Protein AF-A0A2U3L296-F1 (afdb_monomer)

Mean predicted aligned error: 13.48 Å

Secondary structure (DSSP, 8-state):
-HHHHHHHHHHHH--S--PBP-HHHHHHHHHHHHHHHH---HHHHHHHHHHHHHHHHHHHHHHHHHHHHHHHHHHHH--BHHHHHHHHHHHHHHH--------HHHHHHHHHHHHHHHHHHHHHHHHHHHTSTT-TTHHHHHHHHHHHHHHHHTHHHHHHHHHH-TTTTSHHHHHHHHHHHHHHHHHHHHHHHHHHHHHHS------TT--SPPHHHHHHHHHHHHHHHHHHHHHHHHHHHHHHHHHHHHHHHHHHHHHHSBSS-SSS---BGGG--SBHHHHHHSS-HHHHHHHHHHHHHHHHHHHHTTHHHHHHHHHHHHHHHHHHHHHHHHHHHHHHHHHHHHHHHHHHHHHTSBPHHHHHHHHHHHHHHHT------

Solvent-accessible surface area (backbone atoms only — not comparable to full-atom values): 20490 Å² total; per-residue (Å²): 123,76,70,60,57,55,53,55,56,55,58,68,74,51,85,62,82,89,47,71,43,42,73,70,54,23,49,52,17,46,52,42,28,55,54,28,68,68,57,65,63,64,66,58,54,52,49,52,54,54,51,48,54,53,50,51,50,54,53,49,52,51,50,52,50,50,29,53,51,44,23,53,52,42,53,73,64,47,55,26,35,31,56,50,45,49,55,47,45,55,54,52,59,72,65,63,80,76,82,84,87,67,78,57,69,60,56,48,53,49,49,49,53,51,36,54,50,36,53,52,51,32,52,51,49,55,52,59,65,65,71,55,90,87,66,92,62,64,70,60,49,50,56,40,46,54,49,31,49,49,63,54,62,50,51,57,54,60,48,49,50,54,73,64,43,79,50,63,91,38,74,24,31,44,50,16,40,50,38,41,48,53,40,48,49,54,50,34,53,48,41,47,51,52,31,50,50,56,66,66,51,66,89,67,74,74,52,92,80,57,52,54,72,54,71,67,48,54,50,35,53,45,49,32,49,50,49,55,38,49,54,52,45,28,52,44,53,19,48,35,30,42,56,53,36,52,46,52,50,50,42,51,54,48,52,55,49,30,59,66,43,61,59,62,68,80,94,63,82,89,41,35,28,48,75,27,83,51,45,42,67,60,51,57,73,43,74,54,71,70,56,33,52,53,54,49,50,50,48,54,49,49,15,46,46,62,21,48,67,53,42,47,57,55,50,36,52,51,50,44,54,49,45,52,50,53,34,51,51,53,49,50,46,56,55,50,51,37,51,35,51,19,44,31,51,46,17,47,50,45,21,50,58,35,63,68,23,56,41,68,67,56,53,49,49,51,51,49,51,52,50,54,67,72,58,64,66,98,73,82,137

Sequence (381 aa):
MRLIWTFLYFGSLLCGQRVIYDAGLDKKGQDAAAAAKLIVSDSVTANENANLAVIERQQLDTALEASLNTMRLQIHSFDRWKNVYDALGDVSEAIKTLRQITPLSEELTKRKNEIEASAEELKKAVRGKQKEPGKSGLSVTAGLLDKAVGHISDVNDLLGLAQGIPGLNNLAGSKAVNEIEGGLKELDDLLKSATAAIQAAKAVSVNPRSLMPSQDELMLSVLAAETDSLKERIAIRARFQLETGDIMKLVAGTKDLLQRIDDCVQPCTPHKLSSSDRLVSDSLAEGDTRRKENLLGVLYQAAAVAAQNQTPADVAAIRETIAWRRFEIRRNAIYNGSYEQALQVAGQRLSAYYATGIKPSQIAQFLYYLSGIVSLPAIAF

Nearest PDB structures (foldseek):
  6sqg-assembly1_C  TM=2.807E-01  e=7.194E-01  Organic Lake phycodnavirus
  1zww-assembly1_A  TM=2.317E-01  e=5.992E-01  Mus musculus
  8wjo-assembly1_B  TM=1.637E-01  e=1.429E+00  Saccharomyces cerevisiae S288C
  6mrt-assembly1_A  TM=1.914E-01  e=2.589E+00  Escherichia coli K-12

Radius of gyration: 36.52 Å; Cα contacts (8 Å, |Δi|>4): 340; chains: 1; bounding box: 78×47×131 Å

Structure (mmCIF, N/CA/C/O backbone):
data_AF-A0A2U3L296-F1
#
_entry.id   AF-A0A2U3L296-F1
#
loop_
_atom_site.group_PDB
_atom_site.id
_atom_site.type_symbol
_atom_site.label_atom_id
_atom_site.label_alt_id
_atom_site.label_comp_id
_atom_site.label_asym_id
_atom_site.label_entity_id
_atom_site.label_seq_id
_atom_site.pdbx_PDB_ins_code
_atom_site.Cartn_x
_atom_site.Cartn_y
_atom_site.Cartn_z
_atom_site.occupancy
_atom_site.B_iso_or_equiv
_atom_site.auth_seq_id
_atom_site.auth_comp_id
_atom_site.auth_asym_id
_atom_site.auth_atom_id
_atom_site.pdbx_PDB_model_num
ATOM 1 N N . MET A 1 1 ? -46.388 -4.309 70.087 1.00 38.41 1 MET A N 1
ATOM 2 C CA . MET A 1 1 ? -46.413 -3.262 69.034 1.00 38.41 1 MET A CA 1
ATOM 3 C C . MET A 1 1 ? -45.037 -2.775 68.543 1.00 38.41 1 MET A C 1
ATOM 5 O O . MET A 1 1 ? -45.002 -2.199 67.466 1.00 38.41 1 MET A O 1
ATOM 9 N N . ARG A 1 2 ? -43.901 -3.024 69.227 1.00 31.81 2 ARG A N 1
ATOM 10 C CA . ARG A 1 2 ? -42.554 -2.639 68.728 1.00 31.81 2 ARG A CA 1
ATOM 11 C C . ARG A 1 2 ? -41.981 -3.537 67.610 1.00 31.81 2 ARG A C 1
ATOM 13 O O . ARG A 1 2 ? -41.163 -3.069 66.836 1.00 31.81 2 ARG A O 1
ATOM 20 N N . LEU A 1 3 ? -42.459 -4.778 67.478 1.00 36.41 3 LEU A N 1
ATOM 21 C CA . LEU A 1 3 ? -42.030 -5.745 66.446 1.00 36.41 3 LEU A CA 1
ATOM 22 C C . LEU A 1 3 ? -42.636 -5.506 65.048 1.00 36.41 3 LEU A C 1
ATOM 24 O O . LEU A 1 3 ? -42.089 -5.959 64.050 1.00 36.41 3 LEU A O 1
ATOM 28 N N . ILE A 1 4 ? -43.754 -4.779 64.964 1.00 40.25 4 ILE A N 1
ATOM 29 C CA . ILE A 1 4 ? -44.431 -4.483 63.688 1.00 40.25 4 ILE A CA 1
ATOM 30 C C . ILE A 1 4 ? -43.729 -3.320 62.964 1.00 40.25 4 ILE A C 1
ATOM 32 O O . ILE A 1 4 ? -43.628 -3.310 61.740 1.00 40.25 4 ILE A O 1
ATOM 36 N N . TRP A 1 5 ? -43.154 -2.381 63.722 1.00 32.28 5 TRP A N 1
ATOM 37 C CA . TRP A 1 5 ? -42.406 -1.244 63.178 1.00 32.28 5 TRP A CA 1
ATOM 38 C C . TRP A 1 5 ? -41.037 -1.637 62.601 1.00 32.28 5 TRP A C 1
ATOM 40 O O . TRP A 1 5 ? -40.619 -1.067 61.597 1.00 32.28 5 TRP A O 1
ATOM 50 N N . THR A 1 6 ? -40.371 -2.658 63.151 1.00 45.88 6 THR A N 1
ATOM 51 C CA . THR A 1 6 ? -39.135 -3.216 62.574 1.00 45.88 6 THR A CA 1
ATOM 52 C C . THR A 1 6 ? -39.382 -3.965 61.262 1.00 45.88 6 THR A C 1
ATOM 54 O O . THR A 1 6 ? -38.550 -3.887 60.361 1.00 45.88 6 THR A O 1
ATOM 57 N N . PHE A 1 7 ? -40.539 -4.617 61.097 1.00 39.84 7 PHE A N 1
ATOM 58 C CA . PHE A 1 7 ? -40.918 -5.265 59.833 1.00 39.84 7 PHE A CA 1
ATOM 59 C C . PHE A 1 7 ? -41.227 -4.261 58.712 1.00 39.84 7 PHE A C 1
ATOM 61 O O . PHE A 1 7 ? -40.877 -4.504 57.557 1.00 39.84 7 PHE A O 1
ATOM 68 N N . LEU A 1 8 ? -41.821 -3.112 59.047 1.00 39.72 8 LEU A N 1
ATOM 69 C CA . LEU A 1 8 ? -42.063 -2.027 58.088 1.00 39.72 8 LEU A CA 1
ATOM 70 C C . LEU A 1 8 ? -40.762 -1.322 57.665 1.00 39.72 8 LEU A C 1
ATOM 72 O O . LEU A 1 8 ? -40.605 -1.022 56.484 1.00 39.72 8 LEU A O 1
ATOM 76 N N . TYR A 1 9 ? -39.792 -1.161 58.574 1.00 39.62 9 TYR A N 1
ATOM 77 C CA . TYR A 1 9 ? -38.467 -0.605 58.251 1.00 39.62 9 TYR A CA 1
ATOM 78 C C . TYR A 1 9 ? -37.580 -1.556 57.425 1.00 39.62 9 TYR A C 1
ATOM 80 O O . TYR A 1 9 ? -36.850 -1.108 56.540 1.00 39.62 9 TYR A O 1
ATOM 88 N N . PHE A 1 10 ? -37.666 -2.874 57.647 1.00 40.81 10 PHE A N 1
ATOM 89 C CA . PHE A 1 10 ? -37.011 -3.859 56.771 1.00 40.81 10 PHE A CA 1
ATOM 90 C C . PHE A 1 10 ? -37.699 -3.975 55.403 1.00 40.81 10 PHE A C 1
ATOM 92 O O . PHE A 1 10 ? -37.036 -4.239 54.400 1.00 40.81 10 PHE A O 1
ATOM 99 N N . GLY A 1 11 ? -39.011 -3.722 55.336 1.00 37.09 11 GLY A N 1
ATOM 100 C CA . GLY A 1 11 ? -39.766 -3.667 54.085 1.00 37.09 11 GLY A CA 1
ATOM 101 C C . GLY A 1 11 ? -39.313 -2.548 53.141 1.00 37.09 11 GLY A C 1
ATOM 102 O O . GLY A 1 11 ? -39.305 -2.758 51.932 1.00 37.09 11 GLY A O 1
ATOM 103 N N . SER A 1 12 ? -38.876 -1.400 53.676 1.00 36.97 12 SER A N 1
ATOM 104 C CA . SER A 1 12 ? -38.407 -0.250 52.885 1.00 36.97 12 SER A CA 1
ATOM 105 C C . SER A 1 12 ? -36.921 -0.292 52.500 1.00 36.97 12 SER A C 1
ATOM 107 O O . SER A 1 12 ? -36.514 0.429 51.595 1.00 36.97 12 SER A O 1
ATOM 109 N N . LEU A 1 13 ? -36.104 -1.131 53.151 1.00 36.62 13 LEU A N 1
ATOM 110 C CA . LEU A 1 13 ? -34.694 -1.358 52.779 1.00 36.62 13 LEU A CA 1
ATOM 111 C C . LEU A 1 13 ? -34.528 -2.410 51.665 1.00 36.62 13 LEU A C 1
ATOM 113 O O . LEU A 1 13 ? -33.458 -2.526 51.073 1.00 36.62 13 LEU A O 1
ATOM 117 N N . LEU A 1 14 ? -35.597 -3.141 51.335 1.00 42.47 14 LEU A N 1
ATOM 118 C CA . LEU A 1 14 ? -35.645 -4.168 50.293 1.00 42.47 14 LEU A CA 1
ATOM 119 C C . LEU A 1 14 ? -36.284 -3.643 48.995 1.00 42.47 14 LEU A C 1
ATOM 121 O O . LEU A 1 14 ? -37.154 -4.286 48.416 1.00 42.47 14 LEU A O 1
ATOM 125 N N . CYS A 1 15 ? -35.809 -2.505 48.482 1.00 38.00 15 CYS A N 1
ATOM 126 C CA . CYS A 1 15 ? -36.106 -2.052 47.112 1.00 38.00 15 CYS A CA 1
ATOM 127 C C . CYS A 1 15 ? -35.412 -2.905 46.019 1.00 38.00 15 CYS A C 1
ATOM 129 O O . CYS A 1 15 ? -35.275 -2.466 44.878 1.00 38.00 15 CYS A O 1
ATOM 131 N N . GLY A 1 16 ? -34.980 -4.129 46.345 1.00 42.31 16 GLY A N 1
ATOM 132 C CA . GLY A 1 16 ? -34.642 -5.165 45.372 1.00 42.31 16 GLY A CA 1
ATOM 133 C C . GLY A 1 16 ? -35.913 -5.910 44.968 1.00 42.31 16 GLY A C 1
ATOM 134 O O . GLY A 1 16 ? -36.588 -6.486 45.819 1.00 42.31 16 GLY A O 1
ATOM 135 N N . GLN A 1 17 ? -36.262 -5.862 43.680 1.00 47.69 17 GLN A N 1
ATOM 136 C CA . GLN A 1 17 ? -37.438 -6.518 43.096 1.00 47.69 17 GLN A CA 1
ATOM 137 C C . GLN A 1 17 ? -37.636 -7.951 43.624 1.00 47.69 17 GLN A C 1
ATOM 139 O O . GLN A 1 17 ? -36.784 -8.818 43.445 1.00 47.69 17 GLN A O 1
ATOM 144 N N . ARG A 1 18 ? -38.796 -8.209 44.243 1.00 50.00 18 ARG A N 1
ATOM 145 C CA . ARG A 1 18 ? -39.222 -9.541 44.696 1.00 50.00 18 ARG A CA 1
ATOM 146 C C . ARG A 1 18 ? -39.673 -10.380 43.498 1.00 50.00 18 ARG A C 1
ATOM 148 O O . ARG A 1 18 ? -40.851 -10.369 43.153 1.00 50.00 18 ARG A O 1
ATOM 155 N N . VAL A 1 19 ? -38.750 -11.101 42.871 1.00 55.81 19 VAL A N 1
ATOM 156 C CA . VAL A 1 19 ? -39.077 -12.150 41.893 1.00 55.81 19 VAL A CA 1
ATOM 157 C C . VAL A 1 19 ? -38.993 -13.503 42.602 1.00 55.81 19 VAL A C 1
ATOM 159 O O . VAL A 1 19 ? -37.985 -13.820 43.237 1.00 55.81 19 VAL A O 1
ATOM 162 N N . ILE A 1 20 ? -40.070 -14.288 42.548 1.00 61.78 20 ILE A N 1
ATOM 163 C CA . ILE A 1 20 ? -40.052 -15.693 42.977 1.00 61.78 20 ILE A CA 1
ATOM 164 C C . ILE A 1 20 ? -39.260 -16.463 41.921 1.00 61.78 20 ILE A C 1
ATOM 166 O O . ILE A 1 20 ? -39.497 -16.276 40.730 1.00 61.78 20 ILE A O 1
ATOM 170 N N . TYR A 1 21 ? -38.306 -17.292 42.346 1.00 70.81 21 TYR A N 1
ATOM 171 C CA . TYR A 1 21 ? -37.536 -18.122 41.420 1.00 70.81 21 TYR A CA 1
ATOM 172 C C . TYR A 1 21 ? -38.463 -19.006 40.575 1.00 70.81 21 TYR A C 1
ATOM 174 O O . TYR A 1 21 ? -39.296 -19.733 41.120 1.00 70.81 21 TYR A O 1
ATOM 182 N N . ASP A 1 22 ? -38.260 -18.983 39.259 1.00 75.00 22 ASP A N 1
ATOM 183 C CA . ASP A 1 22 ? -38.955 -19.818 38.281 1.00 75.00 22 ASP A CA 1
ATOM 184 C C . ASP A 1 22 ? -37.907 -20.593 37.472 1.00 75.00 22 ASP A C 1
ATOM 186 O O . ASP A 1 22 ? -37.100 -20.008 36.746 1.00 75.00 22 ASP A O 1
ATOM 190 N N . ALA A 1 23 ? -37.921 -21.922 37.601 1.00 75.69 23 ALA A N 1
ATOM 191 C CA . ALA A 1 23 ? -36.957 -22.805 36.946 1.00 75.69 23 ALA A CA 1
ATOM 192 C C . ALA A 1 23 ? -37.047 -22.767 35.408 1.00 75.69 23 ALA A C 1
ATOM 194 O O . ALA A 1 23 ? -36.043 -22.961 34.722 1.00 75.69 23 ALA A O 1
ATOM 195 N N . GLY A 1 24 ? -38.234 -22.510 34.849 1.00 78.88 24 GLY A N 1
ATOM 196 C CA . GLY A 1 24 ? -38.430 -22.364 33.410 1.00 78.88 24 GLY A CA 1
ATOM 197 C C . GLY A 1 24 ? -37.838 -21.059 32.880 1.00 78.88 24 GLY A C 1
ATOM 198 O O . GLY A 1 24 ? -37.243 -21.049 31.801 1.00 78.88 24 GLY A O 1
ATOM 199 N N . LE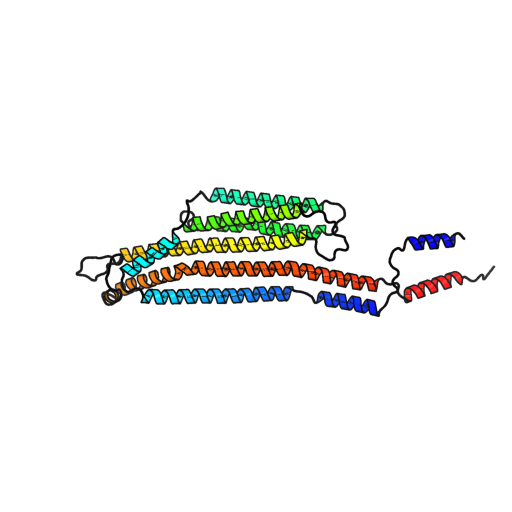U A 1 25 ? -37.957 -19.967 33.640 1.00 74.19 25 LEU A N 1
ATOM 200 C CA . LEU A 1 25 ? -37.350 -18.679 33.291 1.00 74.19 25 LEU A CA 1
ATOM 201 C C . LEU A 1 25 ? -35.829 -18.669 33.501 1.00 74.19 25 LEU A C 1
ATOM 203 O O . LEU A 1 25 ? -35.114 -18.132 32.659 1.00 74.19 25 LEU A O 1
ATOM 207 N N . ASP A 1 26 ? -35.329 -19.318 34.555 1.00 74.94 26 ASP A N 1
ATOM 208 C CA . ASP A 1 26 ? -33.890 -19.530 34.774 1.00 74.94 26 ASP A CA 1
ATOM 209 C C . ASP A 1 26 ? -33.269 -20.306 33.607 1.00 74.94 26 ASP A C 1
ATOM 211 O O . ASP A 1 26 ? -32.313 -19.837 32.987 1.00 74.94 26 ASP A O 1
ATOM 215 N N . LYS A 1 27 ? -33.894 -21.420 33.198 1.00 80.81 27 LYS A N 1
ATOM 216 C CA . LYS A 1 27 ? -33.455 -22.183 32.024 1.00 80.81 27 LYS A CA 1
ATOM 217 C C . LYS A 1 27 ? -33.442 -21.332 30.750 1.00 80.81 27 LYS A C 1
ATOM 219 O O . LYS A 1 27 ? -32.439 -21.322 30.048 1.00 80.81 27 LYS A O 1
ATOM 224 N N . LYS A 1 28 ? -34.496 -20.550 30.481 1.00 75.62 28 LYS A N 1
ATOM 225 C CA . LYS A 1 28 ? -34.523 -19.624 29.330 1.00 75.62 28 LYS A CA 1
ATOM 226 C C . LYS A 1 28 ? -33.417 -18.564 29.397 1.00 75.62 28 LYS A C 1
ATOM 228 O O . LYS A 1 28 ? -32.856 -18.211 28.364 1.00 75.62 28 LYS A O 1
ATOM 233 N N . GLY A 1 29 ? -33.092 -18.063 30.589 1.00 71.75 29 GLY A N 1
ATOM 234 C CA . GLY A 1 29 ? -31.976 -17.141 30.801 1.00 71.75 29 GLY A CA 1
ATOM 235 C C . GLY A 1 29 ? -30.617 -17.787 30.514 1.00 71.75 29 GLY A C 1
ATOM 236 O O . GLY A 1 29 ? -29.776 -17.177 29.857 1.00 71.75 29 GLY A O 1
ATOM 237 N N . GLN A 1 30 ? -30.415 -19.031 30.955 1.00 76.94 30 GLN A N 1
ATOM 238 C CA . GLN A 1 30 ? -29.209 -19.816 30.669 1.00 76.94 30 GLN A CA 1
ATOM 239 C C . GLN A 1 30 ? -29.081 -20.144 29.174 1.00 76.94 30 GLN A C 1
ATOM 241 O O . GLN A 1 30 ? -28.007 -19.955 28.605 1.00 76.94 30 GLN A O 1
ATOM 246 N N . ASP A 1 31 ? -30.177 -20.545 28.524 1.00 77.31 31 ASP A N 1
ATOM 247 C CA . ASP A 1 31 ? -30.227 -20.818 27.083 1.00 77.31 31 ASP A CA 1
ATOM 248 C C . ASP A 1 31 ? -29.912 -19.548 26.270 1.00 77.31 31 ASP A C 1
ATOM 250 O O . ASP A 1 31 ? -29.131 -19.596 25.320 1.00 77.31 31 ASP A O 1
ATOM 254 N N . ALA A 1 32 ? -30.437 -18.385 26.676 1.00 70.81 32 ALA A N 1
ATOM 255 C CA . ALA A 1 32 ? -30.121 -17.100 26.051 1.00 70.81 32 ALA A CA 1
ATOM 256 C C . ALA A 1 32 ? -28.647 -16.697 26.238 1.00 70.81 32 ALA A C 1
ATOM 258 O O . ALA A 1 32 ? -28.017 -16.206 25.302 1.00 70.81 32 ALA A O 1
ATOM 259 N N . ALA A 1 33 ? -28.068 -16.932 27.421 1.00 71.06 33 ALA A N 1
ATOM 260 C CA . ALA A 1 33 ? -26.645 -16.696 27.666 1.00 71.06 33 ALA A CA 1
ATOM 261 C C . ALA A 1 33 ? -25.750 -17.645 26.850 1.00 71.06 33 ALA A C 1
ATOM 263 O O . ALA A 1 33 ? -24.695 -17.230 26.369 1.00 71.06 33 ALA A O 1
ATOM 264 N N . ALA A 1 34 ? -26.163 -18.902 26.671 1.00 76.88 34 ALA A N 1
ATOM 265 C CA . ALA A 1 34 ? -25.475 -19.862 25.815 1.00 76.88 34 ALA A CA 1
ATOM 266 C C . ALA A 1 34 ? -25.566 -19.462 24.335 1.00 76.88 34 ALA A C 1
ATOM 268 O O . ALA A 1 34 ? -24.546 -19.446 23.652 1.00 76.88 34 ALA A O 1
ATOM 269 N N . ALA A 1 35 ? -26.747 -19.055 23.860 1.00 74.19 35 ALA A N 1
ATOM 270 C CA . ALA A 1 35 ? -26.947 -18.572 22.496 1.00 74.19 35 ALA A CA 1
ATOM 271 C C . ALA A 1 35 ? -26.121 -17.310 22.201 1.00 74.19 35 ALA A C 1
ATOM 273 O O . ALA A 1 35 ? -25.483 -17.230 21.156 1.00 74.19 35 ALA A O 1
ATOM 274 N N . ALA A 1 36 ? -26.052 -16.357 23.137 1.00 67.75 36 ALA A N 1
ATOM 275 C CA . ALA A 1 36 ? -25.256 -15.142 22.966 1.00 67.75 36 ALA A CA 1
ATOM 276 C C . ALA A 1 36 ? -23.745 -15.422 22.831 1.00 67.75 36 ALA A C 1
ATOM 278 O O . ALA A 1 36 ? -23.053 -14.692 22.129 1.00 67.75 36 ALA A O 1
ATOM 279 N N . LYS A 1 37 ? -23.228 -16.495 23.449 1.00 74.12 37 LYS A N 1
ATOM 280 C CA . LYS A 1 37 ? -21.826 -16.929 23.282 1.00 74.12 37 LYS A CA 1
ATOM 281 C C . LYS A 1 37 ? -21.526 -17.519 21.903 1.00 74.12 37 LYS A C 1
ATOM 283 O O . LYS A 1 37 ? -20.361 -17.600 21.537 1.00 74.12 37 LYS A O 1
ATOM 288 N N . LEU A 1 38 ? -22.546 -17.963 21.168 1.00 73.56 38 LEU A N 1
ATOM 289 C CA . LEU A 1 38 ? -22.389 -18.517 19.819 1.00 73.56 38 LEU A CA 1
ATOM 290 C C . LEU A 1 38 ? -22.355 -17.427 18.739 1.00 73.56 38 LEU A C 1
ATOM 292 O O . LEU A 1 38 ? -21.992 -17.712 17.602 1.00 73.56 38 LEU A O 1
ATOM 296 N N . ILE A 1 39 ? -22.719 -16.189 19.084 1.00 67.25 39 ILE A N 1
ATOM 297 C CA . ILE A 1 39 ? -22.614 -15.033 18.193 1.00 67.25 39 ILE A CA 1
ATOM 298 C C . ILE A 1 39 ? -21.172 -14.519 18.285 1.00 67.25 39 ILE A C 1
ATOM 300 O O . ILE A 1 39 ? -20.836 -13.774 19.206 1.00 67.25 39 ILE A O 1
ATOM 304 N N . VAL A 1 40 ? -20.314 -14.997 17.377 1.00 70.56 40 VAL A N 1
ATOM 305 C CA . VAL A 1 40 ? -18.907 -14.584 17.259 1.00 70.56 40 VAL A CA 1
ATOM 306 C C . VAL A 1 40 ? -18.556 -14.370 15.786 1.00 70.56 40 VAL A C 1
ATOM 308 O O . VAL A 1 40 ? -18.521 -15.321 14.998 1.00 70.56 40 VAL A O 1
ATOM 311 N N . SER A 1 41 ? -18.261 -13.126 15.416 1.00 73.38 41 SER A N 1
ATOM 312 C CA . SER A 1 41 ? -17.933 -12.712 14.042 1.00 73.38 41 SER A CA 1
ATOM 313 C C . SER A 1 41 ? -16.467 -12.920 13.652 1.00 73.38 41 SER A C 1
ATOM 315 O O . SER A 1 41 ? -16.125 -12.771 12.476 1.00 73.38 41 SER A O 1
ATOM 317 N N . ASP A 1 42 ? -15.599 -13.316 14.589 1.00 75.88 42 ASP A N 1
ATOM 318 C CA . ASP A 1 42 ? -14.158 -13.486 14.346 1.00 75.88 42 ASP A CA 1
ATOM 319 C C . ASP A 1 42 ? -13.865 -14.447 13.187 1.00 75.88 42 ASP A C 1
ATOM 321 O O . ASP A 1 42 ? -13.011 -14.174 12.344 1.00 75.88 42 ASP A O 1
ATOM 325 N N . SER A 1 43 ? -14.611 -15.553 13.102 1.00 74.00 43 SER A N 1
ATOM 326 C CA . SER A 1 43 ? -14.447 -16.539 12.025 1.00 74.00 43 SER A CA 1
ATOM 327 C C . SER A 1 43 ? -14.818 -15.975 10.650 1.00 74.00 43 SER A C 1
ATOM 329 O O . SER A 1 43 ? -14.129 -16.246 9.667 1.00 74.00 43 SER A O 1
ATOM 331 N N . VAL A 1 44 ? -15.861 -15.143 10.577 1.00 79.81 44 VAL A N 1
ATOM 332 C CA . VAL A 1 44 ? -16.289 -14.474 9.340 1.00 79.81 44 VAL A CA 1
ATOM 333 C C . VAL A 1 44 ? -15.241 -13.448 8.924 1.00 79.81 44 VAL A C 1
ATOM 335 O O . VAL A 1 44 ? -14.758 -13.497 7.798 1.00 79.81 44 VAL A O 1
ATOM 338 N N . THR A 1 45 ? -14.799 -12.604 9.855 1.00 83.44 45 THR A N 1
ATOM 339 C CA . THR A 1 45 ? -13.765 -11.585 9.619 1.00 83.44 45 THR A CA 1
ATOM 340 C C . THR A 1 45 ? -12.440 -12.211 9.167 1.00 83.44 45 THR A C 1
ATOM 342 O O . THR A 1 45 ? -11.776 -11.708 8.256 1.00 83.44 45 THR A O 1
ATOM 345 N N . ALA A 1 46 ? -12.027 -13.323 9.782 1.00 81.88 46 ALA A N 1
ATOM 346 C CA . ALA A 1 46 ? -10.822 -14.049 9.387 1.00 81.88 46 ALA A CA 1
ATOM 347 C C . ALA A 1 46 ? -10.948 -14.622 7.967 1.00 81.88 46 ALA A C 1
ATOM 349 O O . ALA A 1 46 ? -10.029 -14.469 7.159 1.00 81.88 46 ALA A O 1
ATOM 350 N N . ASN A 1 47 ? -12.101 -15.212 7.640 1.00 86.69 47 ASN A N 1
ATOM 351 C CA . ASN A 1 47 ? -12.381 -15.738 6.306 1.00 86.69 47 ASN A CA 1
ATOM 352 C C . ASN A 1 47 ? -12.434 -14.628 5.245 1.00 86.69 47 ASN A C 1
ATOM 354 O O . ASN A 1 47 ? -11.872 -14.794 4.167 1.00 86.69 47 ASN A O 1
ATOM 358 N N . GLU A 1 48 ? -13.050 -13.482 5.540 1.00 85.19 48 GLU A N 1
ATOM 359 C CA . GLU A 1 48 ? -13.080 -12.323 4.640 1.00 85.19 48 GLU A CA 1
ATOM 360 C C . GLU A 1 48 ? -11.670 -11.799 4.343 1.00 85.19 48 GLU A C 1
ATOM 362 O O . GLU A 1 48 ? -11.334 -11.557 3.183 1.00 85.19 48 GLU A O 1
ATOM 367 N N . ASN A 1 49 ? -10.810 -11.701 5.361 1.00 86.25 49 ASN A N 1
ATOM 368 C CA . ASN A 1 49 ? -9.410 -11.313 5.175 1.00 86.25 49 ASN A CA 1
ATOM 369 C C . ASN A 1 49 ? -8.613 -12.348 4.364 1.00 86.25 49 ASN A C 1
ATOM 371 O O . ASN A 1 49 ? -7.807 -11.968 3.513 1.00 86.25 49 ASN A O 1
ATOM 375 N N . ALA A 1 50 ? -8.840 -13.644 4.592 1.00 88.12 50 ALA A N 1
ATOM 376 C CA . ALA A 1 50 ? -8.200 -14.706 3.816 1.00 88.12 50 ALA A CA 1
ATOM 377 C C . ALA A 1 50 ? -8.639 -14.672 2.342 1.00 88.12 50 ALA A C 1
ATOM 379 O O . ALA A 1 50 ? -7.804 -14.747 1.441 1.00 88.12 50 ALA A O 1
ATOM 380 N N . ASN A 1 51 ? -9.935 -14.475 2.090 1.00 90.69 51 ASN A N 1
ATOM 381 C CA . ASN A 1 51 ? -10.480 -14.314 0.744 1.00 90.69 51 ASN A CA 1
ATOM 382 C C . ASN A 1 51 ? -9.900 -13.079 0.048 1.00 90.69 51 ASN A C 1
ATOM 384 O O . ASN A 1 51 ? -9.576 -13.132 -1.137 1.00 90.69 51 ASN A O 1
ATOM 388 N N . LEU A 1 52 ? -9.712 -11.981 0.783 1.00 91.62 52 LEU A N 1
ATOM 389 C CA . LEU A 1 52 ? -9.116 -10.766 0.241 1.00 91.62 52 LEU A CA 1
ATOM 390 C C . LEU A 1 52 ? -7.673 -10.993 -0.239 1.00 91.62 52 LEU A C 1
ATOM 392 O O . LEU A 1 52 ? -7.307 -10.479 -1.291 1.00 91.62 52 LEU A O 1
ATOM 396 N N . ALA A 1 53 ? -6.883 -11.809 0.466 1.00 89.69 53 ALA A N 1
ATOM 397 C CA . ALA A 1 53 ? -5.532 -12.176 0.030 1.00 89.69 53 ALA A CA 1
ATOM 398 C C . ALA A 1 53 ? -5.531 -13.014 -1.265 1.00 89.69 53 ALA A C 1
ATOM 400 O O . ALA A 1 53 ? -4.643 -12.869 -2.106 1.00 89.69 53 ALA A O 1
ATOM 401 N N . VAL A 1 54 ? -6.540 -13.873 -1.457 1.00 93.81 54 VAL A N 1
ATOM 402 C CA . VAL A 1 54 ? -6.720 -14.621 -2.713 1.00 93.81 54 VAL A CA 1
ATOM 403 C C . VAL A 1 54 ? -7.082 -13.675 -3.861 1.00 93.81 54 VAL A C 1
ATOM 405 O O . VAL A 1 54 ? -6.487 -13.774 -4.933 1.00 93.81 54 VAL A O 1
ATOM 408 N N . ILE A 1 55 ? -8.006 -12.737 -3.627 1.00 93.62 55 ILE A N 1
ATOM 409 C CA . ILE A 1 55 ? -8.406 -11.724 -4.617 1.00 93.62 55 ILE A CA 1
ATOM 410 C C . ILE A 1 55 ? -7.210 -10.851 -5.005 1.00 93.62 55 ILE A C 1
ATOM 412 O O . ILE A 1 55 ? -6.991 -10.618 -6.190 1.00 93.62 55 ILE A O 1
ATOM 416 N N . GLU A 1 56 ? -6.419 -10.404 -4.027 1.00 93.25 56 GLU A N 1
ATOM 417 C CA . GLU A 1 56 ? -5.205 -9.622 -4.271 1.00 93.25 56 GLU A CA 1
ATOM 418 C C . GLU A 1 56 ? -4.253 -10.369 -5.209 1.00 93.25 56 GLU A C 1
ATOM 420 O O . GLU A 1 56 ? -3.844 -9.817 -6.229 1.00 93.25 56 GLU A O 1
ATOM 425 N N . ARG A 1 57 ? -3.954 -11.643 -4.920 1.00 93.94 57 ARG A N 1
ATOM 426 C CA . ARG A 1 57 ? -3.087 -12.460 -5.779 1.00 93.94 57 ARG A CA 1
ATOM 427 C C . ARG A 1 57 ? -3.633 -12.558 -7.204 1.00 93.94 57 ARG A C 1
ATOM 429 O O . ARG A 1 57 ? -2.896 -12.292 -8.142 1.00 93.94 57 ARG A O 1
ATOM 436 N N . GLN A 1 58 ? -4.917 -12.873 -7.368 1.00 94.94 58 GLN A N 1
ATOM 437 C CA . GLN A 1 58 ? -5.536 -13.000 -8.692 1.00 94.94 58 GLN A CA 1
ATOM 438 C C . GLN A 1 58 ? -5.490 -11.692 -9.495 1.00 94.94 58 GLN A C 1
ATOM 440 O O . GLN A 1 58 ? -5.215 -11.709 -10.695 1.00 94.94 58 GLN A O 1
ATOM 445 N N . GLN A 1 59 ? -5.748 -10.554 -8.845 1.00 94.12 59 GLN A N 1
ATOM 446 C CA . GLN A 1 59 ? -5.698 -9.244 -9.494 1.00 94.12 59 GLN A CA 1
ATOM 447 C C . GLN A 1 59 ? -4.270 -8.868 -9.898 1.00 94.12 59 GLN A C 1
ATOM 449 O O . GLN A 1 59 ? -4.065 -8.371 -11.004 1.00 94.12 59 GLN A O 1
ATOM 454 N N . LEU A 1 60 ? -3.284 -9.148 -9.040 1.00 93.12 60 LEU A N 1
ATOM 455 C CA . LEU A 1 60 ? -1.873 -8.933 -9.358 1.00 93.12 60 LEU A CA 1
ATOM 456 C C . LEU A 1 60 ? -1.408 -9.831 -10.509 1.00 93.12 60 LEU A C 1
ATOM 458 O O . LEU A 1 60 ? -0.778 -9.331 -11.436 1.00 93.12 60 LEU A O 1
ATOM 462 N N . ASP A 1 61 ? -1.760 -11.117 -10.495 1.00 93.56 61 ASP A N 1
ATOM 463 C CA . ASP A 1 61 ? -1.419 -12.053 -11.572 1.00 93.56 61 ASP A CA 1
ATOM 464 C C . ASP A 1 61 ? -2.012 -11.584 -12.911 1.00 93.56 61 ASP A C 1
ATOM 466 O O . ASP A 1 61 ? -1.315 -11.553 -13.923 1.00 93.56 61 ASP A O 1
ATOM 470 N N . THR A 1 62 ? -3.265 -11.116 -12.899 1.00 93.00 62 THR A N 1
ATOM 471 C CA . THR A 1 62 ? -3.935 -10.563 -14.088 1.00 93.00 62 THR A CA 1
ATOM 472 C C . THR A 1 62 ? -3.221 -9.315 -14.616 1.00 93.00 62 THR A C 1
ATOM 474 O O . THR A 1 62 ? -3.007 -9.187 -15.822 1.00 93.00 62 THR A O 1
ATOM 477 N N . ALA A 1 63 ? -2.823 -8.393 -13.732 1.00 91.06 63 ALA A N 1
ATOM 478 C CA . ALA A 1 63 ? -2.097 -7.183 -14.122 1.00 91.06 63 ALA A CA 1
ATOM 479 C C . ALA A 1 63 ? -0.711 -7.509 -14.711 1.00 91.06 63 ALA A C 1
ATOM 481 O O . ALA A 1 63 ? -0.298 -6.925 -15.715 1.00 91.06 63 ALA A O 1
ATOM 482 N N . LEU A 1 64 ? -0.005 -8.483 -14.130 1.00 90.44 64 LEU A N 1
ATOM 483 C CA . LEU A 1 64 ? 1.291 -8.942 -14.633 1.00 90.44 64 LEU A CA 1
ATOM 484 C C . LEU A 1 64 ? 1.165 -9.666 -15.980 1.00 90.44 64 LEU A C 1
ATOM 486 O O . LEU A 1 64 ? 1.991 -9.459 -16.870 1.00 90.44 64 LEU A O 1
ATOM 490 N N . GLU A 1 65 ? 0.123 -10.476 -16.171 1.00 91.50 65 GLU A N 1
ATOM 491 C CA . GLU A 1 65 ? -0.153 -11.123 -17.455 1.00 91.50 65 GLU A CA 1
ATOM 492 C C . GLU A 1 65 ? -0.495 -10.095 -18.545 1.00 91.50 65 GLU A C 1
ATOM 494 O O . GLU A 1 65 ? 0.015 -10.182 -19.666 1.00 91.50 65 GLU A O 1
ATOM 499 N N . ALA A 1 66 ? -1.290 -9.073 -18.211 1.00 89.56 66 ALA A N 1
ATOM 500 C CA . ALA A 1 66 ? -1.574 -7.960 -19.113 1.00 89.56 66 ALA A CA 1
ATOM 501 C C . ALA A 1 66 ? -0.288 -7.219 -19.517 1.00 89.56 66 ALA A C 1
ATOM 503 O O . ALA A 1 66 ? -0.074 -6.971 -20.704 1.00 89.56 66 ALA A O 1
ATOM 504 N N . SER A 1 67 ? 0.610 -6.951 -18.563 1.00 88.50 67 SER A N 1
ATOM 505 C CA . SER A 1 67 ? 1.928 -6.357 -18.825 1.00 88.50 67 SER A CA 1
ATOM 506 C C . SER A 1 67 ? 2.765 -7.202 -19.791 1.00 88.50 67 SER A C 1
ATOM 508 O O . SER A 1 67 ? 3.330 -6.691 -20.761 1.00 88.50 67 SER A O 1
ATOM 510 N N . LEU A 1 68 ? 2.782 -8.522 -19.604 1.00 88.94 68 LEU A N 1
ATOM 511 C CA . LEU A 1 68 ? 3.499 -9.440 -20.486 1.00 88.94 68 LEU A CA 1
ATOM 512 C C . LEU A 1 68 ? 2.910 -9.470 -21.907 1.00 88.94 68 LEU A C 1
ATOM 514 O O . LEU A 1 68 ? 3.653 -9.544 -22.889 1.00 88.94 68 LEU A O 1
ATOM 518 N N . ASN A 1 69 ? 1.589 -9.361 -22.041 1.00 90.00 69 ASN A N 1
ATOM 519 C CA . ASN A 1 69 ? 0.944 -9.218 -23.346 1.00 90.00 69 ASN A CA 1
ATOM 520 C C . ASN A 1 69 ? 1.284 -7.874 -24.004 1.00 90.00 69 ASN A C 1
ATOM 522 O O . ASN A 1 69 ? 1.620 -7.857 -25.188 1.00 90.00 69 ASN A O 1
ATOM 526 N N . THR A 1 70 ? 1.304 -6.774 -23.245 1.00 88.94 70 THR A N 1
ATOM 527 C CA . THR A 1 70 ? 1.780 -5.468 -23.728 1.00 88.94 70 THR A CA 1
ATOM 528 C C . THR A 1 70 ? 3.218 -5.558 -24.224 1.00 88.94 70 THR A C 1
ATOM 530 O O . THR A 1 70 ? 3.510 -5.094 -25.321 1.00 88.94 70 THR A O 1
ATOM 533 N N . MET A 1 71 ? 4.107 -6.225 -23.484 1.00 90.25 71 MET A N 1
ATOM 534 C CA . MET A 1 71 ? 5.494 -6.433 -23.904 1.00 90.25 71 MET A CA 1
ATOM 535 C C . MET A 1 71 ? 5.573 -7.139 -25.265 1.00 90.25 71 MET A C 1
ATOM 537 O O . MET A 1 71 ? 6.290 -6.687 -26.155 1.00 90.25 71 MET A O 1
ATOM 541 N N . ARG A 1 72 ? 4.811 -8.223 -25.458 1.00 89.06 72 ARG A N 1
ATOM 542 C CA . ARG A 1 72 ? 4.764 -8.951 -26.739 1.00 89.06 72 ARG A CA 1
ATOM 543 C C . ARG A 1 72 ? 4.258 -8.066 -27.875 1.00 89.06 72 ARG A C 1
ATOM 545 O O . ARG A 1 72 ? 4.863 -8.050 -28.943 1.00 89.06 72 ARG A O 1
ATOM 552 N N . LEU A 1 73 ? 3.180 -7.317 -27.643 1.00 89.25 73 LEU A N 1
ATOM 553 C CA . LEU A 1 73 ? 2.625 -6.394 -28.635 1.00 89.25 73 LEU A CA 1
ATOM 554 C C . LEU A 1 73 ? 3.640 -5.316 -29.030 1.00 89.25 73 LEU A C 1
ATOM 556 O O . LEU A 1 73 ? 3.793 -5.050 -30.217 1.00 89.25 73 LEU A O 1
ATOM 560 N N . GLN A 1 74 ? 4.376 -4.767 -28.060 1.00 88.31 74 GLN A N 1
ATOM 561 C CA . GLN A 1 74 ? 5.398 -3.747 -28.302 1.00 88.31 74 GLN A CA 1
ATOM 562 C C . GLN A 1 74 ? 6.557 -4.276 -29.154 1.00 88.31 74 GLN A C 1
ATOM 564 O O . GLN A 1 74 ? 6.964 -3.624 -30.112 1.00 88.31 74 GLN A O 1
ATOM 569 N N . ILE A 1 75 ? 7.031 -5.500 -28.881 1.00 87.69 75 ILE A N 1
ATOM 570 C CA . ILE A 1 75 ? 8.044 -6.161 -29.725 1.00 87.69 75 ILE A CA 1
ATOM 571 C C . ILE A 1 75 ? 7.557 -6.268 -31.175 1.00 87.69 75 ILE A C 1
ATOM 573 O O . ILE A 1 75 ? 8.328 -6.020 -32.097 1.00 87.69 75 ILE A O 1
ATOM 577 N N . HIS A 1 76 ? 6.286 -6.621 -31.385 1.00 85.81 76 HIS A N 1
ATOM 578 C CA . HIS A 1 76 ? 5.713 -6.739 -32.726 1.00 85.81 76 HIS A CA 1
ATOM 579 C C . HIS A 1 76 ? 5.440 -5.389 -33.402 1.00 85.81 76 HIS A C 1
ATOM 581 O O . HIS A 1 76 ? 5.421 -5.337 -34.630 1.00 85.81 76 HIS A O 1
ATOM 587 N N . SER A 1 77 ? 5.234 -4.310 -32.639 1.00 87.94 77 SER A N 1
ATOM 588 C CA . SER A 1 77 ? 5.003 -2.971 -33.191 1.00 87.94 77 SER A CA 1
ATOM 589 C C . SER A 1 77 ? 6.282 -2.203 -33.523 1.00 87.94 77 SER A C 1
ATOM 591 O O . SER A 1 77 ? 6.210 -1.211 -34.242 1.00 87.94 77 SER A O 1
ATOM 593 N N . PHE A 1 78 ? 7.444 -2.629 -33.019 1.00 91.88 78 PHE A N 1
ATOM 594 C CA . PHE A 1 78 ? 8.730 -2.013 -33.348 1.00 91.88 78 PHE A CA 1
ATOM 595 C C . PHE A 1 78 ? 9.195 -2.402 -34.756 1.00 91.88 78 PHE A C 1
ATOM 597 O O . PHE A 1 78 ? 9.975 -3.332 -34.953 1.00 91.88 78 PHE A O 1
ATOM 604 N N . ASP A 1 79 ? 8.727 -1.656 -35.749 1.00 91.62 79 ASP A N 1
ATOM 605 C CA . ASP A 1 79 ? 9.121 -1.787 -37.151 1.00 91.62 79 ASP A CA 1
ATOM 606 C C . ASP A 1 79 ? 10.455 -1.085 -37.461 1.00 91.62 79 ASP A C 1
ATOM 608 O O . ASP A 1 79 ? 11.226 -1.585 -38.279 1.00 91.62 79 ASP A O 1
ATOM 612 N N . ARG A 1 80 ? 10.759 0.042 -36.801 1.00 92.12 80 ARG A N 1
ATOM 613 C CA . ARG A 1 80 ? 11.974 0.859 -37.012 1.00 92.12 80 ARG A CA 1
ATOM 614 C C . ARG A 1 80 ? 12.689 1.201 -35.708 1.00 92.12 80 ARG A C 1
ATOM 616 O O . ARG A 1 80 ? 12.049 1.408 -34.680 1.00 92.12 80 ARG A O 1
ATOM 623 N N . TRP A 1 81 ? 14.014 1.352 -35.756 1.00 91.38 81 TRP A N 1
ATOM 624 C CA . TRP A 1 81 ? 14.818 1.685 -34.568 1.00 91.38 81 TRP A CA 1
ATOM 625 C C . TRP A 1 81 ? 14.514 3.061 -33.976 1.00 91.38 81 TRP A C 1
ATOM 627 O O . TRP A 1 81 ? 14.482 3.208 -32.754 1.00 91.38 81 TRP A O 1
ATOM 637 N N . LYS A 1 82 ? 14.206 4.048 -34.820 1.00 87.56 82 LYS A N 1
ATOM 638 C CA . LYS A 1 82 ? 13.695 5.344 -34.371 1.00 87.56 82 LYS A CA 1
ATOM 639 C C . LYS A 1 82 ? 12.412 5.208 -33.542 1.00 87.56 82 LYS A C 1
ATOM 641 O O . LYS A 1 82 ? 12.318 5.822 -32.487 1.00 87.56 82 LYS A O 1
ATOM 646 N N . ASN A 1 83 ? 11.490 4.325 -33.934 1.00 88.69 83 ASN A N 1
ATOM 647 C CA . ASN A 1 83 ? 10.245 4.095 -33.193 1.00 88.69 83 ASN A CA 1
ATOM 648 C C . ASN A 1 83 ? 10.511 3.469 -31.813 1.00 88.69 83 ASN A C 1
ATOM 650 O O . ASN A 1 83 ? 9.844 3.813 -30.841 1.00 88.69 83 ASN A O 1
ATOM 654 N N . VAL A 1 84 ? 11.536 2.614 -31.697 1.00 90.19 84 VAL A N 1
ATOM 655 C CA . VAL A 1 84 ? 12.011 2.094 -30.401 1.00 90.19 84 VAL A CA 1
ATOM 656 C C . VAL A 1 84 ? 12.520 3.234 -29.512 1.00 90.19 84 VAL A C 1
ATOM 658 O O . VAL A 1 84 ? 12.202 3.293 -28.324 1.00 90.19 84 VAL A O 1
ATOM 661 N N . TYR A 1 85 ? 13.310 4.153 -30.073 1.00 89.19 85 TYR A N 1
ATOM 662 C CA . TYR A 1 85 ? 13.851 5.295 -29.335 1.00 89.19 85 TYR A CA 1
ATOM 663 C C . TYR A 1 85 ? 12.759 6.282 -28.893 1.00 89.19 85 TYR A C 1
ATOM 665 O O . TYR A 1 85 ? 12.773 6.738 -27.744 1.00 89.19 85 TYR A O 1
ATOM 673 N N . ASP A 1 86 ? 11.809 6.578 -29.780 1.00 87.88 86 ASP A N 1
ATOM 674 C CA . ASP A 1 86 ? 10.692 7.489 -29.527 1.00 87.88 86 ASP A CA 1
ATOM 675 C C . ASP A 1 86 ? 9.753 6.925 -28.450 1.00 87.88 86 ASP A C 1
ATOM 677 O O . ASP A 1 86 ? 9.430 7.636 -27.500 1.00 87.88 86 ASP A O 1
ATOM 681 N N . ALA A 1 87 ? 9.452 5.619 -28.479 1.00 87.81 87 ALA A N 1
ATOM 682 C CA . ALA A 1 87 ? 8.668 4.956 -27.431 1.00 87.81 87 ALA A CA 1
ATOM 683 C C . ALA A 1 87 ? 9.309 5.089 -26.032 1.00 87.81 87 ALA A C 1
ATOM 685 O O . ALA A 1 87 ? 8.621 5.295 -25.032 1.00 87.81 87 ALA A O 1
ATOM 686 N N . LEU A 1 88 ? 10.644 5.039 -25.939 1.00 89.81 88 LEU A N 1
ATOM 687 C CA . LEU A 1 88 ? 11.368 5.319 -24.690 1.00 89.81 88 LEU A CA 1
ATOM 688 C C . LEU A 1 88 ? 11.298 6.807 -24.291 1.00 89.81 88 LEU A C 1
ATOM 690 O O . LEU A 1 88 ? 11.443 7.149 -23.115 1.00 89.81 88 LEU A O 1
ATOM 694 N N . GLY A 1 89 ? 11.153 7.713 -25.261 1.00 86.62 89 GLY A N 1
ATOM 695 C CA . GLY A 1 89 ? 10.860 9.134 -25.054 1.00 86.62 89 GLY A CA 1
ATOM 696 C C . GLY A 1 89 ? 9.508 9.351 -24.395 1.00 86.62 89 GLY A C 1
ATOM 697 O O . GLY A 1 89 ? 9.463 9.990 -23.344 1.00 86.62 89 GLY A O 1
ATOM 698 N N . ASP A 1 90 ? 8.464 8.742 -24.944 1.00 86.12 90 ASP A N 1
ATOM 699 C CA . ASP A 1 90 ? 7.093 8.858 -24.442 1.00 86.12 90 ASP A CA 1
ATOM 700 C C . ASP A 1 90 ? 6.978 8.398 -22.983 1.00 86.12 90 ASP A C 1
ATOM 702 O O . ASP A 1 90 ? 6.394 9.092 -22.148 1.00 86.12 90 ASP A O 1
ATOM 706 N N . VAL A 1 91 ? 7.622 7.276 -22.636 1.00 84.94 91 VAL A N 1
ATOM 707 C CA . VAL A 1 91 ? 7.682 6.785 -21.247 1.00 84.94 91 VAL A CA 1
ATOM 708 C C . VAL A 1 91 ? 8.415 7.776 -20.335 1.00 84.94 91 VAL A C 1
ATOM 710 O O . VAL A 1 91 ? 7.969 8.051 -19.222 1.00 84.94 91 VAL A O 1
ATOM 713 N N . SER A 1 92 ? 9.528 8.356 -20.794 1.00 83.56 92 SER A N 1
ATOM 714 C CA . SER A 1 92 ? 10.288 9.321 -19.992 1.00 83.56 92 SER A CA 1
ATOM 715 C C . SER A 1 92 ? 9.499 10.599 -19.709 1.00 83.56 92 SER A C 1
ATOM 717 O O . SER A 1 92 ? 9.532 11.103 -18.585 1.00 83.56 92 SER A O 1
ATOM 719 N N . GLU A 1 93 ? 8.792 11.122 -20.711 1.00 81.50 93 GLU A N 1
ATOM 720 C CA . GLU A 1 93 ? 7.984 12.332 -20.564 1.00 81.50 93 GLU A CA 1
ATOM 721 C C . GLU A 1 93 ? 6.759 12.093 -19.675 1.00 81.50 93 GLU A C 1
A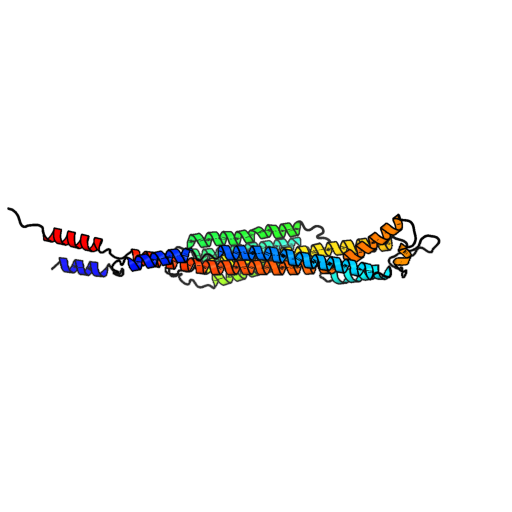TOM 723 O O . GLU A 1 93 ? 6.474 12.923 -18.810 1.00 81.50 93 GLU A O 1
ATOM 728 N N . ALA A 1 94 ? 6.112 10.925 -19.776 1.00 75.12 94 ALA A N 1
ATOM 729 C CA . ALA A 1 94 ? 5.018 10.546 -18.880 1.00 75.12 94 ALA A CA 1
ATOM 730 C C . ALA A 1 94 ? 5.431 10.535 -17.392 1.00 75.12 94 ALA A C 1
ATOM 732 O O . ALA A 1 94 ? 4.628 10.862 -16.519 1.00 75.12 94 ALA A O 1
ATOM 733 N N . ILE A 1 95 ? 6.691 10.204 -17.084 1.00 73.38 95 ILE A N 1
ATOM 734 C CA . ILE A 1 95 ? 7.184 10.062 -15.702 1.00 73.38 95 ILE A CA 1
ATOM 735 C C . ILE A 1 95 ? 7.695 11.392 -15.095 1.00 73.38 95 ILE A C 1
ATOM 737 O O . ILE A 1 95 ? 7.683 11.578 -13.866 1.00 73.38 95 ILE A O 1
ATOM 741 N N . LYS A 1 96 ? 8.151 12.346 -15.920 1.00 70.94 96 LYS A N 1
ATOM 742 C CA . LYS A 1 96 ? 8.896 13.547 -15.479 1.00 70.94 96 LYS A CA 1
ATOM 743 C C . LYS A 1 96 ? 8.089 14.625 -14.751 1.00 70.94 96 LYS A C 1
ATOM 745 O O . LYS A 1 96 ? 8.695 15.510 -14.147 1.00 70.94 96 LYS A O 1
ATOM 750 N N . THR A 1 97 ? 6.762 14.594 -14.733 1.00 59.78 97 THR A N 1
ATOM 751 C CA . THR A 1 97 ? 5.986 15.623 -14.021 1.00 59.78 97 THR A CA 1
ATOM 752 C C . THR A 1 97 ? 6.128 15.473 -12.494 1.00 59.78 97 THR A C 1
ATOM 754 O O . THR A 1 97 ? 5.550 14.542 -11.932 1.00 59.78 97 THR A O 1
ATOM 757 N N . LEU A 1 98 ? 6.940 16.319 -11.820 1.00 50.06 98 LEU A N 1
ATOM 758 C CA . LEU A 1 98 ? 6.654 17.040 -10.545 1.00 50.06 98 LEU A CA 1
ATOM 759 C C . LEU A 1 98 ? 7.883 17.683 -9.835 1.00 50.06 98 LEU A C 1
ATOM 761 O O . LEU A 1 98 ? 9.030 17.390 -10.147 1.00 50.06 98 LEU A O 1
ATOM 765 N N . ARG A 1 99 ? 7.532 18.593 -8.900 1.00 42.53 99 ARG A N 1
ATOM 766 C CA . ARG A 1 99 ? 8.207 19.702 -8.170 1.00 42.53 99 ARG A CA 1
ATOM 767 C C . ARG A 1 99 ? 9.631 19.541 -7.592 1.00 42.53 99 ARG A C 1
ATOM 769 O O . ARG A 1 99 ? 10.113 18.450 -7.327 1.00 42.53 99 ARG A O 1
ATOM 776 N N . GLN A 1 100 ? 10.229 20.720 -7.340 1.00 45.38 100 GLN A N 1
ATOM 777 C CA . GLN A 1 100 ? 11.536 20.984 -6.718 1.00 45.38 100 GLN A CA 1
ATOM 778 C C . GLN A 1 100 ? 11.774 20.235 -5.398 1.00 45.38 100 GLN A C 1
ATOM 780 O O . GLN A 1 100 ? 10.883 20.114 -4.563 1.00 45.38 100 GLN A O 1
ATOM 785 N N . ILE A 1 101 ? 13.027 19.812 -5.229 1.00 48.50 101 ILE A N 1
ATOM 786 C CA . ILE A 1 101 ? 13.562 19.079 -4.082 1.00 48.50 101 ILE A CA 1
ATOM 787 C C . ILE A 1 101 ? 13.803 20.067 -2.931 1.00 48.50 101 ILE A C 1
ATOM 789 O O . ILE A 1 101 ? 14.755 20.847 -2.964 1.00 48.50 101 ILE A O 1
ATOM 793 N N . THR A 1 102 ? 12.951 20.046 -1.910 1.00 49.09 102 THR A N 1
ATOM 794 C CA . THR A 1 102 ? 13.273 20.605 -0.586 1.00 49.09 102 THR A CA 1
ATOM 795 C C . THR A 1 102 ? 14.183 19.606 0.150 1.00 49.09 102 THR A C 1
ATOM 797 O O . THR A 1 102 ? 14.058 18.405 -0.091 1.00 49.09 102 THR A O 1
ATOM 800 N N . PRO A 1 103 ? 15.120 20.023 1.023 1.00 55.56 103 PRO A N 1
ATOM 801 C CA . PRO A 1 103 ? 15.855 19.083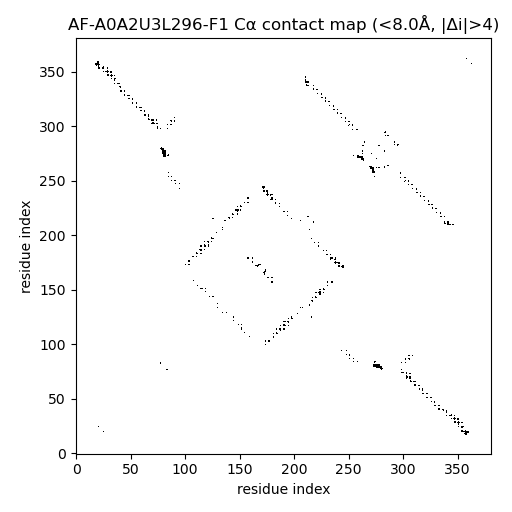 1.871 1.00 55.56 103 PRO A CA 1
ATOM 802 C C . PRO A 1 103 ? 14.898 18.351 2.827 1.00 55.56 103 PRO A C 1
ATOM 804 O O . PRO A 1 103 ? 14.525 18.828 3.894 1.00 55.56 103 PRO A O 1
ATOM 807 N N . LEU A 1 104 ? 14.497 17.160 2.395 1.00 62.50 104 LEU A N 1
ATOM 808 C CA . LEU A 1 104 ? 13.457 16.308 2.970 1.00 62.50 104 LEU A CA 1
ATOM 809 C C . LEU A 1 104 ? 13.734 15.826 4.401 1.00 62.50 104 LEU A C 1
ATOM 811 O O . LEU A 1 104 ? 12.799 15.526 5.136 1.00 62.50 104 LEU A O 1
ATOM 815 N N . SER A 1 105 ? 14.995 15.752 4.832 1.00 64.19 105 SER A N 1
ATOM 816 C CA . SER A 1 105 ? 15.347 15.219 6.156 1.00 64.19 105 SER A CA 1
ATOM 817 C C . SER A 1 105 ? 14.873 16.102 7.314 1.00 64.19 105 SER A C 1
ATOM 819 O O . SER A 1 105 ? 14.490 15.584 8.365 1.00 64.19 105 SER A O 1
ATOM 821 N N . GLU A 1 106 ? 14.886 17.425 7.138 1.00 70.94 106 GLU A N 1
ATOM 822 C CA . GLU A 1 106 ? 14.445 18.368 8.172 1.00 70.94 106 GLU A CA 1
ATOM 823 C C . GLU A 1 106 ? 12.918 18.372 8.299 1.00 70.94 106 GLU A C 1
ATOM 825 O O . GLU A 1 106 ? 12.397 18.266 9.411 1.00 70.94 106 GLU A O 1
ATOM 830 N N . GLU A 1 107 ? 12.195 18.401 7.175 1.00 76.06 107 GLU A N 1
ATOM 831 C CA . GLU A 1 107 ? 10.728 18.388 7.188 1.00 76.06 107 GLU A CA 1
ATOM 832 C C . GLU A 1 107 ? 10.185 17.039 7.685 1.00 76.06 107 GLU A C 1
ATOM 834 O O . GLU A 1 107 ? 9.273 17.029 8.504 1.00 76.06 107 GLU A O 1
ATOM 839 N N . LEU A 1 108 ? 10.790 15.899 7.322 1.00 75.69 108 LEU A N 1
ATOM 840 C CA . LEU A 1 108 ? 10.412 14.595 7.890 1.00 75.69 108 LEU A CA 1
ATOM 841 C C . LEU A 1 108 ? 10.598 14.541 9.413 1.00 75.69 108 LEU A C 1
ATOM 843 O O . LEU A 1 108 ? 9.734 14.036 10.132 1.00 75.69 108 LEU A O 1
ATOM 847 N N . THR A 1 109 ? 11.715 15.072 9.917 1.00 77.25 109 THR A N 1
ATOM 848 C CA . THR A 1 109 ? 11.983 15.125 11.364 1.00 77.25 109 THR A CA 1
ATOM 849 C C . THR A 1 109 ? 10.980 16.034 12.067 1.00 77.25 109 THR A C 1
ATOM 851 O O . THR A 1 109 ? 10.474 15.705 13.138 1.00 77.25 109 THR A O 1
ATOM 854 N N . LYS A 1 110 ? 10.629 17.161 11.448 1.00 85.12 110 LYS A N 1
ATOM 855 C CA . LYS A 1 110 ? 9.580 18.048 11.945 1.00 85.12 110 LYS A CA 1
ATOM 856 C C . LYS A 1 110 ? 8.213 17.354 11.968 1.00 85.12 110 LYS A C 1
ATOM 858 O O . LYS A 1 110 ? 7.554 17.396 13.001 1.00 85.12 110 LYS A O 1
ATOM 863 N N . ARG A 1 111 ? 7.819 16.658 10.895 1.00 83.06 111 ARG A N 1
ATOM 864 C CA . ARG A 1 111 ? 6.559 15.888 10.819 1.00 83.06 111 ARG A CA 1
ATOM 865 C C . ARG A 1 111 ? 6.481 14.808 11.890 1.00 83.06 111 ARG A C 1
ATOM 867 O O . ARG A 1 111 ? 5.434 14.630 12.503 1.00 83.06 111 ARG A O 1
ATOM 874 N N . LYS A 1 112 ? 7.595 14.126 12.164 1.00 82.38 112 LYS A N 1
ATOM 875 C CA . LYS A 1 112 ? 7.697 13.182 13.282 1.00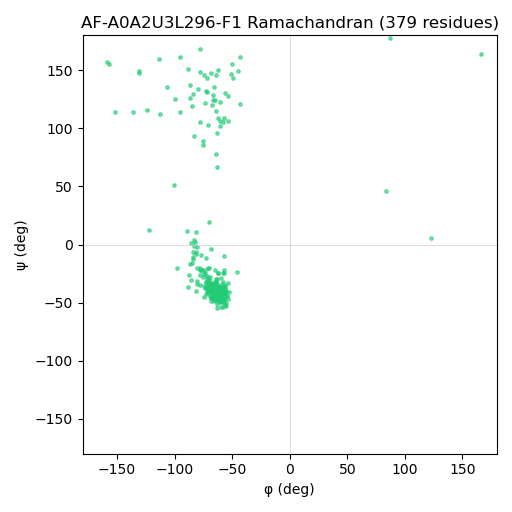 82.38 112 LYS A CA 1
ATOM 876 C C . LYS A 1 112 ? 7.339 13.851 14.606 1.00 82.38 112 LYS A C 1
ATOM 878 O O . LYS A 1 112 ? 6.489 13.350 15.333 1.00 82.38 112 LYS A O 1
ATOM 883 N N . ASN A 1 113 ? 7.978 14.981 14.898 1.00 84.50 113 ASN A N 1
ATOM 884 C CA . ASN A 1 113 ? 7.759 15.703 16.148 1.00 84.50 113 ASN A CA 1
ATOM 885 C C . ASN A 1 113 ? 6.308 16.204 16.261 1.00 84.50 113 ASN A C 1
ATOM 887 O O . ASN A 1 113 ? 5.741 16.180 17.351 1.00 84.50 113 ASN A O 1
ATOM 891 N N . GLU A 1 114 ? 5.696 16.625 15.147 1.00 87.00 114 GLU A N 1
ATOM 892 C CA . GLU A 1 114 ? 4.273 16.996 15.085 1.00 87.00 114 GLU A CA 1
ATOM 893 C C . GLU A 1 114 ? 3.368 15.804 15.449 1.00 87.00 114 GLU A C 1
ATOM 895 O O . GLU A 1 114 ? 2.501 15.940 16.310 1.00 87.00 114 GLU A O 1
ATOM 900 N N . ILE A 1 115 ? 3.625 14.615 14.892 1.00 84.44 115 ILE A N 1
ATOM 901 C CA . ILE A 1 115 ? 2.871 13.392 15.214 1.00 84.44 115 ILE A CA 1
ATOM 902 C C . ILE A 1 115 ? 3.061 12.971 16.676 1.00 84.44 115 ILE A C 1
ATOM 904 O O . ILE A 1 115 ? 2.088 12.617 17.344 1.00 84.44 115 ILE A O 1
ATOM 908 N N . GLU A 1 116 ? 4.292 13.005 17.194 1.00 84.19 116 GLU A N 1
ATOM 909 C CA . GLU A 1 116 ? 4.573 12.684 18.599 1.00 84.19 116 GLU A CA 1
ATOM 910 C C . GLU A 1 116 ? 3.835 13.644 19.542 1.00 84.19 116 GLU A C 1
ATOM 912 O O . GLU A 1 116 ? 3.242 13.208 20.532 1.00 84.19 116 GLU A O 1
ATOM 917 N N . ALA A 1 117 ? 3.799 14.937 19.207 1.00 86.31 117 ALA A N 1
ATOM 918 C CA . ALA A 1 117 ? 3.031 15.925 19.954 1.00 86.31 117 ALA A CA 1
ATOM 919 C C . ALA A 1 117 ? 1.523 15.621 19.916 1.00 86.31 117 ALA A C 1
ATOM 921 O O . ALA A 1 117 ? 0.893 15.566 20.974 1.00 86.31 117 ALA A O 1
ATOM 922 N N . SER A 1 118 ? 0.958 15.342 18.737 1.00 85.62 118 SER A N 1
ATOM 923 C CA . SER A 1 118 ? -0.456 14.970 18.576 1.00 85.62 118 SER A CA 1
ATOM 924 C C . SER A 1 118 ? -0.813 13.677 19.327 1.00 85.62 118 SER A C 1
ATOM 926 O O . SER A 1 118 ? -1.877 13.584 19.943 1.00 85.62 118 SER A O 1
ATOM 928 N N . ALA A 1 119 ? 0.089 12.692 19.369 1.00 82.69 119 ALA A N 1
ATOM 929 C CA . ALA A 1 119 ? -0.088 11.468 20.151 1.00 82.69 119 ALA A CA 1
ATOM 930 C C . ALA A 1 119 ? -0.088 11.735 21.667 1.00 82.69 119 ALA A C 1
ATOM 932 O O . ALA A 1 119 ? -0.882 11.150 22.410 1.00 82.69 119 ALA A O 1
ATOM 933 N N . GLU A 1 120 ? 0.773 12.633 22.149 1.00 84.31 120 GLU A N 1
ATOM 934 C CA . GLU A 1 120 ? 0.773 13.058 23.551 1.00 84.31 120 GLU A CA 1
ATOM 935 C C . GLU A 1 120 ? -0.477 13.870 23.917 1.00 84.31 120 GLU A C 1
ATOM 937 O O . GLU A 1 120 ? -1.022 13.711 25.014 1.00 84.31 120 GLU A O 1
ATOM 942 N N . GLU A 1 121 ? -0.983 14.708 23.011 1.00 86.00 121 GLU A N 1
ATOM 943 C CA . GLU A 1 121 ? -2.260 15.405 23.197 1.00 86.00 121 GLU A CA 1
ATOM 944 C C . GLU A 1 121 ? -3.436 14.431 23.292 1.00 86.00 121 GLU A C 1
ATOM 946 O O . GLU A 1 121 ? -4.252 14.545 24.214 1.00 86.00 121 GLU A O 1
ATOM 951 N N . LEU A 1 122 ? -3.472 13.414 22.428 1.00 82.06 122 LEU A N 1
ATOM 952 C CA . LEU A 1 122 ? -4.453 12.333 22.492 1.00 82.06 122 LEU A CA 1
ATOM 953 C C . LEU A 1 122 ? -4.398 11.606 23.845 1.00 82.06 122 LEU A C 1
ATOM 955 O O . LEU A 1 122 ? -5.428 11.440 24.508 1.00 82.06 122 LEU A O 1
ATOM 959 N N . LYS A 1 123 ? -3.198 11.232 24.317 1.00 84.25 123 LYS A N 1
ATOM 960 C CA . LYS A 1 123 ? -3.016 10.612 25.644 1.00 84.25 123 LYS A CA 1
ATOM 961 C C . LYS A 1 123 ? -3.552 11.496 26.761 1.00 84.25 123 LYS A C 1
ATOM 963 O O . LYS A 1 123 ? -4.217 11.000 27.675 1.00 84.25 123 LYS A O 1
ATOM 968 N N . LYS A 1 124 ? -3.259 12.800 26.719 1.00 84.88 124 LYS A N 1
ATOM 969 C CA . LYS A 1 124 ? -3.752 13.766 27.710 1.00 84.88 124 LYS A CA 1
ATOM 970 C C . LYS A 1 124 ? -5.276 13.857 27.681 1.00 84.88 124 LYS A C 1
ATOM 972 O O . LYS A 1 124 ? -5.881 13.821 28.751 1.00 84.88 124 LYS A O 1
ATOM 977 N N . ALA A 1 125 ? -5.889 13.917 26.499 1.00 81.06 125 ALA A N 1
ATOM 978 C CA . ALA A 1 125 ? -7.341 13.970 26.344 1.00 81.06 125 ALA A CA 1
ATOM 979 C C . ALA A 1 125 ? -8.029 12.728 26.938 1.00 81.06 125 ALA A C 1
ATOM 981 O O . ALA A 1 125 ? -8.959 12.857 27.737 1.00 81.06 125 ALA A O 1
ATOM 982 N N . VAL A 1 126 ? -7.520 11.531 26.632 1.00 77.38 126 VAL A N 1
ATOM 983 C CA . VAL A 1 126 ? -8.064 10.264 27.152 1.00 77.38 126 VAL A CA 1
ATOM 984 C C . VAL A 1 126 ? -7.879 10.155 28.670 1.00 77.38 126 VAL A C 1
ATOM 986 O O . VAL A 1 126 ? -8.830 9.854 29.393 1.00 77.38 126 VAL A O 1
ATOM 989 N N . ARG A 1 127 ? -6.686 10.474 29.195 1.00 78.25 127 ARG A N 1
ATOM 990 C CA . ARG A 1 127 ? -6.423 10.469 30.649 1.00 78.25 127 ARG A CA 1
ATOM 991 C C . ARG A 1 127 ? -7.245 11.516 31.401 1.00 78.25 127 ARG A C 1
ATOM 993 O O . ARG A 1 127 ? -7.620 11.279 32.548 1.00 78.25 127 ARG A O 1
ATOM 1000 N N . GLY A 1 128 ? -7.520 12.663 30.780 1.00 73.81 128 GLY A N 1
ATOM 1001 C CA . GLY A 1 128 ? -8.376 13.710 31.339 1.00 73.81 128 GLY A CA 1
ATOM 1002 C C . GLY A 1 128 ? -9.777 13.191 31.657 1.00 73.81 128 GLY A C 1
ATOM 1003 O O . GLY A 1 128 ? -10.274 13.420 32.757 1.00 73.81 128 GLY A O 1
ATOM 1004 N N . LYS A 1 129 ? -10.362 12.394 30.754 1.00 69.38 129 LYS A N 1
ATOM 1005 C CA . LYS A 1 129 ? -11.663 11.742 30.971 1.00 69.38 129 LYS A CA 1
ATOM 1006 C C . LYS A 1 129 ? -11.642 10.621 32.014 1.00 69.38 129 LYS A C 1
ATOM 1008 O O . LYS A 1 129 ? -12.647 10.390 32.680 1.00 69.38 129 LYS A O 1
ATOM 1013 N N . GLN A 1 130 ? -10.516 9.925 32.175 1.00 63.97 130 GLN A N 1
ATOM 1014 C CA . GLN A 1 130 ? -10.384 8.809 33.125 1.00 63.97 130 GLN A CA 1
ATOM 1015 C C . GLN A 1 130 ? -10.312 9.246 34.596 1.00 63.97 130 GLN A C 1
ATOM 1017 O O . GLN A 1 130 ? -10.599 8.446 35.482 1.00 63.97 130 GLN A O 1
ATOM 1022 N N . LYS A 1 131 ? -9.932 10.498 34.882 1.00 59.09 131 LYS A N 1
ATOM 1023 C CA . LYS A 1 131 ? -9.794 11.018 36.256 1.00 59.09 131 LYS A CA 1
ATOM 1024 C C . LYS A 1 131 ? -11.118 11.444 36.908 1.00 59.09 131 LYS A C 1
ATOM 1026 O O . LYS A 1 131 ? -11.107 11.843 38.071 1.00 59.09 131 LYS A O 1
ATOM 1031 N N . GLU A 1 132 ? -12.249 11.356 36.208 1.00 57.09 132 GLU A N 1
ATOM 1032 C CA . GLU A 1 132 ? -13.567 11.605 36.803 1.00 57.09 132 GLU A CA 1
ATOM 1033 C C . GLU A 1 132 ? -13.984 10.434 37.724 1.00 57.09 132 GLU A C 1
ATOM 1035 O O . GLU A 1 132 ? -14.065 9.290 37.265 1.00 57.09 132 GLU A O 1
ATOM 1040 N N . PRO A 1 133 ? -14.265 10.673 39.021 1.00 40.28 133 PRO A N 1
ATOM 1041 C CA . PRO A 1 133 ? -14.560 9.603 39.973 1.00 40.28 133 PRO A CA 1
ATOM 1042 C C . PRO A 1 133 ? -15.883 8.886 39.643 1.00 40.28 133 PRO A C 1
ATOM 1044 O O . PRO A 1 133 ? -16.923 9.526 39.498 1.00 40.28 133 PRO A O 1
ATOM 1047 N N . GLY A 1 134 ? -15.850 7.545 39.570 1.00 48.38 134 GLY A N 1
ATOM 1048 C CA . GLY A 1 134 ? -17.047 6.684 39.518 1.00 48.38 134 GLY A CA 1
ATOM 1049 C C . GLY A 1 134 ? -17.200 5.727 38.323 1.00 48.38 134 GLY A C 1
ATOM 1050 O O . GLY A 1 134 ? -18.240 5.080 38.222 1.00 48.38 134 GLY A O 1
ATOM 1051 N N . LYS A 1 135 ? -16.220 5.600 37.416 1.00 51.12 135 LYS A N 1
ATOM 1052 C CA . LYS A 1 135 ? -16.361 4.797 36.179 1.00 51.12 135 LYS A CA 1
ATOM 1053 C C . LYS A 1 135 ? -15.449 3.558 36.192 1.00 51.12 135 LYS A C 1
ATOM 1055 O O . LYS A 1 135 ? -14.237 3.672 36.132 1.00 51.12 135 LYS A O 1
ATOM 1060 N N . SER A 1 136 ? -16.016 2.352 36.252 1.00 42.81 136 SER A N 1
ATOM 1061 C CA . SER A 1 136 ? -15.284 1.072 36.371 1.00 42.81 136 SER A CA 1
ATOM 1062 C C . SER A 1 136 ? -14.705 0.501 35.058 1.00 42.81 136 SER A C 1
ATOM 1064 O O . SER A 1 136 ? -14.235 -0.631 35.054 1.00 42.81 136 SER A O 1
ATOM 1066 N N . GLY A 1 137 ? -14.694 1.259 33.953 1.00 50.91 137 GLY A N 1
ATOM 1067 C CA . GLY A 1 137 ? -14.091 0.854 32.66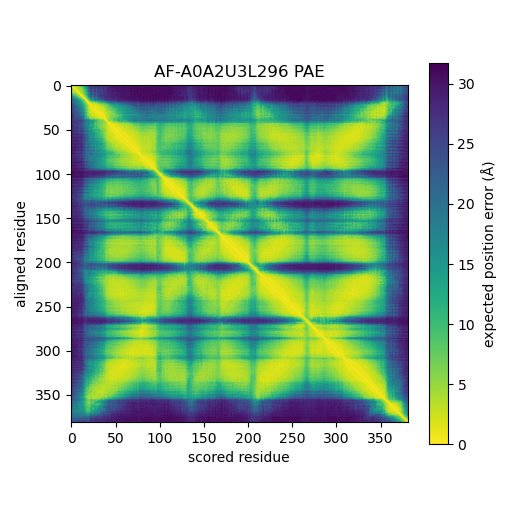3 1.00 50.91 137 GLY A CA 1
ATOM 1068 C C . GLY A 1 137 ? -12.584 1.139 32.526 1.00 50.91 137 GLY A C 1
ATOM 1069 O O . GLY A 1 137 ? -11.984 0.861 31.494 1.00 50.91 137 GLY A O 1
ATOM 1070 N N . LEU A 1 138 ? -11.957 1.684 33.574 1.00 49.78 138 LEU A N 1
ATOM 1071 C CA . LEU A 1 138 ? -10.646 2.351 33.544 1.00 49.78 138 LEU A CA 1
ATOM 1072 C C . LEU A 1 138 ? -9.455 1.518 33.013 1.00 49.78 138 LEU A C 1
ATOM 1074 O O . LEU A 1 138 ? -8.480 2.098 32.545 1.00 49.78 138 LEU A O 1
ATOM 1078 N N . SER A 1 139 ? -9.504 0.184 33.085 1.00 52.03 139 SER A N 1
ATOM 1079 C CA . SER A 1 139 ? -8.379 -0.687 32.693 1.00 52.03 139 SER A CA 1
ATOM 1080 C C . SER A 1 139 ? -8.343 -1.023 31.199 1.00 52.03 139 SER A C 1
ATOM 1082 O O . SER A 1 139 ? -7.260 -1.242 30.661 1.00 52.03 139 SER A O 1
ATOM 1084 N N . VAL A 1 140 ? -9.497 -1.098 30.529 1.00 56.66 140 VAL A N 1
ATOM 1085 C CA . VAL A 1 140 ? -9.587 -1.548 29.126 1.00 56.66 140 VAL A CA 1
ATOM 1086 C C . VAL A 1 140 ? -9.247 -0.398 28.180 1.00 56.66 140 VAL A C 1
ATOM 1088 O O . VAL A 1 140 ? -8.478 -0.564 27.234 1.00 56.66 140 VAL A O 1
ATOM 1091 N N . THR A 1 141 ? -9.713 0.808 28.504 1.00 60.62 141 THR A N 1
ATOM 1092 C CA . THR A 1 141 ? -9.433 2.023 27.732 1.00 60.62 141 THR A CA 1
ATOM 1093 C C . THR A 1 141 ? -7.948 2.414 27.760 1.00 60.62 141 THR A C 1
ATOM 1095 O O . THR A 1 141 ? -7.439 2.946 26.778 1.00 60.62 141 THR A O 1
ATOM 1098 N N . ALA A 1 142 ? -7.230 2.133 28.856 1.00 61.41 142 ALA A N 1
ATOM 1099 C CA . ALA A 1 142 ? -5.787 2.370 28.957 1.00 61.41 142 ALA A CA 1
ATOM 1100 C C . ALA A 1 142 ? -4.976 1.428 28.046 1.00 61.41 142 ALA A C 1
ATOM 1102 O O . ALA A 1 142 ? -4.124 1.901 27.303 1.00 61.41 142 ALA A O 1
ATOM 1103 N N . GLY A 1 143 ? -5.298 0.128 28.018 1.00 68.81 143 GLY A N 1
ATOM 1104 C CA . GLY A 1 143 ? -4.629 -0.824 27.121 1.00 68.81 143 GLY A CA 1
ATOM 1105 C C . GLY A 1 143 ? -4.894 -0.551 25.634 1.00 68.81 143 GLY A C 1
ATOM 1106 O O . GLY A 1 143 ? -4.001 -0.716 24.807 1.00 68.81 143 GLY A O 1
ATOM 1107 N N . LEU A 1 144 ? -6.096 -0.080 25.284 1.00 69.00 144 LEU A N 1
ATOM 1108 C CA . LEU A 1 144 ? -6.423 0.341 23.915 1.00 69.00 144 LEU A CA 1
ATOM 1109 C C . LEU A 1 144 ? -5.733 1.650 23.519 1.00 69.00 144 LEU A C 1
ATOM 1111 O O . LEU A 1 144 ? -5.303 1.779 22.375 1.00 69.00 144 LEU A O 1
ATOM 1115 N N . LEU A 1 145 ? -5.584 2.593 24.455 1.00 71.56 145 LEU A N 1
ATOM 1116 C CA . LEU A 1 145 ? -4.783 3.797 24.245 1.00 71.56 145 LEU A CA 1
ATOM 1117 C C . LEU A 1 145 ? -3.316 3.439 24.000 1.00 71.56 145 LEU A C 1
ATOM 1119 O O . LEU A 1 145 ? -2.731 3.936 23.044 1.00 71.56 145 LEU A O 1
ATOM 1123 N N . ASP A 1 146 ? -2.737 2.564 24.822 1.00 74.56 146 ASP A N 1
ATOM 1124 C CA . ASP A 1 146 ? -1.350 2.127 24.658 1.00 74.56 146 ASP A CA 1
ATOM 1125 C C . ASP A 1 146 ? -1.156 1.386 23.332 1.00 74.56 146 ASP A C 1
ATOM 1127 O O . ASP A 1 146 ? -0.148 1.592 22.662 1.00 74.56 146 ASP A O 1
ATOM 1131 N N . LYS A 1 147 ? -2.149 0.599 22.896 1.00 76.56 147 LYS A N 1
ATOM 1132 C CA . LYS A 1 147 ? -2.148 -0.022 21.569 1.00 76.56 147 LYS A CA 1
ATOM 1133 C C . LYS A 1 147 ? -2.187 1.034 20.462 1.00 76.56 147 LYS A C 1
ATOM 1135 O O . LYS A 1 147 ? -1.295 1.044 19.623 1.00 76.56 147 LYS A O 1
ATOM 1140 N N . ALA A 1 148 ? -3.163 1.946 20.476 1.00 69.19 148 ALA A N 1
ATOM 1141 C CA . ALA A 1 148 ? -3.294 3.008 19.474 1.00 69.19 148 ALA A CA 1
ATOM 1142 C C . ALA A 1 148 ? -2.029 3.876 19.389 1.00 69.19 148 ALA A C 1
ATOM 1144 O O . ALA A 1 148 ? -1.539 4.146 18.299 1.00 69.19 148 ALA A O 1
ATOM 1145 N N . VAL A 1 149 ? -1.449 4.240 20.534 1.00 73.06 149 VAL A N 1
ATOM 1146 C CA . VAL A 1 149 ? -0.171 4.957 20.619 1.00 73.06 149 VAL A CA 1
ATOM 1147 C C . VAL A 1 149 ? 0.993 4.102 20.125 1.00 73.06 149 VAL A C 1
ATOM 1149 O O . VAL A 1 149 ? 1.871 4.622 19.442 1.00 73.06 149 VAL A O 1
ATOM 1152 N N . GLY A 1 150 ? 1.021 2.809 20.445 1.00 74.12 150 GLY A N 1
ATOM 1153 C CA . GLY A 1 150 ? 2.025 1.876 19.939 1.00 74.12 150 GLY A CA 1
ATOM 1154 C C . GLY A 1 150 ? 2.056 1.873 18.412 1.00 74.12 150 GLY A C 1
ATOM 1155 O O . GLY A 1 150 ? 3.113 2.072 17.822 1.00 74.12 150 GLY A O 1
ATOM 1156 N N . HIS A 1 151 ? 0.885 1.820 17.774 1.00 73.50 151 HIS A N 1
ATOM 1157 C CA . HIS A 1 151 ? 0.768 1.910 16.317 1.00 73.50 151 HIS A CA 1
ATOM 1158 C C . HIS A 1 151 ? 1.262 3.254 15.742 1.00 73.50 151 HIS A C 1
ATOM 1160 O O . HIS A 1 151 ? 1.661 3.292 14.577 1.00 73.50 151 HIS A O 1
ATOM 1166 N N . ILE A 1 152 ? 1.272 4.335 16.535 1.00 67.00 152 ILE A N 1
ATOM 1167 C CA . ILE A 1 152 ? 1.880 5.629 16.173 1.00 67.00 152 ILE A CA 1
ATOM 1168 C C . ILE A 1 152 ? 3.407 5.585 16.336 1.00 67.00 152 ILE A C 1
ATOM 1170 O O . ILE A 1 152 ? 4.123 6.185 15.543 1.00 67.00 152 ILE A O 1
ATOM 1174 N N . SER A 1 153 ? 3.939 4.861 17.325 1.00 63.78 153 SER A N 1
ATOM 1175 C CA . SER A 1 153 ? 5.395 4.735 17.510 1.00 63.78 153 SER A CA 1
ATOM 1176 C C . SER A 1 153 ? 6.097 4.002 16.354 1.00 63.78 153 SER A C 1
ATOM 1178 O O . SER A 1 153 ? 7.271 4.272 16.082 1.00 63.78 153 SER A O 1
ATOM 1180 N N . ASP A 1 154 ? 5.351 3.196 15.593 1.00 67.75 154 ASP A N 1
ATOM 1181 C CA . ASP A 1 154 ? 5.786 2.580 14.330 1.00 67.75 154 ASP A CA 1
ATOM 1182 C C . ASP A 1 154 ? 5.974 3.600 13.188 1.00 67.75 154 ASP A C 1
ATOM 1184 O O . ASP A 1 154 ? 6.429 3.250 12.104 1.00 67.75 154 ASP A O 1
ATOM 1188 N N . VAL A 1 155 ? 5.669 4.889 13.385 1.00 65.81 155 VAL A N 1
ATOM 1189 C CA . VAL A 1 155 ? 6.057 5.960 12.443 1.00 65.81 155 VAL A CA 1
ATOM 1190 C C . VAL A 1 155 ? 7.576 5.997 12.241 1.00 65.81 155 VAL A C 1
ATOM 1192 O O . VAL A 1 155 ? 8.052 6.399 11.178 1.00 65.81 155 VAL A O 1
ATOM 1195 N N . ASN A 1 156 ? 8.348 5.500 13.212 1.00 69.31 156 ASN A N 1
ATOM 1196 C CA . ASN A 1 156 ? 9.779 5.267 13.041 1.00 69.31 156 ASN A CA 1
ATOM 1197 C C . ASN A 1 156 ? 10.093 4.284 11.902 1.00 69.31 156 ASN A C 1
ATOM 1199 O O . ASN A 1 156 ? 11.131 4.446 11.269 1.00 69.31 156 ASN A O 1
ATOM 1203 N N . ASP A 1 157 ? 9.205 3.341 11.577 1.00 72.06 157 ASP A N 1
ATOM 1204 C CA . ASP A 1 157 ? 9.387 2.422 10.450 1.00 72.06 157 ASP A CA 1
ATOM 1205 C C . ASP A 1 157 ? 9.184 3.137 9.110 1.00 72.06 157 ASP A C 1
ATOM 1207 O O . ASP A 1 157 ? 9.931 2.892 8.167 1.00 72.06 157 ASP A O 1
ATOM 1211 N N . LEU A 1 158 ? 8.234 4.078 9.021 1.00 68.69 158 LEU A N 1
ATOM 1212 C CA . LEU A 1 158 ? 8.058 4.926 7.831 1.00 68.69 158 LEU A CA 1
ATOM 1213 C C . LEU A 1 158 ? 9.238 5.888 7.639 1.00 68.69 158 LEU A C 1
ATOM 1215 O O . LEU A 1 158 ? 9.655 6.151 6.512 1.00 68.69 158 LEU A O 1
ATOM 1219 N N . LEU A 1 159 ? 9.809 6.385 8.735 1.00 68.00 159 LEU A N 1
ATOM 1220 C CA . LEU A 1 159 ? 11.025 7.196 8.702 1.00 68.00 159 LEU A CA 1
ATOM 1221 C C . LEU A 1 159 ? 12.255 6.358 8.353 1.00 68.00 159 LEU A C 1
ATOM 1223 O O . LEU A 1 159 ? 13.083 6.804 7.566 1.00 68.00 159 LEU A O 1
ATOM 1227 N N . GLY A 1 160 ? 12.358 5.142 8.889 1.00 69.56 160 GLY A N 1
ATOM 1228 C CA . GLY A 1 160 ? 13.393 4.177 8.532 1.00 69.56 160 GLY A CA 1
ATOM 1229 C C . GLY A 1 160 ? 13.304 3.787 7.059 1.00 69.56 160 GLY A C 1
ATOM 1230 O O . GLY A 1 160 ? 14.325 3.749 6.376 1.00 69.56 160 GLY A O 1
ATOM 1231 N N . LEU A 1 161 ? 12.084 3.606 6.541 1.00 69.25 161 LEU A N 1
ATOM 1232 C CA . LEU A 1 161 ? 11.824 3.426 5.116 1.00 69.25 161 LEU A CA 1
ATOM 1233 C C . LEU A 1 161 ? 12.358 4.630 4.336 1.00 69.25 161 LEU A C 1
ATOM 1235 O O . LEU A 1 161 ? 13.178 4.423 3.452 1.00 69.25 161 LEU A O 1
ATOM 1239 N N . ALA A 1 162 ? 11.964 5.859 4.701 1.00 67.00 162 ALA A N 1
ATOM 1240 C CA . ALA A 1 162 ? 12.393 7.100 4.046 1.00 67.00 162 ALA A CA 1
ATOM 1241 C C . ALA A 1 162 ? 13.921 7.290 4.048 1.00 67.00 162 ALA A C 1
ATOM 1243 O O . ALA A 1 162 ? 14.503 7.673 3.035 1.00 67.00 162 ALA A O 1
ATOM 1244 N N . GLN A 1 163 ? 14.576 7.003 5.175 1.00 67.56 163 GLN A N 1
ATOM 1245 C CA . GLN A 1 163 ? 16.030 7.095 5.343 1.00 67.56 163 GLN A CA 1
ATOM 1246 C C . GLN A 1 163 ? 16.775 5.993 4.581 1.00 67.56 163 GLN A C 1
ATOM 1248 O O . GLN A 1 163 ? 17.893 6.212 4.119 1.00 67.56 163 GLN A O 1
ATOM 1253 N N . GLY A 1 164 ? 16.156 4.819 4.439 1.00 66.00 164 GLY A N 1
ATOM 1254 C CA . GLY A 1 164 ? 16.689 3.680 3.699 1.00 66.00 164 GLY A CA 1
ATOM 1255 C C . GLY A 1 164 ? 16.475 3.751 2.187 1.00 66.00 164 GLY A C 1
ATOM 1256 O O . GLY A 1 164 ? 17.001 2.893 1.478 1.00 66.00 164 GLY A O 1
ATOM 1257 N N . ILE A 1 165 ? 15.732 4.743 1.674 1.00 67.56 165 ILE A N 1
ATOM 1258 C CA . ILE A 1 165 ? 15.462 4.883 0.239 1.00 67.56 165 ILE A CA 1
ATOM 1259 C C . ILE A 1 165 ? 16.773 5.138 -0.525 1.00 67.56 165 ILE A C 1
ATOM 1261 O O . ILE A 1 165 ? 17.388 6.202 -0.373 1.00 67.56 165 ILE A O 1
ATOM 1265 N N . PRO A 1 166 ? 17.201 4.214 -1.409 1.00 54.72 166 PRO A N 1
ATOM 1266 C CA . PRO A 1 166 ? 18.392 4.416 -2.217 1.00 54.72 166 PRO A CA 1
ATOM 1267 C C . PRO A 1 166 ? 18.169 5.567 -3.202 1.00 54.72 166 PRO A C 1
ATOM 1269 O O . PRO A 1 166 ? 17.263 5.532 -4.035 1.00 54.72 166 PRO A O 1
ATOM 1272 N N . GLY A 1 167 ? 19.041 6.575 -3.162 1.00 55.84 167 GLY A N 1
ATOM 1273 C CA . GLY A 1 167 ? 19.013 7.666 -4.132 1.00 55.84 167 GLY A CA 1
ATOM 1274 C C . GLY A 1 167 ? 18.029 8.788 -3.806 1.00 55.84 167 GLY A C 1
ATOM 1275 O O . GLY A 1 167 ? 17.390 9.301 -4.716 1.00 55.84 167 GLY A O 1
ATOM 1276 N N . LEU A 1 168 ? 17.997 9.255 -2.553 1.00 57.12 168 LEU A N 1
ATOM 1277 C CA . LEU A 1 168 ? 17.397 10.548 -2.161 1.00 57.12 168 LEU A CA 1
ATOM 1278 C C . LEU A 1 168 ? 17.791 11.722 -3.088 1.00 57.12 168 LEU A C 1
ATOM 1280 O O . LEU A 1 168 ? 17.057 12.696 -3.209 1.00 57.12 168 LEU A O 1
ATOM 1284 N N . ASN A 1 169 ? 18.925 11.603 -3.782 1.00 59.38 169 ASN A N 1
ATOM 1285 C CA . ASN A 1 169 ? 19.432 12.583 -4.743 1.00 59.38 169 ASN A CA 1
ATOM 1286 C C . ASN A 1 169 ? 18.813 12.460 -6.152 1.00 59.38 169 ASN A C 1
ATOM 1288 O O . ASN A 1 169 ? 19.199 13.207 -7.049 1.00 59.38 169 ASN A O 1
ATOM 1292 N N . ASN A 1 170 ? 17.914 11.499 -6.390 1.00 66.06 170 ASN A N 1
ATOM 1293 C CA . ASN A 1 170 ? 17.229 11.308 -7.667 1.00 66.06 170 ASN A CA 1
ATOM 1294 C C . ASN A 1 170 ? 15.718 11.583 -7.544 1.00 66.06 170 ASN A C 1
ATOM 1296 O O . ASN A 1 170 ? 15.146 11.568 -6.454 1.00 66.06 170 ASN A O 1
ATOM 1300 N N . LEU A 1 171 ? 15.069 11.848 -8.684 1.00 73.94 171 LEU A N 1
ATOM 1301 C CA . LEU A 1 171 ? 13.658 12.252 -8.744 1.00 73.94 171 LEU A CA 1
ATOM 1302 C C . LEU A 1 171 ? 12.721 11.247 -8.056 1.00 73.94 171 LEU A C 1
ATOM 1304 O O . LEU A 1 171 ? 11.786 11.650 -7.373 1.00 73.94 171 LEU A O 1
ATOM 1308 N N . ALA A 1 172 ? 12.973 9.949 -8.219 1.00 74.88 172 ALA A N 1
ATOM 1309 C CA . ALA A 1 172 ? 12.131 8.898 -7.662 1.00 74.88 172 ALA A CA 1
ATOM 1310 C C . ALA A 1 172 ? 12.256 8.787 -6.142 1.00 74.88 172 ALA A C 1
ATOM 1312 O O . ALA A 1 172 ? 11.242 8.677 -5.458 1.00 74.88 172 ALA A O 1
ATOM 1313 N N . GLY A 1 173 ? 13.477 8.894 -5.610 1.00 75.00 173 GLY A N 1
ATOM 1314 C CA . GLY A 1 173 ? 13.709 8.965 -4.171 1.00 75.00 173 GLY A CA 1
ATOM 1315 C C . GLY A 1 173 ? 13.015 10.177 -3.550 1.00 75.00 173 GLY A C 1
ATOM 1316 O O . GLY A 1 173 ? 12.320 10.038 -2.548 1.00 75.00 173 GLY A O 1
ATOM 1317 N N . SER A 1 174 ? 13.109 11.348 -4.191 1.00 74.56 174 SER A N 1
ATOM 1318 C CA . SER A 1 174 ? 12.404 12.552 -3.731 1.00 74.56 174 SER A CA 1
ATOM 1319 C C . SER A 1 174 ? 10.878 12.400 -3.788 1.00 74.56 174 SER A C 1
ATOM 1321 O O . SER A 1 174 ? 10.204 12.739 -2.819 1.00 74.56 174 SER A O 1
ATOM 1323 N N . LYS A 1 175 ? 10.320 11.839 -4.872 1.00 78.75 175 LYS A N 1
ATOM 1324 C CA . LYS A 1 175 ? 8.875 11.568 -4.972 1.00 78.75 175 LYS A CA 1
ATOM 1325 C C . LYS A 1 175 ? 8.406 10.579 -3.903 1.00 78.75 175 LYS A C 1
ATOM 1327 O O . LYS A 1 175 ? 7.397 10.835 -3.257 1.00 78.75 175 LYS A O 1
ATOM 1332 N N . ALA A 1 176 ? 9.142 9.491 -3.680 1.00 81.19 176 ALA A N 1
ATOM 1333 C CA . ALA A 1 176 ? 8.796 8.488 -2.676 1.00 81.19 176 ALA A CA 1
ATOM 1334 C C . ALA A 1 176 ? 8.744 9.083 -1.267 1.00 81.19 176 ALA A C 1
ATOM 1336 O O . ALA A 1 176 ? 7.823 8.804 -0.506 1.00 81.19 176 ALA A O 1
ATOM 1337 N N . VAL A 1 177 ? 9.698 9.947 -0.928 1.00 79.12 177 VAL A N 1
ATOM 1338 C CA . VAL A 1 177 ? 9.690 10.613 0.370 1.00 79.12 177 VAL A CA 1
ATOM 1339 C C . VAL A 1 177 ? 8.608 11.695 0.467 1.00 79.12 177 VAL A C 1
ATOM 1341 O O . VAL A 1 177 ? 8.035 11.845 1.540 1.00 79.12 177 VAL A O 1
ATOM 1344 N N . ASN A 1 178 ? 8.257 12.397 -0.615 1.00 82.56 178 ASN A N 1
ATOM 1345 C CA . ASN A 1 178 ? 7.110 13.317 -0.602 1.00 82.56 178 ASN A CA 1
ATOM 1346 C C . ASN A 1 178 ? 5.796 12.588 -0.273 1.00 82.56 178 ASN A C 1
ATOM 1348 O O . ASN A 1 178 ? 4.970 13.123 0.463 1.00 82.56 178 ASN A O 1
ATOM 1352 N N . GLU A 1 179 ? 5.607 11.363 -0.779 1.00 85.69 179 GLU A N 1
ATOM 1353 C CA . GLU A 1 179 ? 4.459 10.522 -0.403 1.00 85.69 179 GLU A CA 1
ATOM 1354 C C . GLU A 1 179 ? 4.488 10.163 1.088 1.00 85.69 179 GLU A C 1
ATOM 1356 O O . GLU A 1 179 ? 3.449 10.160 1.747 1.00 85.69 179 GLU A O 1
ATOM 1361 N N . ILE A 1 180 ? 5.679 9.908 1.645 1.00 84.75 180 ILE A N 1
ATOM 1362 C CA . ILE A 1 180 ? 5.849 9.668 3.083 1.00 84.75 180 ILE A CA 1
ATOM 1363 C C . ILE A 1 180 ? 5.507 10.929 3.875 1.00 84.75 180 ILE A C 1
ATOM 1365 O O . ILE A 1 180 ? 4.718 10.851 4.808 1.00 84.75 180 ILE A O 1
ATOM 1369 N N . GLU A 1 181 ? 6.033 12.093 3.498 1.00 84.06 181 GLU A N 1
ATOM 1370 C CA . GLU A 1 181 ? 5.739 13.364 4.166 1.00 84.06 181 GLU A CA 1
ATOM 1371 C C . GLU A 1 181 ? 4.238 13.695 4.133 1.00 84.06 181 GLU A C 1
ATOM 1373 O O . GLU A 1 181 ? 3.647 14.000 5.171 1.00 84.06 181 GLU A O 1
ATOM 1378 N N . GLY A 1 182 ? 3.607 13.590 2.958 1.00 85.31 182 GLY A N 1
ATOM 1379 C CA . GLY A 1 182 ? 2.167 13.789 2.793 1.00 85.31 182 GLY A CA 1
ATOM 1380 C C . GLY A 1 182 ? 1.354 12.809 3.638 1.00 85.31 182 GLY A C 1
ATOM 1381 O O . GLY A 1 182 ? 0.418 13.209 4.324 1.00 85.31 182 GLY A O 1
ATOM 1382 N N . GLY A 1 183 ? 1.780 11.549 3.677 1.00 85.81 183 GLY A N 1
ATOM 1383 C CA . GLY A 1 183 ? 1.212 10.521 4.535 1.00 85.81 183 GLY A CA 1
ATOM 1384 C C . GLY A 1 183 ? 1.319 10.811 6.032 1.00 85.81 183 GLY A C 1
ATOM 1385 O O . GLY A 1 183 ? 0.353 10.645 6.774 1.00 85.81 183 GLY A O 1
ATOM 1386 N N . LEU A 1 184 ? 2.483 11.278 6.488 1.00 85.81 184 LEU A N 1
ATOM 1387 C CA . LEU A 1 184 ? 2.693 11.687 7.878 1.00 85.81 184 LEU A CA 1
ATOM 1388 C C . LEU A 1 184 ? 1.790 12.869 8.249 1.00 85.81 184 LEU A C 1
ATOM 1390 O O . LEU A 1 184 ? 1.270 12.920 9.361 1.00 85.81 184 LEU A O 1
ATOM 1394 N N . LYS A 1 185 ? 1.546 13.789 7.313 1.00 87.94 185 LYS A N 1
ATOM 1395 C CA . LYS A 1 185 ? 0.573 14.865 7.510 1.00 87.94 185 LYS A CA 1
ATOM 1396 C C . LYS A 1 185 ? -0.861 14.333 7.626 1.00 87.94 185 LYS A C 1
ATOM 1398 O O . LYS A 1 185 ? -1.566 14.739 8.542 1.00 87.94 185 LYS A O 1
ATOM 1403 N N . GLU A 1 186 ? -1.278 13.413 6.753 1.00 88.25 186 GLU A N 1
ATOM 1404 C CA . GLU A 1 186 ? -2.591 12.753 6.864 1.00 88.25 186 GLU A CA 1
ATOM 1405 C C . GLU A 1 186 ? -2.757 12.058 8.231 1.00 88.25 186 GLU A C 1
ATOM 1407 O O . GLU A 1 186 ? -3.835 12.105 8.827 1.00 88.25 186 GLU A O 1
ATOM 1412 N N . LEU A 1 187 ? -1.683 11.459 8.763 1.00 87.50 187 LEU A N 1
ATOM 1413 C CA . LEU A 1 187 ? -1.692 10.814 10.076 1.00 87.50 187 LEU A CA 1
ATOM 1414 C C . LEU A 1 187 ? -1.826 11.827 11.220 1.00 87.50 187 LEU A C 1
ATOM 1416 O O . LEU A 1 187 ? -2.603 11.609 12.147 1.00 87.50 187 LEU A O 1
ATOM 1420 N N . ASP A 1 188 ? -1.090 12.934 11.160 1.00 86.12 188 ASP A N 1
ATOM 1421 C CA . ASP A 1 188 ? -1.204 14.023 12.133 1.00 86.12 188 ASP A CA 1
ATOM 1422 C C . ASP A 1 188 ? -2.628 14.612 12.162 1.00 86.12 188 ASP A C 1
ATOM 1424 O O . ASP A 1 188 ? -3.228 14.755 13.232 1.00 86.12 188 ASP A O 1
ATOM 1428 N N . ASP A 1 189 ? -3.215 14.866 10.989 1.00 86.06 189 ASP A N 1
ATOM 1429 C CA . ASP A 1 189 ? -4.592 15.353 10.856 1.00 86.06 189 ASP A CA 1
ATOM 1430 C C . ASP A 1 189 ? -5.609 14.352 11.443 1.00 86.06 189 ASP A C 1
ATOM 1432 O O . ASP A 1 189 ? -6.550 14.749 12.142 1.00 86.06 189 ASP A O 1
ATOM 1436 N N . LEU A 1 190 ? -5.396 13.048 11.233 1.00 87.50 190 LEU A N 1
ATOM 1437 C CA . LEU A 1 190 ? -6.211 11.987 11.828 1.00 87.50 190 LEU A CA 1
ATOM 1438 C C . LEU A 1 190 ? -6.145 12.008 13.366 1.00 87.50 190 LEU A C 1
ATOM 1440 O O . LEU A 1 190 ? -7.185 11.980 14.032 1.00 87.50 190 LEU A O 1
ATOM 1444 N N . LEU A 1 191 ? -4.944 12.102 13.943 1.00 83.81 191 LEU A N 1
ATOM 1445 C CA . LEU A 1 191 ? -4.753 12.147 15.398 1.00 83.81 191 LEU A CA 1
ATOM 1446 C C . LEU A 1 191 ? -5.388 13.389 16.028 1.00 83.81 191 LEU A C 1
ATOM 1448 O O . LEU A 1 191 ? -6.032 13.293 17.079 1.00 83.81 191 LEU A O 1
ATOM 1452 N N . LYS A 1 192 ? -5.262 14.548 15.376 1.00 86.00 192 LYS A N 1
ATOM 1453 C CA . LYS A 1 192 ? -5.917 15.794 15.800 1.00 86.00 192 LYS A CA 1
ATOM 1454 C C . LYS 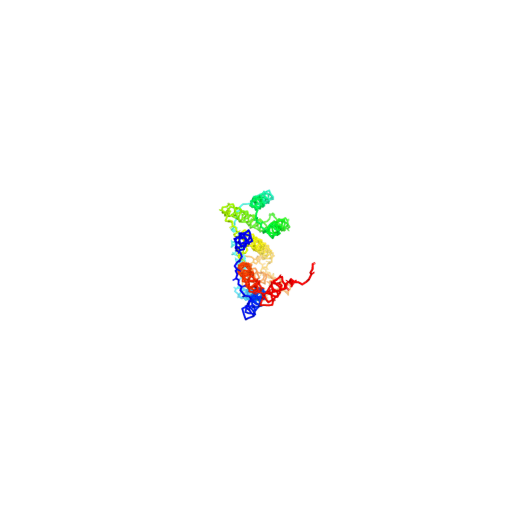A 1 192 ? -7.435 15.674 15.756 1.00 86.00 192 LYS A C 1
ATOM 1456 O O . LYS A 1 192 ? -8.105 16.051 16.719 1.00 86.00 192 LYS A O 1
ATOM 1461 N N . SER A 1 193 ? -7.978 15.096 14.685 1.00 84.31 193 SER A N 1
ATOM 1462 C CA . SER A 1 193 ? -9.416 14.845 14.541 1.00 84.31 193 SER A CA 1
ATOM 1463 C C . SER A 1 193 ? -9.942 13.919 15.643 1.00 84.31 193 SER A C 1
ATOM 1465 O O . SER A 1 193 ? -10.932 14.237 16.308 1.00 84.31 193 SER A O 1
ATOM 1467 N N . ALA A 1 194 ? -9.233 12.822 15.928 1.00 83.44 194 ALA A N 1
ATOM 1468 C CA . ALA A 1 194 ? -9.589 11.903 17.007 1.00 83.44 194 ALA A CA 1
ATOM 1469 C C . ALA A 1 194 ? -9.510 12.565 18.391 1.00 83.44 194 ALA A C 1
ATOM 1471 O O . ALA A 1 194 ? -10.412 12.396 19.214 1.00 83.44 194 ALA A O 1
ATOM 1472 N N . THR A 1 195 ? -8.469 13.365 18.638 1.00 82.56 195 THR A N 1
ATOM 1473 C CA . THR A 1 195 ? -8.302 14.128 19.883 1.00 82.56 195 THR A CA 1
ATOM 1474 C C . THR A 1 195 ? -9.458 15.103 20.086 1.00 82.56 195 THR A C 1
ATOM 1476 O O . THR A 1 195 ? -10.074 15.109 21.153 1.00 82.56 195 THR A O 1
ATOM 1479 N N . ALA A 1 196 ? -9.806 15.878 19.055 1.00 82.12 196 ALA A N 1
ATOM 1480 C CA . ALA A 1 196 ? -10.931 16.805 19.090 1.00 82.12 196 ALA A CA 1
ATOM 1481 C C . ALA A 1 196 ? -12.261 16.074 19.321 1.00 82.12 196 ALA A C 1
ATOM 1483 O O . ALA A 1 196 ? -13.066 16.509 20.143 1.00 82.12 196 ALA A O 1
ATOM 1484 N N . ALA A 1 197 ? -12.479 14.934 18.661 1.00 78.81 197 ALA A N 1
ATOM 1485 C CA . ALA A 1 197 ? -13.684 14.131 18.834 1.00 78.81 197 ALA A CA 1
ATOM 1486 C C . ALA A 1 197 ? -13.797 13.555 20.258 1.00 78.81 197 ALA A C 1
ATOM 1488 O O . ALA A 1 197 ? -14.874 13.604 20.854 1.00 78.81 197 ALA A O 1
ATOM 1489 N N . ILE A 1 198 ? -12.691 13.082 20.844 1.00 77.69 198 ILE A N 1
ATOM 1490 C CA . ILE A 1 198 ? -12.656 12.632 22.241 1.00 77.69 198 ILE A CA 1
ATOM 1491 C C . ILE A 1 198 ? -12.945 13.808 23.172 1.00 77.69 198 ILE A C 1
ATOM 1493 O O . ILE A 1 198 ? -13.807 13.687 24.033 1.00 77.69 198 ILE A O 1
ATOM 1497 N N . GLN A 1 199 ? -12.303 14.962 23.000 1.00 78.69 199 GLN A N 1
ATOM 1498 C CA . GLN A 1 199 ? -12.558 16.139 23.842 1.00 78.69 199 GLN A CA 1
ATOM 1499 C C . GLN A 1 199 ? -14.004 16.652 23.727 1.00 78.69 199 GLN A C 1
ATOM 1501 O O . GLN A 1 199 ? -14.601 17.041 24.731 1.00 78.69 199 GLN A O 1
ATOM 1506 N N . ALA A 1 200 ? -14.579 16.633 22.522 1.00 73.88 200 ALA A N 1
ATOM 1507 C CA . ALA A 1 200 ? -15.942 17.085 22.249 1.00 73.88 200 ALA A CA 1
ATOM 1508 C C . ALA A 1 200 ? -17.012 16.094 22.723 1.00 73.88 200 ALA A C 1
ATOM 1510 O O . ALA A 1 200 ? -18.133 16.503 23.046 1.00 73.88 200 ALA A O 1
ATOM 1511 N N . ALA A 1 201 ? -16.690 14.799 22.774 1.00 68.88 201 ALA A N 1
ATOM 1512 C CA . ALA A 1 201 ? -17.566 13.800 23.357 1.00 68.88 201 ALA A CA 1
ATOM 1513 C C . ALA A 1 201 ? -17.783 14.154 24.834 1.00 68.88 201 ALA A C 1
ATOM 1515 O O . ALA A 1 201 ? -16.914 13.929 25.682 1.00 68.88 201 ALA A O 1
ATOM 1516 N N . LYS A 1 202 ? -18.958 14.740 25.123 1.00 57.81 202 LYS A N 1
ATOM 1517 C CA . LYS A 1 202 ? -19.411 15.066 26.479 1.00 57.81 202 LYS A CA 1
ATOM 1518 C C . LYS A 1 202 ? -19.143 13.867 27.382 1.00 57.81 202 LYS A C 1
ATOM 1520 O O . LYS A 1 202 ? -19.235 12.726 26.928 1.00 57.81 202 LYS A O 1
ATOM 1525 N N . ALA A 1 203 ? -18.885 14.123 28.663 1.00 53.28 203 ALA A N 1
ATOM 1526 C CA . ALA A 1 203 ? -18.946 13.111 29.709 1.00 53.28 203 ALA A CA 1
ATOM 1527 C C . ALA A 1 203 ? -20.394 12.600 29.825 1.00 53.28 203 ALA A C 1
ATOM 1529 O O . ALA A 1 203 ? -21.096 12.852 30.799 1.00 53.28 203 ALA A O 1
ATOM 1530 N N . VAL A 1 204 ? -20.881 11.913 28.793 1.00 45.22 204 VAL A N 1
ATOM 1531 C CA . VAL A 1 204 ? -22.063 11.081 28.861 1.00 45.22 204 VAL A CA 1
ATOM 1532 C C . VAL A 1 204 ? -21.671 10.069 29.910 1.00 45.22 204 VAL A C 1
ATOM 1534 O O . VAL A 1 204 ? -20.759 9.267 29.702 1.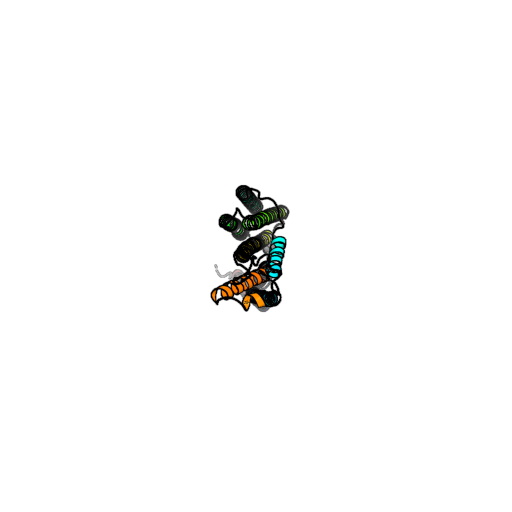00 45.22 204 VAL A O 1
ATOM 1537 N N . SER A 1 205 ? -22.251 10.204 31.101 1.00 41.41 205 SER A N 1
ATOM 1538 C CA . SER A 1 205 ? -22.066 9.224 32.151 1.00 41.41 205 SER A CA 1
ATOM 1539 C C . SER A 1 205 ? -22.453 7.900 31.515 1.00 41.41 205 SER A C 1
ATOM 1541 O O . SER A 1 205 ? -23.632 7.688 31.218 1.00 41.41 205 SER A O 1
ATOM 1543 N N . VAL A 1 206 ? -21.468 7.055 31.209 1.00 47.69 206 VAL A N 1
ATOM 1544 C CA . VAL A 1 206 ? -21.737 5.690 30.793 1.00 47.69 206 VAL A CA 1
ATOM 1545 C C . VAL A 1 206 ? -22.521 5.135 31.961 1.00 47.69 206 VAL A C 1
ATOM 1547 O O . VAL A 1 206 ? -21.989 4.986 33.061 1.00 47.69 206 VAL A O 1
ATOM 1550 N N . ASN A 1 207 ? -23.830 4.984 31.768 1.00 45.41 207 ASN A N 1
ATOM 1551 C CA . ASN A 1 207 ? -24.669 4.383 32.777 1.00 45.41 207 ASN A CA 1
ATOM 1552 C C . ASN A 1 207 ? -23.992 3.039 33.076 1.00 45.41 207 ASN A C 1
ATOM 1554 O O . ASN A 1 207 ? -23.719 2.314 32.124 1.00 45.41 207 ASN A O 1
ATOM 1558 N N . PRO A 1 208 ? -23.685 2.672 34.327 1.00 44.59 208 PRO A N 1
ATOM 1559 C CA . PRO A 1 208 ? -23.131 1.349 34.624 1.00 44.59 208 PRO A CA 1
ATOM 1560 C C . PRO A 1 208 ? -24.052 0.199 34.143 1.00 44.59 208 PRO A C 1
ATOM 1562 O O . PRO A 1 208 ? -23.656 -0.965 34.088 1.00 44.59 208 PRO A O 1
ATOM 1565 N N . ARG A 1 209 ? -25.285 0.520 33.716 1.00 47.00 209 ARG A N 1
ATOM 1566 C CA . ARG A 1 209 ? -26.194 -0.365 32.973 1.00 47.00 209 ARG A CA 1
ATOM 1567 C C . ARG A 1 209 ? -25.943 -0.459 31.458 1.00 47.00 209 ARG A C 1
ATOM 1569 O O . ARG A 1 209 ? -26.568 -1.318 30.845 1.00 47.00 209 ARG A O 1
ATOM 1576 N N . SER A 1 210 ? -25.067 0.343 30.862 1.00 55.03 210 SER A N 1
ATOM 1577 C CA . SER A 1 210 ? -24.713 0.284 29.439 1.00 55.03 210 SER A CA 1
ATOM 1578 C C . SER A 1 210 ? -24.125 -1.082 29.122 1.00 55.03 210 SER A C 1
ATOM 1580 O O . SER A 1 210 ? -23.178 -1.524 29.766 1.00 55.03 210 SER A O 1
ATOM 1582 N N . LEU A 1 211 ? -24.744 -1.770 28.170 1.00 59.66 211 LEU A N 1
ATOM 1583 C CA . LEU A 1 211 ? -24.287 -3.061 27.667 1.00 59.66 211 LEU A CA 1
ATOM 1584 C C . LEU A 1 211 ? -23.159 -2.890 26.641 1.00 59.66 211 LEU A C 1
ATOM 1586 O O . LEU A 1 211 ? -22.418 -3.833 26.404 1.00 59.66 211 LEU A O 1
ATOM 1590 N N . MET A 1 212 ? -23.023 -1.700 26.049 1.00 60.22 212 MET A N 1
ATOM 1591 C CA . MET A 1 212 ? -22.021 -1.422 25.021 1.00 60.22 212 MET A CA 1
ATOM 1592 C C . MET A 1 212 ? -20.691 -0.948 25.625 1.00 60.22 212 MET A C 1
ATOM 1594 O O . MET A 1 212 ? -20.720 -0.289 26.677 1.00 60.22 212 MET A O 1
ATOM 1598 N N . PRO A 1 213 ? -19.555 -1.221 24.944 1.00 63.88 213 PRO A N 1
ATOM 1599 C CA . PRO A 1 213 ? -18.269 -0.585 25.227 1.00 63.88 213 PRO A CA 1
ATOM 1600 C C . PRO A 1 213 ? -18.400 0.934 25.282 1.00 63.88 213 PRO A C 1
ATOM 1602 O O . PRO A 1 213 ? -19.311 1.519 24.685 1.00 63.88 213 PRO A O 1
ATOM 1605 N N . SER A 1 214 ? -17.487 1.593 25.993 1.00 70.44 214 SER A N 1
ATOM 1606 C CA . SER A 1 214 ? -17.496 3.055 25.995 1.00 70.44 214 SER A CA 1
ATOM 1607 C C . SER A 1 214 ? -17.211 3.588 24.586 1.00 70.44 214 SER A C 1
ATOM 1609 O O . SER A 1 214 ? -16.447 3.001 23.819 1.00 70.44 214 SER A O 1
ATOM 1611 N N . GLN A 1 215 ? -17.822 4.722 24.236 1.00 73.38 215 GLN A N 1
ATOM 1612 C CA . GLN A 1 215 ? -17.598 5.365 22.937 1.00 73.38 215 GLN A CA 1
ATOM 1613 C C . GLN A 1 215 ? -16.105 5.660 22.703 1.00 73.38 215 GLN A C 1
ATOM 1615 O O . GLN A 1 215 ? -15.619 5.505 21.587 1.00 73.38 215 GLN A O 1
ATOM 1620 N N . ASP A 1 216 ? -15.374 6.008 23.766 1.00 73.25 216 ASP A N 1
ATOM 1621 C CA . ASP A 1 216 ? -13.935 6.261 23.711 1.00 73.25 216 ASP A CA 1
ATOM 1622 C C . ASP A 1 216 ? -13.138 4.980 23.356 1.00 73.25 216 ASP A C 1
ATOM 1624 O O . ASP A 1 216 ? -12.216 5.042 22.547 1.00 73.25 216 ASP A O 1
ATOM 1628 N N . GLU A 1 217 ? -13.505 3.800 23.878 1.00 75.00 217 GLU A N 1
ATOM 1629 C CA . GLU A 1 217 ? -12.850 2.518 23.532 1.00 75.00 217 GLU A CA 1
ATOM 1630 C C . GLU A 1 217 ? -13.063 2.127 22.068 1.00 75.00 217 GLU A C 1
ATOM 1632 O O . GLU A 1 217 ? -12.134 1.663 21.399 1.00 75.00 217 GLU A O 1
ATOM 1637 N N . LEU A 1 218 ? -14.278 2.341 21.559 1.00 77.06 218 LEU A N 1
ATOM 1638 C CA . LEU A 1 218 ? -14.611 2.085 20.161 1.00 77.06 218 LEU A CA 1
ATOM 1639 C C . LEU A 1 218 ? -13.825 3.023 19.237 1.00 77.06 218 LEU A C 1
ATOM 1641 O O . LEU A 1 218 ? -13.210 2.567 18.276 1.00 77.06 218 LEU A O 1
ATOM 1645 N N . MET A 1 219 ? -13.783 4.318 19.565 1.00 80.44 219 MET A N 1
ATOM 1646 C CA . MET A 1 219 ? -13.026 5.317 18.808 1.00 80.44 219 MET A CA 1
ATOM 1647 C C . MET A 1 219 ? -11.524 5.021 18.793 1.00 80.44 219 MET A C 1
ATOM 1649 O O . MET A 1 219 ? -10.911 5.099 17.735 1.00 80.44 219 MET A O 1
ATOM 1653 N N . LEU A 1 220 ? -10.932 4.635 19.928 1.00 80.44 220 LEU A N 1
ATOM 1654 C CA . LEU A 1 220 ? -9.509 4.276 19.992 1.00 80.44 220 LEU A CA 1
ATOM 1655 C C . LEU A 1 220 ? -9.191 3.010 19.186 1.00 80.44 220 LEU A C 1
ATOM 1657 O O . LEU A 1 220 ? -8.146 2.936 18.542 1.00 80.44 220 LEU A O 1
ATOM 1661 N N . SER A 1 221 ? -10.101 2.034 19.179 1.00 82.38 221 SER A N 1
ATOM 1662 C CA . SER A 1 221 ? -9.945 0.811 18.384 1.00 82.38 221 SER A CA 1
ATOM 1663 C C . SER A 1 221 ? -10.004 1.101 16.882 1.00 82.38 221 SER A C 1
ATOM 1665 O O . SER A 1 221 ? -9.177 0.590 16.126 1.00 82.38 221 SER A O 1
ATOM 1667 N N . VAL A 1 222 ? -10.946 1.948 16.450 1.00 85.94 222 VAL A N 1
ATOM 1668 C CA . VAL A 1 222 ? -11.046 2.393 15.050 1.00 85.94 222 VAL A CA 1
ATOM 1669 C C . VAL A 1 222 ? -9.821 3.221 14.659 1.00 85.94 222 VAL A C 1
ATOM 1671 O O . VAL A 1 222 ? -9.235 2.953 13.617 1.00 85.94 222 VAL A O 1
ATOM 1674 N N . LEU A 1 223 ? -9.371 4.142 15.517 1.00 86.06 223 LEU A N 1
ATOM 1675 C CA . LEU A 1 223 ? -8.180 4.959 15.276 1.00 86.06 223 LEU A CA 1
ATOM 1676 C C . LEU A 1 223 ? -6.919 4.110 15.064 1.00 86.06 223 LEU A C 1
ATOM 1678 O O . LEU A 1 223 ? -6.125 4.395 14.169 1.00 86.06 223 LEU A O 1
ATOM 1682 N N . ALA A 1 224 ? -6.731 3.058 15.865 1.00 84.75 224 ALA A N 1
ATOM 1683 C CA . ALA A 1 224 ? -5.624 2.123 15.675 1.00 84.75 224 ALA A CA 1
ATOM 1684 C C . ALA A 1 224 ? -5.695 1.431 14.299 1.00 84.75 224 ALA A C 1
ATOM 1686 O O . ALA A 1 224 ? -4.694 1.372 13.584 1.00 84.75 224 ALA A O 1
ATOM 1687 N N . ALA A 1 225 ? -6.883 0.966 13.893 1.00 87.88 225 ALA A N 1
ATOM 1688 C CA . ALA A 1 225 ? -7.086 0.337 12.588 1.00 87.88 225 ALA A CA 1
ATOM 1689 C C . ALA A 1 225 ? -6.884 1.315 11.413 1.00 87.88 225 ALA A C 1
ATOM 1691 O O . ALA A 1 225 ? -6.294 0.933 10.401 1.00 87.88 225 ALA A O 1
ATOM 1692 N N . GLU A 1 226 ? -7.335 2.566 11.548 1.00 89.44 226 GLU A N 1
ATOM 1693 C CA . GLU A 1 226 ? -7.117 3.636 10.564 1.00 89.44 226 GLU A CA 1
ATOM 1694 C C . GLU A 1 226 ? -5.633 3.993 10.445 1.00 89.44 226 GLU A C 1
ATOM 1696 O O . GLU A 1 226 ? -5.121 4.119 9.333 1.00 89.44 226 GLU A O 1
ATOM 1701 N N . THR A 1 227 ? -4.919 4.065 11.571 1.00 86.06 227 THR A N 1
ATOM 1702 C CA . THR A 1 227 ? -3.474 4.339 11.610 1.00 86.06 227 THR A CA 1
ATOM 1703 C C . THR A 1 227 ? -2.692 3.249 10.874 1.00 86.06 227 THR A C 1
ATOM 1705 O O . THR A 1 227 ? -1.860 3.554 10.021 1.00 86.06 227 THR A O 1
ATOM 1708 N N . ASP A 1 228 ? -2.984 1.971 11.134 1.00 88.00 228 ASP A N 1
ATOM 1709 C CA . ASP A 1 228 ? -2.363 0.850 10.416 1.00 88.00 228 ASP A CA 1
ATOM 1710 C C . ASP A 1 228 ? -2.668 0.869 8.916 1.00 88.00 228 ASP A C 1
ATOM 1712 O O . ASP A 1 228 ? -1.766 0.674 8.099 1.00 88.00 228 ASP A O 1
ATOM 1716 N N . SER A 1 229 ? -3.923 1.138 8.544 1.00 90.38 229 SER A N 1
ATOM 1717 C CA . SER A 1 229 ? -4.309 1.250 7.137 1.00 90.38 229 SER A CA 1
ATOM 1718 C C . SER A 1 229 ? -3.579 2.384 6.431 1.00 90.38 229 SER A C 1
ATOM 1720 O O . SER A 1 229 ? -3.183 2.230 5.275 1.00 90.38 229 SER A O 1
ATOM 1722 N N . LEU A 1 230 ? -3.429 3.527 7.098 1.00 89.12 230 LEU A N 1
ATOM 1723 C CA . LEU A 1 230 ? -2.766 4.686 6.530 1.00 89.12 230 LEU A CA 1
ATOM 1724 C C . LEU A 1 230 ? -1.273 4.404 6.330 1.00 89.12 230 LEU A C 1
ATOM 1726 O O . LEU A 1 230 ? -0.770 4.625 5.231 1.00 89.12 230 LEU A O 1
ATOM 1730 N N . LYS A 1 231 ? -0.592 3.811 7.322 1.00 87.38 231 LYS A N 1
ATOM 1731 C CA . LYS A 1 231 ? 0.813 3.374 7.196 1.00 87.38 231 LYS A CA 1
ATOM 1732 C C . LYS A 1 231 ? 1.022 2.456 5.989 1.00 87.38 231 LYS A C 1
ATOM 1734 O O . LYS A 1 231 ? 1.942 2.674 5.201 1.00 87.38 231 LYS A O 1
ATOM 1739 N N . GLU A 1 232 ? 0.153 1.458 5.818 1.00 89.88 232 GLU A N 1
ATOM 1740 C CA . GLU A 1 232 ? 0.224 0.535 4.682 1.00 89.88 232 GLU A CA 1
ATOM 1741 C C . GLU A 1 232 ? 0.095 1.275 3.338 1.00 89.88 232 GLU A C 1
ATOM 1743 O O . GLU A 1 232 ? 0.904 1.072 2.430 1.00 89.88 232 GLU A O 1
ATOM 1748 N N . ARG A 1 233 ? -0.876 2.187 3.218 1.00 90.56 233 ARG A N 1
ATOM 1749 C CA . ARG A 1 233 ? -1.103 2.968 1.990 1.00 90.56 233 ARG A CA 1
ATOM 1750 C C . ARG A 1 233 ? 0.058 3.903 1.666 1.00 90.56 233 ARG A C 1
ATOM 1752 O O . ARG A 1 233 ? 0.445 4.001 0.503 1.00 90.56 233 ARG A O 1
ATOM 1759 N N . ILE A 1 234 ? 0.653 4.535 2.675 1.00 86.25 234 ILE A N 1
ATOM 1760 C CA . ILE A 1 234 ? 1.847 5.375 2.508 1.00 86.25 234 ILE A CA 1
ATOM 1761 C C . ILE A 1 234 ? 3.000 4.550 1.933 1.00 86.25 234 ILE A C 1
ATOM 1763 O O . ILE A 1 234 ? 3.630 4.962 0.959 1.00 86.25 234 ILE A O 1
ATOM 1767 N N . ALA A 1 235 ? 3.244 3.357 2.483 1.00 86.44 235 ALA A N 1
ATOM 1768 C CA . ALA A 1 235 ? 4.290 2.467 1.989 1.00 86.44 235 ALA A CA 1
ATOM 1769 C C . ALA A 1 235 ? 4.044 2.029 0.532 1.00 86.44 235 ALA A C 1
ATOM 1771 O O . ALA A 1 235 ? 4.987 1.979 -0.260 1.00 86.44 235 ALA A O 1
ATOM 1772 N N . ILE A 1 236 ? 2.787 1.758 0.154 1.00 87.94 236 ILE A N 1
ATOM 1773 C CA . ILE A 1 236 ? 2.404 1.428 -1.231 1.00 87.94 236 ILE A CA 1
ATOM 1774 C C . ILE A 1 236 ? 2.728 2.590 -2.181 1.00 87.94 236 ILE A C 1
ATOM 1776 O O . ILE A 1 236 ? 3.384 2.371 -3.201 1.00 87.94 236 ILE A O 1
ATOM 1780 N N . ARG A 1 237 ? 2.324 3.820 -1.837 1.00 87.56 237 ARG A N 1
ATOM 1781 C CA . ARG A 1 237 ? 2.582 5.019 -2.655 1.00 87.56 237 ARG A CA 1
ATOM 1782 C C . ARG A 1 237 ? 4.074 5.314 -2.783 1.00 87.56 237 ARG A C 1
ATOM 1784 O O . ARG A 1 237 ? 4.560 5.547 -3.887 1.00 87.56 237 ARG A O 1
ATOM 1791 N N . ALA A 1 238 ? 4.822 5.235 -1.684 1.00 85.19 238 ALA A N 1
ATOM 1792 C CA . ALA A 1 238 ? 6.270 5.426 -1.704 1.00 85.19 238 ALA A CA 1
ATOM 1793 C C . ALA A 1 238 ? 6.957 4.394 -2.613 1.00 85.19 238 ALA A C 1
ATOM 1795 O O . ALA A 1 238 ? 7.781 4.748 -3.457 1.00 85.19 238 ALA A O 1
ATOM 1796 N N . ARG A 1 239 ? 6.572 3.117 -2.501 1.00 86.25 239 ARG A N 1
ATOM 1797 C CA . ARG A 1 239 ? 7.105 2.037 -3.338 1.00 86.25 239 ARG A CA 1
ATOM 1798 C C . ARG A 1 239 ? 6.800 2.237 -4.822 1.00 86.25 239 ARG A C 1
ATOM 1800 O O . ARG A 1 239 ? 7.693 2.041 -5.640 1.00 86.25 239 ARG A O 1
ATOM 1807 N N . PHE A 1 240 ? 5.587 2.667 -5.162 1.00 87.31 240 PHE A N 1
ATOM 1808 C CA . PHE A 1 240 ? 5.213 3.006 -6.537 1.00 87.31 240 PHE A CA 1
ATOM 1809 C C . PHE A 1 240 ? 6.168 4.037 -7.161 1.00 87.31 240 PHE A C 1
ATOM 1811 O O . PHE A 1 240 ? 6.631 3.862 -8.293 1.00 87.31 240 PHE A O 1
ATOM 1818 N N . GLN A 1 241 ? 6.529 5.082 -6.411 1.00 85.25 241 GLN A N 1
ATOM 1819 C CA . GLN A 1 241 ? 7.470 6.098 -6.891 1.00 85.25 241 GLN A CA 1
ATOM 1820 C C . GLN A 1 241 ? 8.877 5.523 -7.118 1.00 85.25 241 GLN A C 1
ATOM 1822 O O . GLN A 1 241 ? 9.540 5.889 -8.090 1.00 85.25 241 GLN A O 1
ATOM 1827 N N . LEU A 1 242 ? 9.328 4.592 -6.270 1.00 83.62 242 LEU A N 1
ATOM 1828 C CA . LEU A 1 242 ? 10.623 3.919 -6.435 1.00 83.62 242 LEU A CA 1
ATOM 1829 C C . LEU A 1 242 ? 10.658 3.007 -7.659 1.00 83.62 242 LEU A C 1
ATOM 1831 O O . LEU A 1 242 ? 11.594 3.097 -8.452 1.00 83.62 242 LEU A O 1
ATOM 1835 N N . GLU A 1 243 ? 9.620 2.194 -7.849 1.00 84.75 243 GLU A N 1
ATOM 1836 C CA . GLU A 1 243 ? 9.481 1.315 -9.017 1.00 84.75 243 GLU A CA 1
ATOM 1837 C C . GLU A 1 243 ? 9.457 2.142 -10.317 1.00 84.75 243 GLU A C 1
ATOM 1839 O O . GLU A 1 243 ? 10.134 1.808 -11.290 1.00 84.75 243 GLU A O 1
ATOM 1844 N N . THR A 1 244 ? 8.790 3.300 -10.301 1.00 83.44 244 THR A N 1
ATOM 1845 C CA . THR A 1 244 ? 8.814 4.275 -11.407 1.00 83.44 244 THR A CA 1
ATOM 1846 C C . THR A 1 244 ? 10.223 4.834 -11.668 1.00 83.44 244 THR A C 1
ATOM 1848 O O . THR A 1 244 ? 10.628 5.056 -12.812 1.00 83.44 244 THR A O 1
ATOM 1851 N N . GLY A 1 245 ? 11.016 5.034 -10.614 1.00 81.50 245 GLY A N 1
ATOM 1852 C CA . GLY A 1 245 ? 12.422 5.425 -10.719 1.00 81.50 245 GLY A CA 1
ATOM 1853 C C . GLY A 1 245 ? 13.315 4.388 -11.380 1.00 81.50 245 GLY A C 1
ATOM 1854 O O . GLY A 1 245 ? 14.200 4.742 -12.162 1.00 81.50 245 GLY A O 1
ATOM 1855 N N . ASP A 1 246 ? 13.090 3.114 -11.086 1.00 84.19 246 ASP A N 1
ATOM 1856 C CA . ASP A 1 246 ? 13.845 2.026 -11.702 1.00 84.19 246 ASP A CA 1
ATOM 1857 C C . ASP A 1 246 ? 13.507 1.880 -13.190 1.00 84.19 246 ASP A C 1
ATOM 1859 O O . ASP A 1 246 ? 14.416 1.677 -13.999 1.00 84.19 246 ASP A O 1
ATOM 1863 N N . ILE A 1 247 ? 12.252 2.136 -13.581 1.00 86.44 247 ILE A N 1
ATOM 1864 C CA . ILE A 1 247 ? 11.866 2.252 -14.996 1.00 86.44 247 ILE A CA 1
ATOM 1865 C C . ILE A 1 247 ? 12.634 3.392 -15.668 1.00 86.44 247 ILE A C 1
ATOM 1867 O O . ILE A 1 247 ? 13.183 3.202 -16.748 1.00 86.44 247 ILE A O 1
ATOM 1871 N N . MET A 1 248 ? 12.759 4.557 -15.027 1.00 84.44 248 MET A N 1
ATOM 1872 C CA . MET A 1 248 ? 13.539 5.675 -15.579 1.00 84.44 248 MET A CA 1
ATOM 1873 C C . MET A 1 248 ? 15.022 5.339 -15.772 1.00 84.44 248 MET A C 1
ATOM 1875 O O . MET A 1 248 ? 15.624 5.757 -16.765 1.00 84.44 248 MET A O 1
ATOM 1879 N N . LYS A 1 249 ? 15.624 4.562 -14.863 1.00 85.00 249 LYS A N 1
ATOM 1880 C CA . LYS A 1 249 ? 16.995 4.057 -15.049 1.00 85.00 249 LYS A CA 1
ATOM 1881 C C . LYS A 1 249 ? 17.072 3.097 -16.234 1.00 85.00 249 LYS A C 1
ATOM 1883 O O . LYS A 1 249 ? 18.021 3.177 -17.012 1.00 85.00 249 LYS A O 1
ATOM 1888 N N . LEU A 1 250 ? 16.078 2.222 -16.392 1.00 88.81 250 LEU A N 1
ATOM 1889 C CA . LEU A 1 250 ? 16.009 1.285 -17.510 1.00 88.81 250 LEU A CA 1
ATOM 1890 C C . LEU A 1 250 ? 15.820 2.015 -18.850 1.00 88.81 250 LEU A C 1
ATOM 1892 O O . LEU A 1 250 ? 16.502 1.687 -19.819 1.00 88.81 250 LEU A O 1
ATOM 1896 N N . VAL A 1 251 ? 14.979 3.055 -18.891 1.00 90.62 251 VAL A N 1
ATOM 1897 C CA . VAL A 1 251 ? 14.823 3.962 -20.041 1.00 90.62 251 VAL A CA 1
ATOM 1898 C C . VAL A 1 251 ? 16.174 4.562 -20.425 1.00 90.62 251 VAL A C 1
ATOM 1900 O O . VAL A 1 251 ? 16.578 4.463 -21.584 1.00 90.62 251 VAL A O 1
ATOM 1903 N N . ALA A 1 252 ? 16.887 5.161 -19.464 1.00 88.56 252 ALA A N 1
ATOM 1904 C CA . ALA A 1 252 ? 18.187 5.782 -19.709 1.00 88.56 252 ALA A CA 1
ATOM 1905 C C . ALA A 1 252 ? 19.213 4.760 -20.226 1.00 88.56 252 ALA A C 1
ATOM 1907 O O . ALA A 1 252 ? 19.815 4.973 -21.275 1.00 88.56 252 ALA A O 1
ATOM 1908 N N . GLY A 1 253 ? 19.332 3.605 -19.563 1.00 89.56 253 GLY A N 1
ATOM 1909 C CA . GLY A 1 253 ? 20.243 2.540 -19.982 1.00 89.56 253 GLY A CA 1
ATOM 1910 C C . GLY A 1 253 ? 19.942 2.003 -21.385 1.00 89.56 253 GLY A C 1
ATOM 1911 O O . GLY A 1 2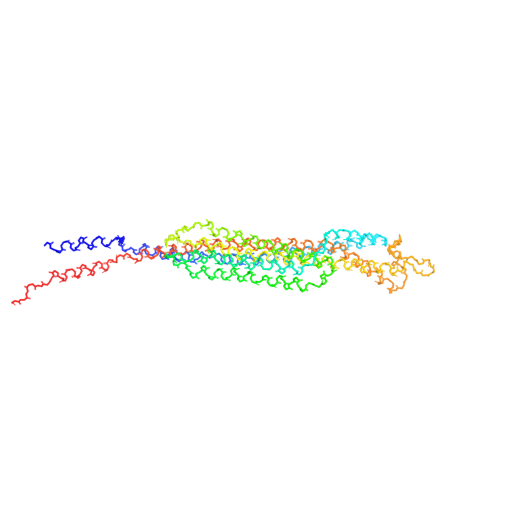53 ? 20.864 1.780 -22.170 1.00 89.56 253 GLY A O 1
ATOM 1912 N N . THR A 1 254 ? 18.661 1.855 -21.735 1.00 91.38 254 THR A N 1
ATOM 1913 C CA . THR A 1 254 ? 18.243 1.384 -23.065 1.00 91.38 254 THR A CA 1
ATOM 1914 C C . THR A 1 254 ? 18.534 2.433 -24.144 1.00 91.38 254 THR A C 1
ATOM 1916 O O . THR A 1 254 ? 19.044 2.094 -25.214 1.00 91.38 254 THR A O 1
ATOM 1919 N N . LYS A 1 255 ? 18.303 3.724 -23.860 1.00 91.44 255 LYS A N 1
ATOM 1920 C CA . LYS A 1 255 ? 18.688 4.822 -24.764 1.00 91.44 255 LYS A CA 1
ATOM 1921 C C . LYS A 1 255 ? 20.201 4.881 -24.979 1.00 91.44 255 LYS A C 1
ATOM 1923 O O . LYS A 1 255 ? 20.639 5.009 -26.121 1.00 91.44 255 LYS A O 1
ATOM 1928 N N . ASP A 1 256 ? 20.993 4.704 -23.926 1.00 90.38 256 ASP A N 1
ATOM 1929 C CA . ASP A 1 256 ? 22.456 4.662 -24.022 1.00 90.38 256 ASP A CA 1
ATOM 1930 C C . ASP A 1 256 ? 22.948 3.466 -24.853 1.00 90.38 256 ASP A C 1
ATOM 1932 O O . ASP A 1 256 ? 23.983 3.540 -25.519 1.00 90.38 256 ASP A O 1
ATOM 1936 N N . LEU A 1 257 ? 22.247 2.328 -24.818 1.00 88.69 257 LEU A N 1
ATOM 1937 C CA . LEU A 1 257 ? 22.553 1.186 -25.687 1.00 88.69 257 LEU A CA 1
ATOM 1938 C C . LEU A 1 257 ? 22.245 1.502 -27.156 1.00 88.69 257 LEU A C 1
ATOM 1940 O O . LEU A 1 257 ? 23.111 1.290 -28.008 1.00 88.69 257 LEU A O 1
ATOM 1944 N N . LEU A 1 258 ? 21.077 2.085 -27.449 1.00 89.00 258 LEU A N 1
ATOM 1945 C CA . LEU A 1 258 ? 20.699 2.526 -28.802 1.00 89.00 258 LEU A CA 1
ATOM 1946 C C . LEU A 1 258 ? 21.683 3.549 -29.392 1.00 89.00 258 LEU A C 1
ATOM 1948 O O . LEU A 1 258 ? 21.933 3.548 -30.595 1.00 89.00 258 LEU A O 1
ATOM 1952 N N . GLN A 1 259 ? 22.265 4.410 -28.557 1.00 88.62 259 GLN A N 1
ATOM 1953 C CA . GLN A 1 259 ? 23.273 5.385 -28.981 1.00 88.62 259 GLN A CA 1
ATOM 1954 C C . GLN A 1 259 ? 24.662 4.776 -29.203 1.00 88.62 259 GLN A C 1
ATOM 1956 O O . GLN A 1 259 ? 25.488 5.360 -29.906 1.00 88.62 259 GLN A O 1
ATOM 1961 N N . ARG A 1 260 ? 24.957 3.619 -28.602 1.00 86.69 260 ARG A N 1
ATOM 1962 C CA . ARG A 1 260 ? 26.265 2.961 -28.730 1.00 86.69 260 ARG A CA 1
ATOM 1963 C C . ARG A 1 260 ? 26.333 2.029 -29.932 1.00 86.69 260 ARG A C 1
ATOM 1965 O O . ARG A 1 260 ? 27.383 1.983 -30.572 1.00 86.69 260 ARG A O 1
ATOM 1972 N N . ILE A 1 261 ? 25.242 1.338 -30.255 1.00 86.19 261 ILE A N 1
ATOM 1973 C CA . ILE A 1 261 ? 25.205 0.360 -31.347 1.00 86.19 261 ILE A CA 1
ATOM 1974 C C . ILE A 1 261 ? 25.059 1.062 -32.704 1.00 86.19 261 ILE A C 1
ATOM 1976 O O . ILE A 1 261 ? 24.214 1.942 -32.881 1.00 86.19 261 ILE A O 1
ATOM 1980 N N . ASP A 1 262 ? 25.879 0.637 -33.665 1.00 83.50 262 ASP A N 1
ATOM 1981 C CA . ASP A 1 262 ? 25.800 1.075 -35.058 1.00 83.50 262 ASP A CA 1
ATOM 1982 C C . ASP A 1 262 ? 24.799 0.216 -35.857 1.00 83.50 262 ASP A C 1
ATOM 1984 O O . ASP A 1 262 ? 24.747 -1.018 -35.757 1.00 83.50 262 ASP A O 1
ATOM 1988 N N . ASP A 1 263 ? 24.002 0.881 -36.687 1.00 74.88 263 ASP A N 1
ATOM 1989 C CA . ASP A 1 263 ? 22.893 0.295 -37.443 1.00 74.88 263 ASP A CA 1
ATOM 1990 C C . ASP A 1 263 ? 23.320 -0.505 -38.686 1.00 74.88 263 ASP A C 1
ATOM 1992 O O . ASP A 1 263 ? 22.543 -1.276 -39.256 1.00 74.88 263 ASP A O 1
ATOM 1996 N N . CYS A 1 264 ? 24.590 -0.464 -39.078 1.00 70.31 264 CYS A N 1
ATOM 1997 C CA . CYS A 1 264 ? 25.036 -1.149 -40.287 1.00 70.31 264 CYS A CA 1
ATOM 1998 C C . CYS A 1 264 ? 26.291 -2.013 -40.075 1.00 70.31 264 CYS A C 1
ATOM 2000 O O . CYS A 1 264 ? 27.145 -1.723 -39.237 1.00 70.31 264 CYS A O 1
ATOM 2002 N N . VAL A 1 265 ? 26.372 -3.117 -40.828 1.00 64.81 265 VAL A N 1
ATOM 2003 C CA . VAL A 1 265 ? 27.602 -3.911 -40.971 1.00 64.81 265 VAL A CA 1
ATOM 2004 C C . VAL A 1 265 ? 28.431 -3.239 -42.055 1.00 64.81 265 VAL A C 1
ATOM 2006 O O . VAL A 1 265 ? 27.904 -2.950 -43.127 1.00 64.81 265 VAL A O 1
ATOM 2009 N N . GLN A 1 266 ? 29.706 -2.966 -41.783 1.00 61.44 266 GLN A N 1
ATOM 2010 C CA . GLN A 1 266 ? 30.592 -2.347 -42.769 1.00 61.44 266 GLN A CA 1
ATOM 2011 C C . GLN A 1 266 ? 30.574 -3.088 -44.121 1.00 61.44 266 GLN A C 1
ATOM 2013 O O . GLN A 1 266 ? 30.472 -4.318 -44.127 1.00 61.44 266 GLN A O 1
ATOM 2018 N N . PRO A 1 267 ? 30.729 -2.373 -45.256 1.00 54.44 267 PRO A N 1
ATOM 2019 C CA . PRO A 1 267 ? 31.123 -0.965 -45.385 1.00 54.44 267 PRO A CA 1
ATOM 2020 C C . PRO A 1 267 ? 29.917 -0.018 -45.508 1.00 54.44 267 PRO A C 1
ATOM 2022 O O . PRO A 1 267 ? 29.189 -0.029 -46.495 1.00 54.44 267 PRO A O 1
ATOM 2025 N N . CYS A 1 268 ? 29.714 0.840 -44.515 1.00 63.31 268 CYS A N 1
ATOM 2026 C CA . CYS A 1 268 ? 28.615 1.802 -44.465 1.00 63.31 268 CYS A CA 1
ATOM 2027 C C . CYS A 1 268 ? 28.995 2.965 -43.540 1.00 63.31 268 CYS A C 1
ATOM 2029 O O . CYS A 1 268 ? 29.832 2.809 -42.646 1.00 63.31 268 CYS A O 1
ATOM 2031 N N . THR A 1 269 ? 28.383 4.130 -43.747 1.00 66.00 269 THR A N 1
ATOM 2032 C CA . THR A 1 269 ? 28.536 5.281 -42.851 1.00 66.00 269 THR A CA 1
ATOM 2033 C C . THR A 1 269 ? 27.931 4.929 -41.486 1.00 66.00 269 THR A C 1
ATOM 2035 O O . THR A 1 269 ? 26.760 4.544 -41.451 1.00 66.00 269 THR A O 1
ATOM 2038 N N . PRO A 1 270 ? 28.672 5.034 -40.366 1.00 67.44 270 PRO A N 1
ATOM 2039 C CA . PRO A 1 270 ? 28.145 4.679 -39.052 1.00 67.44 270 PRO A CA 1
ATOM 2040 C C . PRO A 1 270 ? 26.962 5.581 -38.676 1.00 67.44 270 PRO A C 1
ATOM 2042 O O . PRO A 1 270 ? 27.141 6.762 -38.378 1.00 67.44 270 PRO A O 1
ATOM 2045 N N . HIS A 1 271 ? 25.754 5.023 -38.680 1.00 78.62 271 HIS A N 1
ATOM 2046 C CA . HIS A 1 271 ? 24.565 5.636 -38.091 1.00 78.62 271 HIS A CA 1
ATOM 2047 C C . HIS A 1 271 ? 24.212 4.902 -36.800 1.00 78.62 271 HIS A C 1
ATOM 2049 O O . HIS A 1 271 ? 24.241 3.673 -36.756 1.00 78.62 271 HIS A O 1
ATOM 2055 N N . LYS A 1 272 ? 23.885 5.646 -35.739 1.00 85.56 272 LYS A N 1
ATOM 2056 C CA . LYS A 1 272 ? 23.441 5.059 -34.469 1.00 85.56 272 LYS A CA 1
ATOM 2057 C C . LYS A 1 272 ? 22.011 4.551 -34.593 1.00 85.56 272 LYS A C 1
ATOM 2059 O O . LYS A 1 272 ? 21.196 5.193 -35.253 1.00 85.56 272 LYS A O 1
ATOM 2064 N N . LEU A 1 273 ? 21.686 3.452 -33.908 1.00 85.19 273 LEU A N 1
ATOM 2065 C CA . LEU A 1 273 ? 20.313 2.928 -33.895 1.00 85.19 273 LEU A CA 1
ATOM 2066 C C . LEU A 1 273 ? 19.304 3.979 -33.421 1.00 85.19 273 LEU A C 1
ATOM 2068 O O . LEU A 1 273 ? 18.215 4.066 -33.974 1.00 85.19 273 LEU A O 1
ATOM 2072 N N . SER A 1 274 ? 19.680 4.825 -32.454 1.00 84.69 274 SER A N 1
ATOM 2073 C CA . SER A 1 274 ? 18.813 5.885 -31.916 1.00 84.69 274 SER A CA 1
ATOM 2074 C C . SER A 1 274 ? 18.285 6.877 -32.959 1.00 84.69 274 SER A C 1
ATOM 2076 O O . SER A 1 274 ? 17.302 7.558 -32.697 1.00 84.69 274 SER A O 1
ATOM 2078 N N . SER A 1 275 ? 18.953 7.008 -34.107 1.00 84.38 275 SER A N 1
ATOM 2079 C CA . SER A 1 275 ? 18.549 7.900 -35.200 1.00 84.38 275 SER A CA 1
ATOM 2080 C C . SER A 1 275 ? 18.329 7.160 -36.519 1.00 84.38 275 SER A C 1
ATOM 2082 O O . SER A 1 275 ? 18.228 7.800 -37.565 1.00 84.38 275 SER A O 1
ATOM 2084 N N . SER A 1 276 ? 18.268 5.827 -36.485 1.00 85.94 276 SER A N 1
ATOM 2085 C CA . SER A 1 276 ? 18.081 5.026 -37.686 1.00 85.94 276 SER A CA 1
ATOM 2086 C C . SER A 1 276 ? 16.603 4.853 -38.034 1.00 85.94 276 SER A C 1
ATOM 2088 O O . SER A 1 276 ? 15.809 4.337 -37.246 1.00 85.94 276 SER A O 1
ATOM 2090 N N . ASP A 1 277 ? 16.260 5.205 -39.272 1.00 85.81 277 ASP A N 1
ATOM 2091 C CA . ASP A 1 277 ? 14.960 4.904 -39.880 1.00 85.81 277 ASP A CA 1
ATOM 2092 C C . ASP A 1 277 ? 14.899 3.489 -40.479 1.00 85.81 277 ASP A C 1
ATOM 2094 O O . ASP A 1 277 ? 13.909 3.122 -41.115 1.00 85.81 277 ASP A O 1
ATOM 2098 N N . ARG A 1 278 ? 15.950 2.681 -40.321 1.00 86.69 278 ARG A N 1
ATOM 2099 C CA . ARG A 1 278 ? 16.028 1.337 -40.885 1.00 86.69 278 ARG A CA 1
ATOM 2100 C C . ARG A 1 278 ? 15.045 0.384 -40.204 1.00 86.69 278 ARG A C 1
ATOM 2102 O O . ARG A 1 278 ? 14.765 0.504 -39.008 1.00 86.69 278 ARG A O 1
ATOM 2109 N N . LEU A 1 279 ? 14.539 -0.576 -40.980 1.00 89.38 279 LEU A N 1
ATOM 2110 C CA . LEU A 1 279 ? 13.671 -1.625 -40.461 1.00 89.38 279 LEU A CA 1
ATOM 2111 C C . LEU A 1 279 ? 14.434 -2.527 -39.488 1.00 89.38 279 LEU A C 1
ATOM 2113 O O . LEU A 1 279 ? 15.539 -2.991 -39.781 1.00 89.38 279 LEU A O 1
ATOM 2117 N N . VAL A 1 280 ? 13.801 -2.834 -38.359 1.00 90.12 280 VAL A N 1
ATOM 2118 C CA . VAL A 1 280 ? 14.336 -3.745 -37.340 1.00 90.12 280 VAL A CA 1
ATOM 2119 C C . VAL A 1 280 ? 14.622 -5.127 -37.937 1.00 90.12 280 VAL A C 1
ATOM 2121 O O . VAL A 1 280 ? 15.667 -5.716 -37.653 1.00 90.12 280 VAL A O 1
ATOM 2124 N N . SER A 1 281 ? 13.740 -5.624 -38.814 1.00 90.00 281 SER A N 1
ATOM 2125 C CA . SER A 1 281 ? 13.913 -6.902 -39.518 1.00 90.00 281 SER A CA 1
ATOM 2126 C C . SER A 1 281 ? 15.201 -6.954 -40.334 1.00 90.00 281 SER A C 1
ATOM 2128 O O . SER A 1 281 ? 15.900 -7.967 -40.320 1.00 90.00 281 SER A O 1
ATOM 2130 N N . ASP A 1 282 ? 15.536 -5.854 -41.006 1.00 89.00 282 ASP A N 1
ATOM 2131 C CA . ASP A 1 282 ? 16.693 -5.788 -41.892 1.00 89.00 282 ASP A CA 1
ATOM 2132 C C . ASP A 1 282 ? 17.982 -5.770 -41.066 1.00 89.00 282 ASP A C 1
ATOM 2134 O O . ASP A 1 282 ? 18.924 -6.502 -41.370 1.00 89.00 282 ASP A O 1
ATOM 2138 N N . SER A 1 283 ? 18.013 -4.997 -39.973 1.00 87.19 283 SER A N 1
ATOM 2139 C CA . SER A 1 283 ? 19.168 -4.967 -39.067 1.00 87.19 283 SER A CA 1
ATOM 2140 C C . SER A 1 283 ? 19.397 -6.319 -38.372 1.00 87.19 283 SER A C 1
ATOM 2142 O O . SER A 1 283 ? 20.547 -6.676 -38.125 1.00 87.19 283 SER A O 1
ATOM 2144 N N . LEU A 1 284 ? 18.334 -7.087 -38.086 1.00 88.62 284 LEU A N 1
ATOM 2145 C CA . LEU A 1 284 ? 18.410 -8.439 -37.505 1.00 88.62 284 LEU A CA 1
ATOM 2146 C C . LEU A 1 284 ? 18.792 -9.529 -38.523 1.00 88.62 284 LEU A C 1
ATOM 2148 O O . LEU A 1 284 ? 19.343 -10.570 -38.143 1.00 88.62 284 LEU A O 1
ATOM 2152 N N . ALA A 1 285 ? 18.509 -9.323 -39.811 1.00 87.75 285 ALA A N 1
ATOM 2153 C CA . ALA A 1 285 ? 18.913 -10.247 -40.870 1.00 87.75 285 ALA A CA 1
ATOM 2154 C C . ALA A 1 285 ? 20.439 -10.235 -41.078 1.00 87.75 285 ALA A C 1
ATOM 2156 O O . ALA A 1 285 ? 21.041 -11.278 -41.354 1.00 87.75 285 ALA A O 1
ATOM 2157 N N . GLU A 1 286 ? 21.075 -9.087 -40.853 1.00 83.31 286 GLU A N 1
ATOM 2158 C CA . GLU A 1 286 ? 22.501 -8.852 -41.075 1.00 83.31 286 GLU A CA 1
ATOM 2159 C C . GLU A 1 286 ? 23.381 -9.023 -39.827 1.00 83.31 286 GLU A C 1
ATOM 2161 O O . GLU A 1 286 ? 22.938 -8.921 -38.686 1.00 83.31 286 GLU A O 1
ATOM 2166 N N . GLY A 1 287 ? 24.685 -9.205 -40.052 1.00 81.56 287 GLY A N 1
ATOM 2167 C CA . GLY A 1 287 ? 25.699 -9.234 -38.996 1.00 81.56 287 GLY A CA 1
ATOM 2168 C C . GLY A 1 287 ? 25.919 -10.604 -38.362 1.00 81.56 287 GLY A C 1
ATOM 2169 O O . GLY A 1 287 ? 25.285 -11.598 -38.719 1.00 81.56 287 GLY A O 1
ATOM 2170 N N . ASP A 1 288 ? 26.870 -10.646 -37.431 1.00 85.88 288 ASP A N 1
ATOM 2171 C CA . ASP A 1 288 ? 27.204 -11.845 -36.670 1.00 85.88 288 ASP A CA 1
ATOM 2172 C C . ASP A 1 288 ? 26.185 -12.113 -35.548 1.00 85.88 288 ASP A C 1
ATOM 2174 O O . ASP A 1 288 ? 25.345 -11.276 -35.206 1.00 85.88 288 ASP A O 1
ATOM 2178 N N . THR A 1 289 ? 26.254 -13.307 -34.957 1.00 87.88 289 THR A N 1
ATOM 2179 C CA . THR A 1 289 ? 25.362 -13.712 -33.861 1.00 87.88 289 THR A CA 1
ATOM 2180 C C . THR A 1 289 ? 25.403 -12.723 -32.697 1.00 87.88 289 THR A C 1
ATOM 2182 O O . THR A 1 289 ? 24.359 -12.358 -32.166 1.00 87.88 289 THR A O 1
ATOM 2185 N N . ARG A 1 290 ? 26.591 -12.212 -32.354 1.00 87.38 290 ARG A N 1
ATOM 2186 C CA . ARG A 1 290 ? 26.781 -11.268 -31.248 1.00 87.38 290 ARG A CA 1
ATOM 2187 C C . ARG A 1 290 ? 26.044 -9.950 -31.479 1.00 87.38 290 ARG A C 1
ATOM 2189 O O . ARG A 1 290 ? 25.433 -9.408 -30.559 1.00 87.38 290 ARG A O 1
ATOM 2196 N N . ARG A 1 291 ? 26.082 -9.415 -32.700 1.00 85.69 291 ARG A N 1
ATOM 2197 C CA . ARG A 1 291 ? 25.311 -8.224 -33.062 1.00 85.69 291 ARG A CA 1
ATOM 2198 C C . ARG A 1 291 ? 23.818 -8.491 -32.935 1.00 85.69 291 ARG A C 1
ATOM 2200 O O . ARG A 1 291 ? 23.124 -7.680 -32.331 1.00 85.69 291 ARG A O 1
ATOM 2207 N N . LYS A 1 292 ? 23.337 -9.626 -33.445 1.00 89.06 292 LYS A N 1
ATOM 2208 C CA . LYS A 1 292 ? 21.916 -10.002 -33.362 1.00 89.06 292 LYS A CA 1
ATOM 2209 C C . LYS A 1 292 ? 21.442 -10.128 -31.916 1.00 89.06 292 LYS A C 1
ATOM 2211 O O . LYS A 1 292 ? 20.386 -9.600 -31.589 1.00 89.06 292 LYS A O 1
ATOM 2216 N N . GLU A 1 293 ? 22.240 -10.734 -31.043 1.00 88.56 293 GLU A N 1
ATOM 2217 C CA . GLU A 1 293 ? 21.963 -10.809 -29.602 1.00 88.56 293 GLU A CA 1
ATOM 2218 C C . GLU A 1 293 ? 21.851 -9.420 -28.963 1.00 88.56 293 GLU A C 1
ATOM 2220 O O . GLU A 1 293 ? 20.908 -9.168 -28.214 1.00 88.56 293 GLU A O 1
ATOM 2225 N N . ASN A 1 294 ? 22.752 -8.491 -29.300 1.00 88.31 294 ASN A N 1
ATOM 2226 C CA . ASN A 1 294 ? 22.686 -7.116 -28.797 1.00 88.31 294 ASN A CA 1
ATOM 2227 C C . ASN A 1 294 ? 21.429 -6.378 -29.287 1.00 88.31 294 ASN A C 1
ATOM 2229 O O . ASN A 1 294 ? 20.773 -5.699 -28.500 1.00 88.31 294 ASN A O 1
ATOM 2233 N N . LEU A 1 295 ? 21.081 -6.520 -30.571 1.00 90.50 295 LEU A N 1
ATOM 2234 C CA . LEU A 1 295 ? 19.883 -5.908 -31.155 1.00 90.50 295 LEU A CA 1
ATOM 2235 C C . LEU A 1 295 ? 18.604 -6.467 -30.520 1.00 90.50 295 LEU A C 1
ATOM 2237 O O . LEU A 1 295 ? 17.729 -5.701 -30.118 1.00 90.50 295 LEU A O 1
ATOM 2241 N N . LEU A 1 296 ? 18.518 -7.790 -30.363 1.00 91.12 296 LEU A N 1
ATOM 2242 C CA . LEU A 1 296 ? 17.413 -8.435 -29.656 1.00 91.12 296 LEU A CA 1
ATOM 2243 C C . LEU A 1 296 ? 17.338 -7.954 -28.206 1.00 91.12 296 LEU A C 1
ATOM 2245 O O . LEU A 1 296 ? 16.262 -7.585 -27.748 1.00 91.12 296 LEU A O 1
ATOM 2249 N N . GLY A 1 297 ? 18.469 -7.888 -27.502 1.00 90.69 297 GLY A N 1
ATOM 2250 C CA . GLY A 1 297 ? 18.532 -7.389 -26.130 1.00 90.69 297 GLY A CA 1
ATOM 2251 C C . GLY A 1 297 ? 17.930 -5.991 -25.981 1.00 90.69 297 GLY A C 1
ATOM 2252 O O . GLY A 1 297 ? 17.130 -5.767 -25.076 1.00 90.69 297 GLY A O 1
ATOM 2253 N N . VAL A 1 298 ? 18.240 -5.075 -26.904 1.00 92.00 298 VAL A N 1
ATOM 2254 C CA . VAL A 1 298 ? 17.666 -3.721 -26.912 1.00 92.00 298 VAL A CA 1
ATOM 2255 C C . VAL A 1 298 ? 16.159 -3.736 -27.167 1.00 92.00 298 VAL A C 1
ATOM 2257 O O . VAL A 1 298 ? 15.429 -3.037 -26.469 1.00 92.00 298 VAL A O 1
ATOM 2260 N N . LEU A 1 299 ? 15.672 -4.549 -28.111 1.00 92.06 299 LEU A N 1
ATOM 2261 C CA . LEU A 1 299 ? 14.232 -4.672 -28.385 1.00 92.06 299 LEU A CA 1
ATOM 2262 C C . LEU A 1 299 ? 13.469 -5.206 -27.171 1.00 92.06 299 LEU A C 1
ATOM 2264 O O . LEU A 1 299 ? 12.444 -4.644 -26.789 1.00 92.06 299 LEU A O 1
ATOM 2268 N N . TYR A 1 300 ? 13.988 -6.258 -26.533 1.00 92.19 300 TYR A N 1
ATOM 2269 C CA . TYR A 1 300 ? 13.391 -6.825 -25.325 1.00 92.19 300 TYR A CA 1
ATOM 2270 C C . TYR A 1 300 ? 13.410 -5.828 -24.164 1.00 92.19 300 TYR A C 1
ATOM 2272 O O . TYR A 1 300 ? 12.414 -5.717 -23.454 1.00 92.19 300 TYR A O 1
ATOM 2280 N N . GLN A 1 301 ? 14.496 -5.072 -23.979 1.00 92.19 301 GLN A N 1
ATOM 2281 C CA . GLN A 1 301 ? 14.566 -4.039 -22.942 1.00 92.19 301 GLN A CA 1
ATOM 2282 C C . GLN A 1 301 ? 13.595 -2.887 -23.207 1.00 92.19 301 GLN A C 1
ATOM 2284 O O . GLN A 1 301 ? 12.876 -2.485 -22.296 1.00 92.19 301 GLN A O 1
ATOM 2289 N N . ALA A 1 302 ? 13.505 -2.392 -24.443 1.00 92.12 302 ALA A N 1
ATOM 2290 C CA . ALA A 1 302 ? 12.573 -1.324 -24.790 1.00 92.12 302 ALA A CA 1
ATOM 2291 C C . ALA A 1 302 ? 11.108 -1.757 -24.636 1.00 92.12 302 ALA A C 1
ATOM 2293 O O . ALA A 1 302 ? 10.293 -1.021 -24.081 1.00 92.12 302 ALA A O 1
ATOM 2294 N N . ALA A 1 303 ? 10.781 -2.983 -25.048 1.00 90.38 303 ALA A N 1
ATOM 2295 C CA . ALA A 1 303 ? 9.451 -3.541 -24.847 1.00 90.38 303 ALA A CA 1
ATOM 2296 C C . ALA A 1 303 ? 9.136 -3.764 -23.362 1.00 90.38 303 ALA A C 1
ATOM 2298 O O . ALA A 1 303 ? 8.009 -3.520 -22.931 1.00 90.38 303 ALA A O 1
ATOM 2299 N N . ALA A 1 304 ? 10.125 -4.189 -22.568 1.00 90.56 304 ALA A N 1
ATOM 2300 C CA . ALA A 1 304 ? 9.980 -4.308 -21.122 1.00 90.56 304 ALA A CA 1
ATOM 2301 C C . ALA A 1 304 ? 9.708 -2.944 -20.475 1.00 90.56 304 ALA A C 1
ATOM 2303 O O . ALA A 1 304 ? 8.813 -2.849 -19.646 1.00 90.56 304 ALA A O 1
ATOM 2304 N N . VAL A 1 305 ? 10.408 -1.881 -20.887 1.00 91.06 305 VAL A N 1
ATOM 2305 C CA . VAL A 1 305 ? 10.144 -0.507 -20.428 1.00 91.06 305 VAL A CA 1
ATOM 2306 C C . VAL A 1 305 ? 8.711 -0.081 -20.749 1.00 91.06 305 VAL A C 1
ATOM 2308 O O . VAL A 1 305 ? 8.014 0.433 -19.877 1.00 91.06 305 VAL A O 1
ATOM 2311 N N . ALA A 1 306 ? 8.252 -0.315 -21.980 1.00 86.06 306 ALA A N 1
ATOM 2312 C CA . ALA A 1 306 ? 6.901 0.047 -22.399 1.00 86.06 306 ALA A CA 1
ATOM 2313 C C . ALA A 1 306 ? 5.822 -0.714 -21.606 1.00 86.06 306 ALA A C 1
ATOM 2315 O O . ALA A 1 306 ? 4.844 -0.115 -21.164 1.00 86.06 306 ALA A O 1
ATOM 2316 N N . ALA A 1 307 ? 6.023 -2.012 -21.365 1.00 86.62 307 ALA A N 1
ATOM 2317 C CA . ALA A 1 307 ? 5.137 -2.824 -20.530 1.00 86.62 307 ALA A CA 1
ATOM 2318 C C . ALA A 1 307 ? 5.145 -2.377 -19.060 1.00 86.62 307 ALA A C 1
ATOM 2320 O O . ALA A 1 307 ? 4.100 -2.258 -18.415 1.00 86.62 307 ALA A O 1
ATOM 2321 N N . GLN A 1 308 ? 6.329 -2.075 -18.531 1.00 85.38 308 GLN A N 1
ATOM 2322 C CA . GLN A 1 308 ? 6.495 -1.622 -17.158 1.00 85.38 308 GLN A CA 1
ATOM 2323 C C . GLN A 1 308 ? 5.955 -0.212 -16.935 1.00 85.38 308 GLN A C 1
ATOM 2325 O O . GLN A 1 308 ? 5.629 0.094 -15.803 1.00 85.38 308 GLN A O 1
ATOM 2330 N N . ASN A 1 309 ? 5.777 0.628 -17.955 1.00 83.38 309 ASN A N 1
ATOM 2331 C CA . ASN A 1 309 ? 5.291 2.001 -17.776 1.00 83.38 309 ASN A CA 1
ATOM 2332 C C . ASN A 1 309 ? 3.977 2.095 -16.966 1.00 83.38 309 ASN A C 1
ATOM 2334 O O . ASN A 1 309 ? 3.840 2.954 -16.102 1.00 83.38 309 ASN A O 1
ATOM 2338 N N . GLN A 1 310 ? 3.022 1.190 -17.209 1.00 79.75 310 GLN A N 1
ATOM 2339 C CA . GLN A 1 310 ? 1.719 1.186 -16.520 1.00 79.75 310 GLN A CA 1
ATOM 2340 C C . GLN A 1 310 ? 1.660 0.206 -15.337 1.00 79.75 310 GLN A C 1
ATOM 2342 O O . GLN A 1 310 ? 0.859 0.380 -14.421 1.00 79.75 310 GLN A O 1
ATOM 2347 N N . THR A 1 311 ? 2.557 -0.784 -15.303 1.00 87.69 311 THR A N 1
ATOM 2348 C CA . THR A 1 311 ? 2.472 -1.902 -14.349 1.00 87.69 311 THR A CA 1
ATOM 2349 C C . THR A 1 311 ? 2.567 -1.458 -12.878 1.00 87.69 311 THR A C 1
ATOM 2351 O O . THR A 1 311 ? 1.725 -1.888 -12.091 1.00 87.69 311 THR A O 1
ATOM 2354 N N . PRO A 1 312 ? 3.513 -0.591 -12.453 1.00 86.12 312 PRO A N 1
ATOM 2355 C CA . PRO A 1 312 ? 3.562 -0.112 -11.075 1.00 86.12 312 PRO A CA 1
ATOM 2356 C C . PRO A 1 312 ? 2.310 0.656 -10.666 1.00 86.12 312 PRO A C 1
ATOM 2358 O O . PRO A 1 312 ? 1.882 0.527 -9.523 1.00 86.12 312 PRO A O 1
ATOM 2361 N N . ALA A 1 313 ? 1.714 1.434 -11.577 1.00 85.38 313 ALA A N 1
ATOM 2362 C CA . ALA A 1 313 ? 0.501 2.192 -11.284 1.00 85.38 313 ALA A CA 1
ATOM 2363 C C . ALA A 1 313 ? -0.682 1.246 -11.031 1.00 85.38 313 ALA A C 1
ATOM 2365 O O . ALA A 1 313 ? -1.367 1.383 -10.017 1.00 85.38 313 ALA A O 1
ATOM 2366 N N . ASP A 1 314 ? -0.860 0.238 -11.887 1.00 87.88 314 ASP A N 1
ATOM 2367 C CA . ASP A 1 314 ? -1.912 -0.772 -11.734 1.00 87.88 314 ASP A CA 1
ATOM 2368 C C . ASP A 1 314 ? -1.724 -1.595 -10.452 1.00 87.88 314 ASP A C 1
ATOM 2370 O O . ASP A 1 314 ? -2.655 -1.767 -9.662 1.00 87.88 314 ASP A O 1
ATOM 2374 N N . VAL A 1 315 ? -0.495 -2.055 -10.191 1.00 91.50 315 VAL A N 1
ATOM 2375 C CA . VAL A 1 315 ? -0.150 -2.812 -8.979 1.00 91.50 315 VAL A CA 1
ATOM 2376 C C . VAL A 1 315 ? -0.382 -1.975 -7.720 1.00 91.50 315 VAL A C 1
ATOM 2378 O O . VAL A 1 315 ? -0.925 -2.484 -6.736 1.00 91.50 315 VAL A O 1
ATOM 2381 N N . ALA A 1 316 ? 0.005 -0.699 -7.730 1.00 88.62 316 ALA A N 1
ATOM 2382 C CA . ALA A 1 316 ? -0.217 0.204 -6.607 1.00 88.62 316 ALA A CA 1
ATOM 2383 C C . ALA A 1 316 ? -1.711 0.452 -6.365 1.00 88.62 316 ALA A C 1
ATOM 2385 O O . ALA A 1 316 ? -2.155 0.365 -5.221 1.00 88.62 316 ALA A O 1
ATOM 2386 N N . ALA A 1 317 ? -2.497 0.671 -7.423 1.00 89.38 317 ALA A N 1
ATOM 2387 C CA . ALA A 1 317 ? -3.941 0.872 -7.328 1.00 89.38 317 ALA A CA 1
ATOM 2388 C C . ALA A 1 317 ? -4.672 -0.367 -6.781 1.00 89.38 317 ALA A C 1
ATOM 2390 O O . ALA A 1 317 ? -5.554 -0.243 -5.922 1.00 89.38 317 ALA A O 1
ATOM 2391 N N . ILE A 1 318 ? -4.280 -1.569 -7.225 1.00 92.94 318 ILE A N 1
ATOM 2392 C CA . ILE A 1 318 ? -4.789 -2.839 -6.687 1.00 92.94 318 ILE A CA 1
ATOM 2393 C C . ILE A 1 318 ? -4.469 -2.932 -5.194 1.00 92.94 318 ILE A C 1
ATOM 2395 O O . ILE A 1 318 ? -5.378 -3.103 -4.381 1.00 92.94 318 ILE A O 1
ATOM 2399 N N . ARG A 1 319 ? -3.198 -2.756 -4.813 1.00 93.94 319 ARG A N 1
ATOM 2400 C CA . ARG A 1 319 ? -2.764 -2.837 -3.410 1.00 93.94 319 ARG A CA 1
ATOM 2401 C C . ARG A 1 319 ? -3.459 -1.805 -2.527 1.00 93.94 319 ARG A C 1
ATOM 2403 O O . ARG A 1 319 ? -3.897 -2.152 -1.436 1.00 93.94 319 ARG A O 1
ATOM 2410 N N . GLU A 1 320 ? -3.615 -0.565 -2.987 1.00 91.06 320 GLU A N 1
ATOM 2411 C CA . GLU A 1 320 ? -4.311 0.480 -2.228 1.00 91.06 320 GLU A CA 1
ATOM 2412 C C . GLU A 1 320 ? -5.797 0.139 -2.036 1.00 91.06 320 GLU A C 1
ATOM 2414 O O . GLU A 1 320 ? -6.328 0.273 -0.931 1.00 91.06 320 GLU A O 1
ATOM 2419 N N . THR A 1 321 ? -6.454 -0.388 -3.073 1.00 93.25 321 THR A N 1
ATOM 2420 C CA . THR A 1 321 ? -7.848 -0.852 -2.987 1.00 93.25 321 THR A CA 1
ATOM 2421 C C . THR A 1 321 ? -7.994 -2.015 -2.004 1.00 93.25 321 THR A C 1
ATOM 2423 O O . THR A 1 321 ? -8.945 -2.054 -1.219 1.00 93.25 321 THR A O 1
ATOM 2426 N N . ILE A 1 322 ? -7.057 -2.964 -2.020 1.00 93.94 322 ILE A N 1
ATOM 2427 C CA . ILE A 1 322 ? -7.030 -4.095 -1.089 1.00 93.94 322 ILE A CA 1
ATOM 2428 C C . ILE A 1 322 ? -6.779 -3.618 0.346 1.00 93.94 322 ILE A C 1
ATOM 2430 O O . ILE A 1 322 ? -7.508 -4.030 1.250 1.00 93.94 322 ILE A O 1
ATOM 2434 N N . ALA A 1 323 ? -5.823 -2.714 0.564 1.00 92.06 323 ALA A N 1
ATOM 2435 C CA . ALA A 1 323 ? -5.554 -2.128 1.875 1.00 92.06 323 ALA A CA 1
ATOM 2436 C C . ALA A 1 323 ? -6.804 -1.431 2.441 1.00 92.06 323 ALA A C 1
ATOM 2438 O O . ALA A 1 323 ? -7.174 -1.663 3.593 1.00 92.06 323 ALA A O 1
ATOM 2439 N N . TRP A 1 324 ? -7.524 -0.666 1.610 1.00 91.44 324 TRP A N 1
ATOM 2440 C CA . TRP A 1 324 ? -8.788 -0.039 2.003 1.00 91.44 324 TRP A CA 1
ATOM 2441 C C . TRP A 1 324 ? -9.870 -1.061 2.377 1.00 91.44 324 TRP A C 1
ATOM 2443 O O . TRP A 1 324 ? -10.525 -0.931 3.409 1.00 91.44 324 TRP A O 1
ATOM 2453 N N . ARG A 1 325 ? -10.043 -2.125 1.584 1.00 91.75 325 ARG A N 1
ATOM 2454 C CA . ARG A 1 325 ? -11.006 -3.198 1.903 1.00 91.75 325 ARG A CA 1
ATOM 2455 C C . ARG A 1 325 ? -10.659 -3.909 3.207 1.00 91.75 325 ARG A C 1
ATOM 2457 O O . ARG A 1 325 ? -11.552 -4.213 3.993 1.00 91.75 325 ARG A O 1
ATOM 2464 N N . ARG A 1 326 ? -9.372 -4.154 3.456 1.00 92.06 326 ARG A N 1
ATOM 2465 C CA . ARG A 1 326 ? -8.892 -4.765 4.700 1.00 92.06 326 ARG A CA 1
ATOM 2466 C C . ARG A 1 326 ? -9.203 -3.879 5.902 1.00 92.06 326 ARG A C 1
ATOM 2468 O O . ARG A 1 326 ? -9.636 -4.382 6.938 1.00 92.06 326 ARG A O 1
ATOM 2475 N N . PHE A 1 327 ? -9.010 -2.572 5.758 1.00 92.81 327 PHE A N 1
ATOM 2476 C CA . PHE A 1 327 ? -9.417 -1.596 6.759 1.00 92.81 327 PHE A CA 1
ATOM 2477 C C . PHE A 1 327 ? -10.924 -1.641 7.027 1.00 92.81 327 PHE A C 1
ATOM 2479 O O . PHE A 1 327 ? -11.321 -1.774 8.180 1.00 92.81 327 PHE A O 1
ATOM 2486 N N . GLU A 1 328 ? -11.753 -1.608 5.985 1.00 89.94 328 GLU A N 1
ATOM 2487 C CA . GLU A 1 328 ? -13.214 -1.673 6.106 1.00 89.94 328 GLU A CA 1
ATOM 2488 C C . GLU A 1 328 ? -13.684 -2.940 6.834 1.00 89.94 328 GLU A C 1
ATOM 2490 O O . GLU A 1 328 ? -14.497 -2.859 7.754 1.00 89.94 328 GLU A O 1
ATOM 2495 N N . ILE A 1 329 ? -13.112 -4.103 6.501 1.00 89.19 329 ILE A N 1
ATOM 2496 C CA . ILE A 1 329 ? -13.383 -5.371 7.199 1.00 89.19 329 ILE A CA 1
ATOM 2497 C C . ILE A 1 329 ? -13.023 -5.255 8.686 1.00 89.19 329 ILE A C 1
ATOM 2499 O O . ILE A 1 329 ? -13.836 -5.583 9.548 1.00 89.19 329 ILE A O 1
ATOM 2503 N N . ARG A 1 330 ? -11.828 -4.743 9.014 1.00 89.69 330 ARG A N 1
ATOM 2504 C CA . ARG A 1 330 ? -11.392 -4.561 10.411 1.00 89.69 330 ARG A CA 1
ATOM 2505 C C . ARG A 1 330 ? -12.278 -3.573 11.165 1.00 89.69 330 ARG A C 1
ATOM 2507 O O . ARG A 1 330 ? -12.635 -3.829 12.311 1.00 89.69 330 ARG A O 1
ATOM 2514 N N . ARG A 1 331 ? -12.652 -2.462 10.532 1.00 88.94 331 ARG A N 1
ATOM 2515 C CA . ARG A 1 331 ? -13.549 -1.457 11.108 1.00 88.94 331 ARG A CA 1
ATOM 2516 C C . ARG A 1 331 ? -14.917 -2.064 11.408 1.00 88.94 331 ARG A C 1
ATOM 2518 O O . ARG A 1 331 ? -15.427 -1.904 12.515 1.00 88.94 331 ARG A O 1
ATOM 2525 N N . ASN A 1 332 ? -15.486 -2.800 10.459 1.00 84.62 332 ASN A N 1
ATOM 2526 C CA . ASN A 1 332 ? -16.760 -3.488 10.646 1.00 84.62 332 ASN A CA 1
ATOM 2527 C C . ASN A 1 332 ? -16.669 -4.551 11.745 1.00 84.62 332 ASN A C 1
ATOM 2529 O O . ASN A 1 332 ? -17.581 -4.645 12.560 1.00 84.62 332 ASN A O 1
ATOM 2533 N N . ALA A 1 333 ? -15.557 -5.283 11.835 1.00 83.56 333 ALA A N 1
ATOM 2534 C CA . ALA A 1 333 ? -15.316 -6.237 12.915 1.00 83.56 333 ALA A CA 1
ATOM 2535 C C . ALA A 1 333 ? -15.263 -5.561 14.295 1.00 83.56 333 ALA A C 1
ATOM 2537 O O . ALA A 1 333 ? -15.839 -6.078 15.246 1.00 83.56 333 ALA A O 1
ATOM 2538 N N . ILE A 1 334 ? -14.654 -4.374 14.408 1.00 83.12 334 ILE A N 1
ATOM 2539 C CA . ILE A 1 334 ? -14.648 -3.586 15.652 1.00 83.12 334 ILE A CA 1
ATOM 2540 C C . ILE A 1 334 ? -16.081 -3.211 16.065 1.00 83.12 334 ILE A C 1
ATOM 2542 O O . ILE A 1 334 ? -16.464 -3.397 17.223 1.00 83.12 334 ILE A O 1
ATOM 2546 N N . TYR A 1 335 ? -16.898 -2.725 15.126 1.00 79.50 335 TYR A N 1
ATOM 2547 C CA . TYR A 1 335 ? -18.298 -2.399 15.411 1.00 79.50 335 TYR A CA 1
ATOM 2548 C C . TYR A 1 335 ? -19.120 -3.643 15.758 1.00 79.50 335 TYR A C 1
ATOM 2550 O O . TYR A 1 335 ? -19.810 -3.642 16.777 1.00 79.50 335 TYR A O 1
ATOM 2558 N N . ASN A 1 336 ? -19.019 -4.714 14.973 1.00 77.88 336 ASN A N 1
ATOM 2559 C CA . ASN A 1 336 ? -19.735 -5.966 15.211 1.00 77.88 336 ASN A CA 1
ATOM 2560 C C . ASN A 1 336 ? -19.360 -6.575 16.563 1.00 77.88 336 ASN A C 1
ATOM 2562 O O . ASN A 1 336 ? -20.252 -6.874 17.353 1.00 77.88 336 ASN A O 1
ATOM 2566 N N . GLY A 1 337 ? -18.067 -6.635 16.890 1.00 76.50 337 GLY A N 1
ATOM 2567 C CA . GLY A 1 337 ? -17.584 -7.103 18.188 1.00 76.50 337 GLY A CA 1
ATOM 2568 C C . GLY A 1 337 ? -18.170 -6.308 19.360 1.00 76.50 337 GLY A C 1
ATOM 2569 O O . GLY A 1 337 ? -18.522 -6.886 20.388 1.00 76.50 337 GLY A O 1
ATOM 2570 N N . SER A 1 338 ? -18.379 -4.995 19.197 1.00 72.12 338 SER A N 1
ATOM 2571 C CA . SER A 1 338 ? -19.038 -4.172 20.222 1.00 72.12 338 SER A CA 1
ATOM 2572 C C . SER A 1 338 ? -20.512 -4.553 20.447 1.00 72.12 338 SER A C 1
ATOM 2574 O O . SER A 1 338 ? -20.979 -4.573 21.590 1.00 72.12 338 SER A O 1
ATOM 2576 N N . TYR A 1 339 ? -21.241 -4.910 19.382 1.00 71.12 339 TYR A N 1
ATOM 2577 C CA . TYR A 1 339 ? -22.618 -5.404 19.476 1.00 71.12 339 TYR A CA 1
ATOM 2578 C C . TYR A 1 339 ? -22.672 -6.819 20.061 1.00 71.12 339 TYR A C 1
ATOM 2580 O O . TYR A 1 339 ? -23.523 -7.103 20.904 1.00 71.12 339 TYR A O 1
ATOM 2588 N N . GLU A 1 340 ? -21.746 -7.693 19.667 1.00 72.25 340 GLU A N 1
ATOM 2589 C CA . GLU A 1 340 ? -21.621 -9.057 20.191 1.00 72.25 340 GLU A CA 1
ATOM 2590 C C . GLU A 1 340 ? -21.352 -9.049 21.693 1.00 72.25 340 GLU A C 1
ATOM 2592 O O . GLU A 1 340 ? -22.052 -9.718 22.456 1.00 72.25 340 GLU A O 1
ATOM 2597 N N . GLN A 1 341 ? -20.413 -8.216 22.143 1.00 73.06 341 GLN A N 1
ATOM 2598 C CA . GLN A 1 341 ? -20.136 -8.030 23.562 1.00 73.06 341 GLN A CA 1
ATOM 2599 C C . GLN A 1 341 ? -21.380 -7.534 24.311 1.00 73.06 341 GLN A C 1
ATOM 2601 O O . GLN A 1 341 ? -21.699 -8.047 25.387 1.00 73.06 341 GLN A O 1
ATOM 2606 N N . ALA A 1 342 ? -22.130 -6.591 23.734 1.00 68.50 342 ALA A N 1
ATOM 2607 C CA . ALA A 1 342 ? -23.363 -6.102 24.340 1.00 68.50 342 ALA A CA 1
ATOM 2608 C C . ALA A 1 342 ? -24.427 -7.200 24.480 1.00 68.50 342 ALA A C 1
ATOM 2610 O O . ALA A 1 342 ? -25.060 -7.308 25.535 1.00 68.50 342 ALA A O 1
ATOM 2611 N N . LEU A 1 343 ? -24.592 -8.048 23.462 1.00 66.56 343 LEU A N 1
ATOM 2612 C CA . LEU A 1 343 ? -25.500 -9.196 23.499 1.00 66.56 343 LEU A CA 1
ATOM 2613 C C . LEU A 1 343 ? -25.059 -10.244 24.527 1.00 66.56 343 LEU A C 1
ATOM 2615 O O . LEU A 1 343 ? -25.893 -10.750 25.280 1.00 66.56 343 LEU A O 1
ATOM 2619 N N . GLN A 1 344 ? -23.760 -10.533 24.621 1.00 70.06 344 GLN A N 1
ATOM 2620 C CA . GLN A 1 344 ? -23.215 -11.456 25.618 1.00 70.06 344 GLN A CA 1
ATOM 2621 C C . GLN A 1 344 ? -23.455 -10.958 27.044 1.00 70.06 344 GLN A C 1
ATOM 2623 O O . GLN A 1 344 ? -23.953 -11.713 27.883 1.00 70.06 344 GLN A O 1
ATOM 2628 N N . VAL A 1 345 ? -23.170 -9.683 27.325 1.00 68.31 345 VAL A N 1
ATOM 2629 C CA . VAL A 1 345 ? -23.428 -9.083 28.643 1.00 68.31 345 VAL A CA 1
ATOM 2630 C C . VAL A 1 345 ? -24.932 -9.052 28.938 1.00 68.31 345 VAL A C 1
ATOM 2632 O O . VAL A 1 345 ? -25.339 -9.311 30.073 1.00 68.31 345 VAL A O 1
ATOM 2635 N N . ALA A 1 346 ? -25.781 -8.793 27.937 1.00 65.62 346 ALA A N 1
ATOM 2636 C CA . ALA A 1 346 ? -27.235 -8.830 28.095 1.00 65.62 346 ALA A CA 1
ATOM 2637 C C . ALA A 1 346 ? -27.729 -10.235 28.462 1.00 65.62 346 ALA A C 1
ATOM 2639 O O . ALA A 1 346 ? -28.486 -10.382 29.421 1.00 65.62 346 ALA A O 1
ATOM 2640 N N . GLY A 1 347 ? -27.253 -11.265 27.755 1.00 67.06 347 GLY A N 1
ATOM 2641 C CA . GLY A 1 347 ? -27.566 -12.665 28.039 1.00 67.06 347 GLY A CA 1
ATOM 2642 C C . GLY A 1 347 ? -27.110 -13.087 29.437 1.00 67.06 347 GLY A C 1
ATOM 2643 O O . GLY A 1 347 ? -27.881 -13.683 30.187 1.00 67.06 347 GLY A O 1
ATOM 2644 N N . GLN A 1 348 ? -25.897 -12.701 29.844 1.00 70.38 348 GLN A N 1
ATOM 2645 C CA . GLN A 1 348 ? -25.387 -12.953 31.197 1.00 70.38 348 GLN A CA 1
ATOM 2646 C C . GLN A 1 348 ? -26.237 -12.273 32.275 1.00 70.38 348 GLN A C 1
ATOM 2648 O O . GLN A 1 348 ? -26.563 -12.895 33.286 1.00 70.38 348 GLN A O 1
ATOM 2653 N N . ARG A 1 349 ? -26.639 -11.012 32.066 1.00 68.31 349 ARG A N 1
ATOM 2654 C CA . ARG A 1 349 ? -27.519 -10.294 33.001 1.00 68.31 349 ARG A CA 1
ATOM 2655 C C . ARG A 1 349 ? -28.913 -10.907 33.064 1.00 68.31 349 ARG A C 1
ATOM 2657 O O . ARG A 1 349 ? -29.469 -10.979 34.154 1.00 68.31 349 ARG A O 1
ATOM 2664 N N . LEU A 1 350 ? -29.460 -11.362 31.938 1.00 65.81 350 LEU A N 1
ATOM 2665 C CA . LEU A 1 350 ? -30.749 -12.055 31.887 1.00 65.81 350 LEU A CA 1
ATOM 2666 C C . LEU A 1 350 ? -30.697 -13.376 32.668 1.00 65.81 350 LEU A C 1
ATOM 2668 O O . LEU A 1 350 ? -31.578 -13.645 33.481 1.00 65.81 350 LEU A O 1
ATOM 2672 N N . SER A 1 351 ? -29.635 -14.162 32.474 1.00 68.69 351 SER A N 1
ATOM 2673 C CA . SER A 1 351 ? -29.382 -15.381 33.249 1.00 68.69 351 SER A CA 1
ATOM 2674 C C . SER A 1 351 ? -29.263 -15.082 34.746 1.00 68.69 351 SER A C 1
ATOM 2676 O O . SER A 1 351 ? -29.947 -15.706 35.553 1.00 68.69 351 SER A O 1
ATOM 2678 N N . ALA A 1 352 ? -28.470 -14.075 35.126 1.00 70.75 352 ALA A N 1
ATOM 2679 C CA . ALA A 1 352 ? -28.316 -13.676 36.522 1.00 70.75 352 ALA A CA 1
ATOM 2680 C C . ALA A 1 352 ? -29.638 -13.183 37.138 1.00 70.75 352 ALA A C 1
ATOM 2682 O O . ALA A 1 352 ? -29.957 -13.540 38.270 1.00 70.75 352 ALA A O 1
ATOM 2683 N N . TYR A 1 353 ? -30.433 -12.410 36.393 1.00 66.81 353 TYR A N 1
ATOM 2684 C CA . TYR A 1 353 ? -31.729 -11.905 36.848 1.00 66.81 353 TYR A CA 1
ATOM 2685 C C . TYR A 1 353 ? -32.661 -13.049 37.261 1.00 66.81 353 TYR A C 1
ATOM 2687 O O . TYR A 1 353 ? -33.156 -13.054 38.389 1.00 66.81 353 TYR A O 1
ATOM 2695 N N . TYR A 1 354 ? -32.830 -14.061 36.407 1.00 70.56 354 TYR A N 1
ATOM 2696 C CA . TYR A 1 354 ? -33.686 -15.207 36.724 1.00 70.56 354 TYR A CA 1
ATOM 2697 C C . TYR A 1 354 ? -33.080 -16.163 37.765 1.00 70.56 354 TYR A C 1
ATOM 2699 O O . TYR A 1 354 ? -33.826 -16.798 38.511 1.00 70.56 354 TYR A O 1
ATOM 2707 N N . ALA A 1 355 ? -31.752 -16.202 37.901 1.00 70.06 355 ALA A N 1
ATOM 2708 C CA . ALA A 1 355 ? -31.075 -16.984 38.936 1.00 70.06 355 ALA A CA 1
ATOM 2709 C C . ALA A 1 355 ? -31.228 -16.396 40.358 1.00 70.06 355 ALA A C 1
ATOM 2711 O O . ALA A 1 355 ? -31.184 -17.144 41.336 1.00 70.06 355 ALA A O 1
ATOM 2712 N N . THR A 1 356 ? -31.415 -15.075 40.495 1.00 63.31 356 THR A N 1
ATOM 2713 C CA . THR A 1 356 ? -31.491 -14.375 41.801 1.00 63.31 356 THR A CA 1
ATOM 2714 C C . THR A 1 356 ? -32.856 -14.409 42.498 1.00 63.31 356 THR A C 1
ATOM 2716 O O . THR A 1 356 ? -33.003 -13.834 43.578 1.00 63.31 356 THR A O 1
ATOM 2719 N N . GLY A 1 357 ? -33.858 -15.085 41.928 1.00 61.88 357 GLY A N 1
ATOM 2720 C CA . GLY A 1 357 ? -35.169 -15.219 42.567 1.00 61.88 357 GLY A CA 1
ATOM 2721 C C . GLY A 1 357 ? -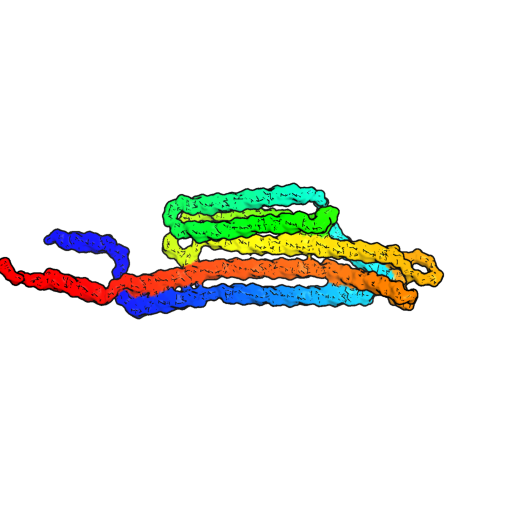35.110 -15.974 43.903 1.00 61.88 357 GLY A C 1
ATOM 2722 O O . GLY A 1 357 ? -34.286 -16.870 44.096 1.00 61.88 357 GLY A O 1
ATOM 2723 N N . ILE A 1 358 ? -36.017 -15.647 44.832 1.00 58.09 358 ILE A N 1
ATOM 2724 C CA . ILE A 1 358 ? -36.135 -16.386 46.101 1.00 58.09 358 ILE A CA 1
ATOM 2725 C C . ILE A 1 358 ? -36.639 -17.797 45.780 1.00 58.09 358 ILE A C 1
ATOM 2727 O O . ILE A 1 358 ? -37.728 -17.957 45.221 1.00 58.09 358 ILE A O 1
ATOM 2731 N N . LYS A 1 359 ? -35.857 -18.826 46.126 1.00 62.94 359 LYS A N 1
ATOM 2732 C CA . LYS A 1 359 ? -36.214 -20.221 45.830 1.00 62.94 359 LYS A CA 1
ATOM 2733 C C . LYS A 1 359 ? -37.373 -20.688 46.719 1.00 62.94 359 LYS A C 1
ATOM 2735 O O . LYS A 1 359 ? -37.373 -20.375 47.911 1.00 62.94 359 LYS A O 1
ATOM 2740 N N . PRO A 1 360 ? -38.310 -21.515 46.215 1.00 54.03 360 PRO A N 1
ATOM 2741 C CA . PRO A 1 360 ? -39.363 -22.107 47.044 1.00 54.03 360 PRO A CA 1
ATOM 2742 C C . PRO A 1 360 ? -38.820 -22.841 48.278 1.00 54.03 360 PRO A C 1
ATOM 2744 O O . PRO A 1 360 ? -39.419 -22.780 49.345 1.00 54.03 360 PRO A O 1
ATOM 2747 N N . SER A 1 361 ? -37.638 -23.458 48.171 1.00 51.81 361 SER A N 1
ATOM 2748 C CA . SER A 1 361 ? -36.938 -24.090 49.295 1.00 51.81 361 SER A CA 1
ATOM 2749 C C . SER A 1 361 ? -36.461 -23.099 50.362 1.00 51.81 361 SER A C 1
ATOM 2751 O O . SER A 1 361 ? -36.487 -23.430 51.542 1.00 51.81 361 SER A O 1
ATOM 2753 N N . GLN A 1 362 ? -36.072 -21.880 49.982 1.00 53.00 362 GLN A N 1
ATOM 2754 C CA . GLN A 1 362 ? -35.682 -20.817 50.915 1.00 53.00 362 GLN A CA 1
ATOM 2755 C C . GLN A 1 362 ? -36.905 -20.217 51.616 1.00 53.00 362 GLN A C 1
ATOM 2757 O O . GLN A 1 362 ? -36.841 -19.921 52.805 1.00 53.00 362 GLN A O 1
ATOM 2762 N N . ILE A 1 363 ? -38.036 -20.100 50.911 1.00 53.62 363 ILE A N 1
ATOM 2763 C CA . ILE A 1 363 ? -39.324 -19.719 51.513 1.00 53.62 363 ILE A CA 1
ATOM 2764 C C . ILE A 1 363 ? -39.786 -20.810 52.483 1.00 53.62 363 ILE A C 1
ATOM 2766 O O . ILE A 1 363 ? -40.174 -20.501 53.604 1.00 53.62 363 ILE A O 1
ATOM 2770 N N . ALA A 1 364 ? -39.689 -22.083 52.093 1.00 52.28 364 ALA A N 1
ATOM 2771 C CA . ALA A 1 364 ? -40.022 -23.214 52.951 1.00 52.28 364 ALA A CA 1
ATOM 2772 C C . ALA A 1 364 ? -39.112 -23.287 54.186 1.00 52.28 364 ALA A C 1
ATOM 2774 O O . ALA A 1 364 ? -39.612 -23.490 55.284 1.00 52.28 364 ALA A O 1
ATOM 2775 N N . GLN A 1 365 ? -37.803 -23.049 54.042 1.00 53.81 365 GLN A N 1
ATOM 2776 C CA . GLN A 1 365 ? -36.876 -22.939 55.173 1.00 53.81 365 GLN A CA 1
ATOM 2777 C C . GLN A 1 365 ? -37.231 -21.760 56.080 1.00 53.81 365 GLN A C 1
ATOM 2779 O O . GLN A 1 365 ? -37.278 -21.925 57.292 1.00 53.81 365 GLN A O 1
ATOM 2784 N N . PHE A 1 366 ? -37.537 -20.587 55.524 1.00 48.69 366 PHE A N 1
ATOM 2785 C CA . PHE A 1 366 ? -37.945 -19.421 56.308 1.00 48.69 366 PHE A CA 1
ATOM 2786 C C . PHE A 1 366 ? -39.261 -19.660 57.067 1.00 48.69 366 PHE A C 1
ATOM 2788 O O . PHE A 1 366 ? -39.355 -19.337 58.249 1.00 48.69 366 PHE A O 1
ATOM 2795 N N . LEU A 1 367 ? -40.252 -20.290 56.425 1.00 51.31 367 LEU A N 1
ATOM 2796 C CA . LEU A 1 367 ? -41.508 -20.708 57.058 1.00 51.31 367 LEU A CA 1
ATOM 2797 C C . LEU A 1 367 ? -41.283 -21.793 58.118 1.00 51.31 367 LEU A C 1
ATOM 2799 O O . LEU A 1 367 ? -41.895 -21.732 59.180 1.00 51.31 367 LEU A O 1
ATOM 2803 N N . TYR A 1 368 ? -40.372 -22.736 57.875 1.00 55.78 368 TYR A N 1
ATOM 2804 C CA . TYR A 1 368 ? -39.975 -23.763 58.837 1.00 55.78 368 TYR A CA 1
ATOM 2805 C C . TYR A 1 368 ? -39.316 -23.137 60.076 1.00 55.78 368 TYR A C 1
ATOM 2807 O O . TYR A 1 368 ? -39.730 -23.420 61.198 1.00 55.78 368 TYR A O 1
ATOM 2815 N N . TYR A 1 369 ? -38.378 -22.200 59.903 1.00 53.22 369 TYR A N 1
ATOM 2816 C CA . TYR A 1 369 ? -37.765 -21.461 61.013 1.00 53.22 369 TYR A CA 1
ATOM 2817 C C . TYR A 1 369 ? -38.774 -20.585 61.772 1.00 53.22 369 TYR A C 1
ATOM 2819 O O . TYR A 1 369 ? -38.743 -20.554 63.000 1.00 53.22 369 TYR A O 1
ATOM 2827 N N . LEU A 1 370 ? -39.710 -19.928 61.078 1.00 47.19 370 LEU A N 1
ATOM 2828 C CA . LEU A 1 370 ? -40.802 -19.181 61.714 1.00 47.19 370 LEU A CA 1
ATOM 2829 C C . LEU A 1 370 ? -41.743 -20.095 62.506 1.00 47.19 370 LEU A C 1
ATOM 2831 O O . LEU A 1 370 ? -42.105 -19.757 63.631 1.00 47.19 370 LEU A O 1
ATOM 2835 N N . SER A 1 371 ? -42.096 -21.265 61.965 1.00 48.16 371 SER A N 1
ATOM 2836 C CA . SER A 1 371 ? -42.891 -22.258 62.693 1.00 48.16 371 SER A CA 1
ATOM 2837 C C . SER A 1 371 ? -42.148 -22.792 63.920 1.00 48.16 371 SER A C 1
ATOM 2839 O O . SER A 1 371 ? -42.761 -22.916 64.973 1.00 48.16 371 SER A O 1
ATOM 2841 N N . GLY A 1 372 ? -40.823 -22.973 63.829 1.00 48.22 372 GLY A N 1
ATOM 2842 C CA . GLY A 1 372 ? -39.951 -23.369 64.936 1.00 48.22 372 GLY A CA 1
ATOM 2843 C C . GLY A 1 372 ? -39.908 -22.344 66.075 1.00 48.22 372 GLY A C 1
ATOM 2844 O O . GLY A 1 372 ? -40.017 -22.716 67.241 1.00 48.22 372 GLY A O 1
ATOM 2845 N N . ILE A 1 373 ? -39.821 -21.051 65.741 1.00 50.34 373 ILE A N 1
ATOM 2846 C CA . ILE A 1 373 ? -39.784 -19.940 66.712 1.00 50.34 373 ILE A CA 1
ATOM 2847 C C . ILE A 1 373 ? -41.139 -19.750 67.414 1.00 50.34 373 ILE A C 1
ATOM 2849 O O . ILE A 1 373 ? -41.174 -19.436 68.601 1.00 50.34 373 ILE A O 1
ATOM 2853 N N . VAL A 1 374 ? -42.255 -19.968 66.710 1.00 48.38 374 VAL A N 1
ATOM 2854 C CA . VAL A 1 374 ? -43.611 -19.911 67.292 1.00 48.38 374 VAL A CA 1
ATOM 2855 C C . VAL A 1 374 ? -43.944 -21.186 68.082 1.00 48.38 374 VAL A C 1
ATOM 2857 O O . VAL A 1 374 ? -44.777 -21.150 68.982 1.00 48.38 374 VAL A O 1
ATOM 2860 N N . SER A 1 375 ? -43.259 -22.298 67.798 1.00 43.38 375 SER A N 1
ATOM 2861 C CA . SER A 1 375 ? -43.443 -23.587 68.474 1.00 43.38 375 SER A CA 1
ATOM 2862 C C . SER A 1 375 ? -42.577 -23.809 69.717 1.00 43.38 375 SER A C 1
ATOM 2864 O O . SER A 1 375 ? -42.547 -24.936 70.202 1.00 43.38 375 SER A O 1
ATOM 2866 N N . LEU A 1 376 ? -41.892 -22.788 70.258 1.00 38.72 376 LEU A N 1
ATOM 2867 C CA . LEU A 1 376 ? -41.307 -22.888 71.603 1.00 38.72 376 LEU A CA 1
ATOM 2868 C C . LEU A 1 376 ? -42.439 -23.209 72.596 1.00 38.72 376 LEU A C 1
ATOM 2870 O O . LEU A 1 376 ? -43.286 -22.345 72.841 1.00 38.72 376 LEU A O 1
ATOM 2874 N N . PRO A 1 377 ? -42.505 -24.433 73.151 1.00 40.19 377 PRO A N 1
ATOM 2875 C CA . PRO A 1 377 ? -43.578 -24.791 74.053 1.00 40.19 377 PRO A CA 1
ATOM 2876 C C . PRO A 1 377 ? -43.347 -24.061 75.370 1.00 40.19 377 PRO A C 1
ATOM 2878 O O . PRO A 1 377 ? -42.260 -24.117 75.945 1.00 40.19 377 PRO A O 1
ATOM 2881 N N . ALA A 1 378 ? -44.397 -23.433 75.883 1.00 43.75 378 ALA A N 1
ATOM 2882 C CA . ALA A 1 378 ? -44.528 -23.173 77.306 1.00 43.75 378 ALA A CA 1
ATOM 2883 C C . ALA A 1 378 ? -44.630 -24.522 78.053 1.00 43.75 378 ALA A C 1
ATOM 2885 O O . ALA A 1 378 ? -45.722 -24.972 78.378 1.00 43.75 378 ALA A O 1
ATOM 2886 N N . ILE A 1 379 ? -43.496 -25.203 78.245 1.00 33.91 379 ILE A N 1
ATOM 2887 C CA . ILE A 1 379 ? -43.300 -26.416 79.058 1.00 33.91 379 ILE A CA 1
ATOM 2888 C C . ILE A 1 379 ? -41.827 -26.347 79.521 1.00 33.91 379 ILE A C 1
ATOM 2890 O O . ILE A 1 379 ? -40.944 -26.398 78.676 1.00 33.91 379 ILE A O 1
ATOM 2894 N N . ALA A 1 380 ? -41.438 -26.194 80.788 1.00 30.98 380 ALA A N 1
ATOM 2895 C CA . ALA A 1 380 ? -42.146 -26.254 82.058 1.00 30.98 380 ALA A CA 1
ATOM 2896 C C . ALA A 1 380 ? -41.357 -25.495 83.157 1.00 30.98 380 ALA A C 1
ATOM 2898 O O . ALA A 1 380 ? -40.135 -25.409 83.059 1.00 30.98 380 ALA A O 1
ATOM 2899 N N . PHE A 1 381 ? -42.101 -25.074 84.191 1.00 38.88 381 PHE A N 1
ATOM 2900 C CA . PHE A 1 381 ? -41.716 -24.625 85.546 1.00 38.88 381 PHE A CA 1
ATOM 2901 C C . PHE A 1 381 ? -40.894 -23.344 85.727 1.00 38.88 381 PHE A C 1
ATOM 2903 O O . PHE A 1 381 ? -39.694 -23.315 85.383 1.00 38.88 381 PHE A O 1
#

Foldseek 3Di:
DVVVVVVVVVVVVCPPDADAFDPVLLVVLVVLLVVLVVQACPVVLVVLLVVLVVVLVVLLVVLVVVLVVLLVVLLVPQFALLVLLVLLVVLLVVLPDDDDFDPLPVLLVVLLVLLVVLLVLLVVLLVVLLPPPDDPLNPLLVVLSVLLSVLSVCLVVLVVVLVPQPPCVDPLNRQLSVLSSVLSVVLSVLSNVLSVVSNPPPPPPCPPPQLFDDPSSLSSQLSSLVSVLSVQLSNLSSVLSSLSVVLNVLSVVLSVLQQVDFQDDPPDDGDGSNPTRDTLVVSCVDDDPVSNVSSVVSSSSSSSSSSSSCSSVSSSVSSNVSSVVSSVSSSVSSVSVRVSSSSSVVSVVSSVVSVPHCYPVNVVVVVVVVVVVVPPDCDDD

pLDDT: mean 74.82, std 16.01, range [30.98, 94.94]